Protein 4XEA (pdb70)

Solvent-accessible surface area: 18816 Å² total

Radius of gyration: 22.61 Å; Cα contacts (8 Å, |Δi|>4): 723; chains: 1; bounding box: 52×47×60 Å

InterPro domains:
  IPR007863 Peptidase M16, C-terminal [PF05193] (182-361)
  IPR011249 Metalloenzyme, LuxS/M16 peptidase-like [SSF63411] (14-220)
  IPR011249 Metalloenzyme, LuxS/M16 peptidase-like [SSF63411] (238-426)
  IPR011765 Peptidase M16, N-terminal [PF00675] (56-175)
  IPR050361 Mitochondrial Processing Peptidase/Ubiquinol-cytochrome c Reductase Complex [PTHR11851] (13-423)

Foldseek 3Di:
DQDDDPDDWDWDAAPQQAIEIEADAVFQKKKKDKFQAAQQLQWKDWPHDTDGFGAQRVLQQVQCDDPVNLQVQQVVFFKGKHWDGDNGMTDIMMMGGDPVLSNLLSRCVSLVDGDDDQVVLVVVLVVLQVVQCCCQPVVSVQCVFLCLFDFRSVSADRRGHNVRSVVDGPVNSVVCSLQISRSSRYMYMYYNDDPVSNVVSVNVSVVPDDHDDHIDIGRDTDQTAQFGNHAEEEEHADPFKKKKHKFWANWADFALRNLLLQLLLLLQCLQANPPHPLVVVCVVVVQADPVWGWHKDGAHGIIMIMTITTGNPQVVVVVSSVVSLVCCLVPPRDVVSSVVSLVVVVVLVCVPDRVSVGVVVVVSCSRHNVVDDVSSNVVSSVDDSVVNRVSSNNIVDSRGHMYMYGYD

Secondary structure (DSSP, 8-state):
-----SS---EEE-TTS-EEE---TT-S-EE--EES--TT--EEEETTEEE--TTHHHHHHH-------HHHHHHTTTEEEEEEE-SS-EEEEEEESS-HHHHHHHHHHHHS-----HHHHHHHHHHHHHHH---S-HHHHH--TTT---S-GGGS-TT--HHHHHH--HHHHHHHHHHH-STT--EE-EESS-HHHHHHHHHHHHHTS--PPPPP-EEE-----SS-S-SEE--BS-SS-EEEEEEE-SS---HHHHHHHHH--HHHHHHH-TTSHHHHHHHHTTS--TT-EEEEEE-SS-EEEEEEEE-SSHHHHHHHHHHHHHHHHHH---HHHHHHHHHH------TT-HHHHHHHHHHHHHTT-TT--HHHHHHHHH--HHHHHHHHHHHS-S---EEEE-B-

Sequence (408 aa):
VSLELPFETRTWRLQNGLVVTLPRPALHQTYAFATRYGSVDRAFRTDGQVHEPDGIAHFLEHKFEDPEDVFARFAAHGASVDAYTTFDHTAYYFSGTGEIAKHVGTLLDFVQSIHLTDENVEKEKGIIAQEIHVNDHPDRRAYELLRAYHEHPVRIDIAGTVESVRAITKEQLLLCYDTFYHPSNVLVIAGGFDADEIAHVIEENQAKKSFKEPPAIERLYPEEPPTPARSRHWHFPVQQPRLLVGWKEANGAFGSNLIEQDTATILLDALFGPTSAFYQSLLDEGLVDKGFSANYQQLSNTFGYTLVGGNAPHPDVLAERIQSHLARVRERGIDEEAFERARKKIGRRVLSLDQNAFLVRRNWVTYFLRGAEAFAFADVIAVLQTTLERANARFQEHLREDNVVSAVLPS

Structure (mmCIF, N/CA/C/O backbone):
data_4XEA
#
_entry.id   4XEA
#
_cell.length_a   127.201
_cell.length_b   127.201
_cell.length_c   65.991
_cell.angle_alpha   90.000
_cell.angle_beta   90.000
_cell.angle_gamma   90.000
#
_symmetry.space_group_name_H-M   'P 43 21 2'
#
loop_
_entity.id
_entity.type
_entity.pdbx_description
1 polymer 'Peptidase M16 domain protein'
2 non-polymer 'SODIUM ION'
3 non-polymer 'NICKEL (II) ION'
4 non-polymer 'ACETATE ION'
5 non-polymer GLYCEROL
6 water water
#
loop_
_atom_site.group_PDB
_atom_site.id
_atom_site.type_symbol
_atom_site.label_atom_id
_atom_site.label_alt_id
_atom_site.label_comp_id
_atom_site.label_asym_id
_atom_site.label_entity_id
_atom_site.label_seq_id
_atom_site.pdbx_PDB_ins_code
_atom_site.Cartn_x
_atom_site.Cartn_y
_atom_site.Cartn_z
_atom_site.occupancy
_atom_site.B_iso_or_equiv
_atom_site.auth_seq_id
_atom_site.auth_comp_id
_atom_site.auth_asym_id
_atom_site.auth_atom_id
_atom_site.pdbx_PDB_model_num
ATOM 1 N N . VAL A 1 1 ? 22.245 -2.559 46.148 1.00 99.56 7 VAL A N 1
ATOM 2 C CA . VAL A 1 1 ? 21.645 -3.129 44.908 1.00 97.88 7 VAL A CA 1
ATOM 3 C C . VAL A 1 1 ? 22.344 -2.573 43.661 1.00 93.53 7 VAL A C 1
ATOM 4 O O . VAL A 1 1 ? 22.732 -1.393 43.625 1.00 91.40 7 VAL A O 1
ATOM 8 N N . SER A 1 2 ? 22.512 -3.421 42.642 1.00 91.80 8 SER A N 1
ATOM 9 C CA . SER A 1 2 ? 23.036 -2.979 41.332 1.00 87.61 8 SER A CA 1
ATOM 10 C C . SER A 1 2 ? 22.122 -1.898 40.727 1.00 85.18 8 SER A C 1
ATOM 11 O O . SER A 1 2 ? 20.913 -1.942 40.919 1.00 86.91 8 SER A O 1
ATOM 14 N N . LEU A 1 3 ? 22.690 -0.931 40.005 1.00 80.96 9 LEU A N 1
ATOM 15 C CA . LEU A 1 3 ? 21.891 0.187 39.482 1.00 79.04 9 LEU A CA 1
ATOM 16 C C . LEU A 1 3 ? 20.887 -0.277 38.441 1.00 78.61 9 LEU A C 1
ATOM 17 O O . LEU A 1 3 ? 21.265 -0.884 37.443 1.00 76.88 9 LEU A O 1
ATOM 22 N N . GLU A 1 4 ? 19.622 0.063 38.661 1.00 80.10 10 GLU A N 1
ATOM 23 C CA . GLU A 1 4 ? 18.573 -0.150 37.668 1.00 80.52 10 GLU A CA 1
ATOM 24 C C . GLU A 1 4 ? 18.103 1.196 37.151 1.00 78.03 10 GLU A C 1
ATOM 25 O O . GLU A 1 4 ? 17.491 1.967 37.883 1.00 78.99 10 GLU A O 1
ATOM 31 N N . LEU A 1 5 ? 18.393 1.483 35.891 1.00 74.55 11 LEU A N 1
ATOM 32 C CA . LEU A 1 5 ? 17.894 2.711 35.293 1.00 72.78 11 LEU A CA 1
ATOM 33 C C . LEU A 1 5 ? 16.414 2.573 34.945 1.00 74.37 11 LEU A C 1
ATOM 34 O O . LEU A 1 5 ? 15.966 1.477 34.608 1.00 74.70 11 LEU A O 1
ATOM 39 N N . PRO A 1 6 ? 15.646 3.682 35.027 1.00 74.18 12 PRO A N 1
ATOM 40 C CA . PRO A 1 6 ? 14.207 3.627 34.734 1.00 75.85 12 PRO A CA 1
ATOM 41 C C . PRO A 1 6 ? 13.844 3.405 33.262 1.00 74.46 12 PRO A C 1
ATOM 42 O O . PRO A 1 6 ? 12.695 3.091 32.959 1.00 77.80 12 PRO A O 1
ATOM 46 N N . PHE A 1 7 ? 14.814 3.541 32.367 1.00 70.35 13 PHE A N 1
ATOM 47 C CA . PHE A 1 7 ? 14.597 3.446 30.926 1.00 68.08 13 PHE A CA 1
ATOM 48 C C . PHE A 1 7 ? 15.400 2.296 30.333 1.00 66.97 13 PHE A C 1
ATOM 49 O O . PHE A 1 7 ? 16.306 1.780 30.974 1.00 63.58 13 PHE A O 1
ATOM 57 N N . GLU A 1 8 ? 15.067 1.928 29.096 1.00 67.08 14 GLU A N 1
ATOM 58 C CA . GLU A 1 8 ? 15.791 0.904 28.357 1.00 66.77 14 GLU A CA 1
ATOM 59 C C . GLU A 1 8 ? 17.122 1.471 27.907 1.00 63.22 14 GLU A C 1
ATOM 60 O O . GLU A 1 8 ? 17.205 2.657 27.561 1.00 61.67 14 GLU A O 1
ATOM 66 N N . THR A 1 9 ? 18.149 0.628 27.920 1.00 61.83 15 THR A N 1
ATOM 67 C CA . THR A 1 9 ? 19.383 0.893 27.187 1.00 59.97 15 THR A CA 1
ATOM 68 C C . THR A 1 9 ? 19.594 -0.206 26.140 1.00 60.74 15 THR A C 1
ATOM 69 O O . THR A 1 9 ? 19.823 -1.371 26.492 1.00 62.36 15 THR A O 1
ATOM 73 N N . ARG A 1 10 ? 19.560 0.197 24.866 1.00 59.90 16 ARG A N 1
ATOM 74 C CA . ARG A 1 10 ? 19.678 -0.701 23.723 1.00 60.26 16 ARG A CA 1
ATOM 75 C C . ARG A 1 10 ? 21.000 -0.409 23.002 1.00 57.01 16 ARG A C 1
ATOM 76 O O . ARG A 1 10 ? 21.152 0.625 22.346 1.00 54.76 16 ARG A O 1
ATOM 84 N N . THR A 1 11 ? 21.932 -1.350 23.138 1.00 55.65 17 THR A N 1
ATOM 85 C CA . THR A 1 11 ? 23.280 -1.257 22.610 1.00 53.62 17 THR A CA 1
ATOM 86 C C . THR A 1 11 ? 23.553 -2.430 21.630 1.00 55.31 17 THR A C 1
ATOM 87 O O . THR A 1 11 ? 23.426 -3.590 22.006 1.00 56.85 17 THR A O 1
ATOM 91 N N . TRP A 1 12 ? 23.919 -2.106 20.388 1.00 54.42 18 TRP A N 1
ATOM 92 C CA . TRP A 1 12 ? 24.286 -3.096 19.403 1.00 55.40 18 TRP A CA 1
ATOM 93 C C . TRP A 1 12 ? 25.340 -2.525 18.452 1.00 54.13 18 TRP A C 1
ATOM 94 O O . TRP A 1 12 ? 25.747 -1.353 18.590 1.00 51.78 18 TRP A O 1
ATOM 105 N N . ARG A 1 13 ? 25.857 -3.377 17.575 1.00 54.42 19 ARG A N 1
ATOM 106 C CA . ARG A 1 13 ? 26.924 -3.011 16.639 1.00 54.60 19 ARG A CA 1
ATOM 107 C C . ARG A 1 13 ? 26.482 -3.311 15.204 1.00 57.60 19 ARG A C 1
ATOM 108 O O . ARG A 1 13 ? 26.037 -4.420 14.922 1.00 58.29 19 ARG A O 1
ATOM 116 N N . LEU A 1 14 ? 26.605 -2.324 14.313 1.00 57.76 20 LEU A N 1
ATOM 117 C CA . LEU A 1 14 ? 26.155 -2.495 12.925 1.00 60.85 20 LEU A CA 1
ATOM 118 C C . LEU A 1 14 ? 27.151 -3.305 12.116 1.00 61.44 20 LEU A C 1
ATOM 119 O O . LEU A 1 14 ? 28.289 -3.516 12.535 1.00 58.49 20 LEU A O 1
ATOM 124 N N . GLN A 1 15 ? 26.725 -3.696 10.924 1.00 64.31 21 GLN A N 1
ATOM 125 C CA . GLN A 1 15 ? 27.566 -4.454 10.018 1.00 66.47 21 GLN A CA 1
ATOM 126 C C . GLN A 1 15 ? 28.877 -3.700 9.772 1.00 63.92 21 GLN A C 1
ATOM 127 O O . GLN A 1 15 ? 29.918 -4.325 9.685 1.00 62.39 21 GLN A O 1
ATOM 133 N N . ASN A 1 16 ? 28.847 -2.360 9.727 1.00 61.70 22 ASN A N 1
ATOM 134 C CA . ASN A 1 16 ? 30.059 -1.584 9.384 1.00 59.84 22 ASN A CA 1
ATOM 135 C C . ASN A 1 16 ? 30.967 -1.303 10.589 1.00 56.44 22 ASN A C 1
ATOM 136 O O . ASN A 1 16 ? 31.968 -0.598 10.488 1.00 54.99 22 ASN A O 1
ATOM 141 N N . GLY A 1 17 ? 30.598 -1.841 11.743 1.00 55.36 23 GLY A N 1
ATOM 142 C CA . GLY A 1 17 ? 31.424 -1.724 12.951 1.00 52.17 23 GLY A CA 1
ATOM 143 C C . GLY A 1 17 ? 30.985 -0.633 13.915 1.00 49.45 23 GLY A C 1
ATOM 144 O O . GLY A 1 17 ? 31.524 -0.537 15.001 1.00 48.11 23 GLY A O 1
ATOM 145 N N . LEU A 1 18 ? 30.023 0.211 13.531 1.00 50.63 24 LEU A N 1
ATOM 146 C CA . LEU A 1 18 ? 29.562 1.272 14.419 1.00 48.40 24 LEU A CA 1
ATOM 147 C C . LEU A 1 18 ? 28.778 0.722 15.609 1.00 48.52 24 LEU A C 1
ATOM 148 O O . LEU A 1 18 ? 27.808 -0.016 15.441 1.00 50.70 24 LEU A O 1
ATOM 153 N N . VAL A 1 19 ? 29.148 1.159 16.806 1.00 46.04 25 VAL A N 1
ATOM 154 C CA . VAL A 1 19 ? 28.390 0.815 18.017 1.00 45.95 25 VAL A CA 1
ATOM 155 C C . VAL A 1 19 ? 27.351 1.911 18.244 1.00 45.93 25 VAL A C 1
ATOM 156 O O . VAL A 1 19 ? 27.667 3.086 18.175 1.00 44.28 25 VAL A O 1
ATOM 160 N N . VAL A 1 20 ? 26.109 1.498 18.516 1.00 47.83 26 VAL A N 1
ATOM 161 C CA . VAL A 1 20 ? 25.010 2.386 18.755 1.00 48.43 26 VAL A CA 1
ATOM 162 C C . VAL A 1 20 ? 24.429 2.060 20.118 1.00 49.50 26 VAL A C 1
ATOM 163 O O . VAL A 1 20 ? 24.242 0.886 20.451 1.00 51.29 26 VAL A O 1
ATOM 167 N N . THR A 1 21 ? 24.129 3.105 20.897 1.00 48.57 27 THR A N 1
ATOM 168 C CA . THR A 1 21 ? 23.417 2.953 22.171 1.00 48.80 27 THR A CA 1
ATOM 169 C C . THR A 1 21 ? 22.265 3.937 22.206 1.00 50.07 27 THR A C 1
ATOM 170 O O . THR A 1 21 ? 22.495 5.140 22.098 1.00 49.06 27 THR A O 1
ATOM 174 N N . LEU A 1 22 ? 21.038 3.425 22.338 1.00 51.34 28 LEU A N 1
ATOM 175 C CA . LEU A 1 22 ? 19.847 4.250 22.421 1.00 52.96 28 LEU A CA 1
ATOM 176 C C . LEU A 1 22 ? 19.259 4.131 23.827 1.00 53.50 28 LEU A C 1
ATOM 177 O O . LEU A 1 22 ? 19.172 3.037 24.388 1.00 54.11 28 LEU A O 1
ATOM 190 N N . PRO A 1 24 ? 15.860 5.456 25.146 1.00 58.09 30 PRO A N 1
ATOM 191 C CA . PRO A 1 24 ? 14.582 6.153 25.034 1.00 59.44 30 PRO A CA 1
ATOM 192 C C . PRO A 1 24 ? 13.970 6.498 26.402 1.00 60.81 30 PRO A C 1
ATOM 193 O O . PRO A 1 24 ? 13.961 5.669 27.295 1.00 61.25 30 PRO A O 1
ATOM 197 N N . ARG A 1 25 ? 13.501 7.739 26.564 1.00 61.41 31 ARG A N 1
ATOM 198 C CA . ARG A 1 25 ? 12.896 8.231 27.813 1.00 62.88 31 ARG A CA 1
ATOM 199 C C . ARG A 1 25 ? 11.662 8.993 27.368 1.00 64.96 31 ARG A C 1
ATOM 200 O O . ARG A 1 25 ? 11.745 10.179 27.071 1.00 64.53 31 ARG A O 1
ATOM 208 N N . PRO A 1 26 ? 10.509 8.299 27.292 1.00 68.00 32 PRO A N 1
ATOM 209 C CA . PRO A 1 26 ? 9.326 8.828 26.586 1.00 70.29 32 PRO A CA 1
ATOM 210 C C . PRO A 1 26 ? 8.686 10.056 27.218 1.00 72.04 32 PRO A C 1
ATOM 211 O O . PRO A 1 26 ? 7.971 10.798 26.532 1.00 73.57 32 PRO A O 1
ATOM 215 N N . ALA A 1 27 ? 8.948 10.272 28.506 1.00 71.96 33 ALA A N 1
ATOM 216 C CA . ALA A 1 27 ? 8.378 11.407 29.226 1.00 73.73 33 ALA A CA 1
ATOM 217 C C . ALA A 1 27 ? 9.047 12.755 28.877 1.00 71.40 33 ALA A C 1
ATOM 218 O O . ALA A 1 27 ? 8.546 13.808 29.270 1.00 73.44 33 ALA A O 1
ATOM 220 N N . LEU A 1 28 ? 10.146 12.723 28.132 1.00 68.36 34 LEU A N 1
ATOM 221 C CA . LEU A 1 28 ? 10.933 13.927 27.845 1.00 65.84 34 LEU A CA 1
ATOM 222 C C . LEU A 1 28 ? 10.684 14.503 26.454 1.00 65.72 34 LEU A C 1
ATOM 223 O O . LEU A 1 28 ? 10.450 13.758 25.518 1.00 66.32 34 LEU A O 1
ATOM 228 N N . HIS A 1 29 ? 10.760 15.835 26.346 1.00 65.42 35 HIS A N 1
ATOM 229 C CA . HIS A 1 29 ? 10.610 16.552 25.081 1.00 65.91 35 HIS A CA 1
ATOM 230 C C . HIS A 1 29 ? 11.897 16.538 24.278 1.00 64.44 35 HIS A C 1
ATOM 231 O O . HIS A 1 29 ? 11.864 16.488 23.050 1.00 64.86 35 HIS A O 1
ATOM 238 N N . GLN A 1 30 ? 13.047 16.569 24.969 1.00 62.38 36 GLN A N 1
ATOM 239 C CA . GLN A 1 30 ? 14.341 16.649 24.308 1.00 60.01 36 GLN A CA 1
ATOM 240 C C . GLN A 1 30 ? 14.906 15.288 23.955 1.00 58.43 36 GLN A C 1
ATOM 241 O O . GLN A 1 30 ? 14.817 14.348 24.746 1.00 58.18 36 GLN A O 1
ATOM 247 N N . THR A 1 31 ? 15.480 15.192 22.759 1.00 57.63 37 THR A N 1
ATOM 248 C CA . THR A 1 31 ? 16.385 14.092 22.378 1.00 55.79 37 THR A CA 1
ATOM 249 C C . THR A 1 31 ? 17.769 14.723 22.201 1.00 54.12 37 THR A C 1
ATOM 250 O O . THR A 1 31 ? 17.880 15.825 21.654 1.00 53.98 37 THR A O 1
ATOM 254 N N . TYR A 1 32 ? 18.804 14.056 22.731 1.00 52.02 38 TYR A N 1
ATOM 255 C CA . TYR A 1 32 ? 20.171 14.531 22.649 1.00 49.78 38 TYR A CA 1
ATOM 256 C C . TYR A 1 32 ? 20.957 13.379 22.032 1.00 48.54 38 TYR A C 1
ATOM 257 O O . TYR A 1 32 ? 20.842 12.213 22.460 1.00 48.87 38 TYR A O 1
ATOM 266 N N . ALA A 1 33 ? 21.698 13.686 20.976 1.00 47.94 39 ALA A N 1
ATOM 267 C CA . ALA A 1 33 ? 22.366 12.657 20.179 1.00 47.64 39 ALA A CA 1
ATOM 268 C C . ALA A 1 33 ? 23.832 13.062 19.969 1.00 46.87 39 ALA A C 1
ATOM 269 O O . ALA A 1 33 ? 24.109 14.225 19.670 1.00 46.95 39 ALA A O 1
ATOM 279 N N . PHE A 1 35 ? 27.528 11.704 17.948 1.00 41.87 41 PHE A N 1
ATOM 280 C CA . PHE A 1 35 ? 28.296 10.832 17.069 1.00 43.19 41 PHE A CA 1
ATOM 281 C C . PHE A 1 35 ? 29.777 11.236 17.247 1.00 41.82 41 PHE A C 1
ATOM 282 O O . PHE A 1 35 ? 30.136 12.368 16.934 1.00 43.57 41 PHE A O 1
ATOM 290 N N . ALA A 1 36 ? 30.608 10.351 17.798 1.00 41.50 42 ALA A N 1
ATOM 291 C CA . ALA A 1 36 ? 31.996 10.694 18.137 1.00 38.88 42 ALA A CA 1
ATOM 292 C C . ALA A 1 36 ? 32.982 9.727 17.602 1.00 38.72 42 ALA A C 1
ATOM 293 O O . ALA A 1 36 ? 32.654 8.539 17.418 1.00 39.99 42 ALA A O 1
ATOM 295 N N . THR A 1 37 ? 34.205 10.229 17.393 1.00 38.42 43 THR A N 1
ATOM 296 C CA . THR A 1 37 ? 35.309 9.404 16.883 1.00 39.13 43 THR A CA 1
ATOM 297 C C . THR A 1 37 ? 36.433 9.321 17.904 1.00 37.10 43 THR A C 1
ATOM 298 O O . THR A 1 37 ? 36.736 10.301 18.586 1.00 37.71 43 THR A O 1
ATOM 302 N N . ARG A 1 38 ? 37.021 8.124 18.015 1.00 36.42 44 ARG A N 1
ATOM 303 C CA . ARG A 1 38 ? 38.238 7.894 18.816 1.00 36.44 44 ARG A CA 1
ATOM 304 C C . ARG A 1 38 ? 39.485 8.461 18.094 1.00 35.65 44 ARG A C 1
ATOM 305 O O . ARG A 1 38 ? 40.372 7.713 17.619 1.00 36.83 44 ARG A O 1
ATOM 313 N N . TYR A 1 39 ? 39.539 9.777 18.076 1.00 35.01 45 TYR A N 1
ATOM 314 C CA . TYR A 1 39 ? 40.574 10.564 17.417 1.00 35.37 45 TYR A CA 1
ATOM 315 C C . TYR A 1 39 ? 40.519 11.961 18.007 1.00 35.62 45 TYR A C 1
ATOM 316 O O . TYR A 1 39 ? 39.459 12.618 17.997 1.00 37.47 45 TYR A O 1
ATOM 325 N N . GLY A 1 40 ? 41.633 12.449 18.539 1.00 36.00 46 GLY A N 1
ATOM 326 C CA . GLY A 1 40 ? 41.662 13.820 19.049 1.00 36.66 46 GLY A CA 1
ATOM 327 C C . GLY A 1 40 ? 42.993 14.475 18.852 1.00 36.47 46 GLY A C 1
ATOM 328 O O . GLY A 1 40 ? 43.812 13.980 18.082 1.00 36.68 46 GLY A O 1
ATOM 329 N N . SER A 1 41 ? 43.226 15.555 19.602 1.00 37.62 47 SER A N 1
ATOM 330 C CA . SER A 1 41 ? 44.411 16.397 19.405 1.00 37.96 47 SER A CA 1
ATOM 331 C C . SER A 1 41 ? 45.716 15.668 19.662 1.00 38.60 47 SER A C 1
ATOM 332 O O . SER A 1 41 ? 46.747 16.041 19.063 1.00 39.92 47 SER A O 1
ATOM 335 N N . VAL A 1 42 ? 45.699 14.650 20.526 1.00 36.14 48 VAL A N 1
ATOM 336 C CA . VAL A 1 42 ? 46.941 13.993 20.890 1.00 36.52 48 VAL A CA 1
ATOM 337 C C . VAL A 1 42 ? 47.373 12.877 19.942 1.00 37.19 48 VAL A C 1
ATOM 338 O O . VAL A 1 42 ? 48.472 12.368 20.081 1.00 37.51 48 VAL A O 1
ATOM 342 N 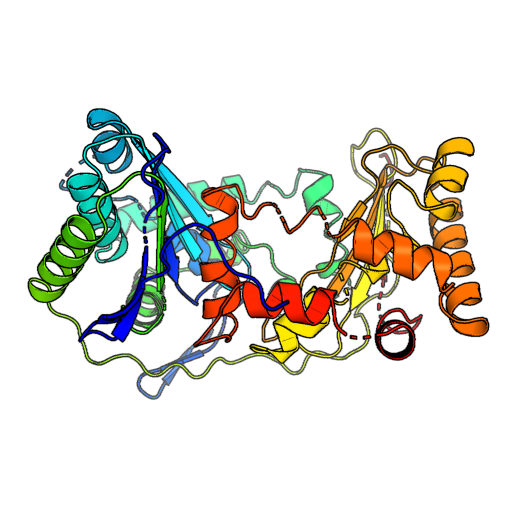N . ASP A 1 43 ? 46.523 12.539 18.968 1.00 36.64 49 ASP A N 1
ATOM 343 C CA . ASP A 1 43 ? 46.834 11.486 17.996 1.00 37.60 49 ASP A CA 1
ATOM 344 C C . ASP A 1 43 ? 47.703 12.054 16.879 1.00 39.19 49 ASP A C 1
ATOM 345 O O . ASP A 1 43 ? 47.308 12.104 15.715 1.00 40.26 49 ASP A O 1
ATOM 350 N N . ARG A 1 44 ? 48.895 12.521 17.261 1.00 39.68 50 ARG A N 1
ATOM 351 C CA . ARG A 1 44 ? 49.838 13.119 16.327 1.00 39.90 50 ARG A CA 1
ATOM 352 C C . ARG A 1 44 ? 50.460 12.068 15.390 1.00 40.60 50 ARG A C 1
ATOM 353 O O . ARG A 1 44 ? 50.717 12.347 14.229 1.00 41.66 50 ARG A O 1
ATOM 361 N N . ALA A 1 45 ? 50.761 10.889 15.917 1.00 39.77 51 ALA A N 1
ATOM 362 C CA . ALA A 1 45 ? 51.442 9.873 15.125 1.00 41.49 51 ALA A CA 1
ATOM 363 C C . ALA A 1 45 ? 50.695 8.550 15.209 1.00 40.94 51 ALA A C 1
ATOM 364 O O . ALA A 1 45 ? 50.074 8.210 16.245 1.00 39.76 51 ALA A O 1
ATOM 366 N N . PHE A 1 46 ? 50.788 7.793 14.128 1.00 41.09 52 PHE A N 1
ATOM 367 C CA . PHE A 1 46 ? 50.051 6.559 14.012 1.00 40.21 52 PHE A CA 1
ATOM 368 C C . PHE A 1 46 ? 50.568 5.785 12.802 1.00 42.30 52 PHE A C 1
ATOM 369 O O . PHE A 1 46 ? 51.222 6.339 11.916 1.00 43.41 52 PHE A O 1
ATOM 377 N N . ARG A 1 47 ? 50.268 4.494 12.804 1.00 42.55 53 ARG A N 1
ATOM 378 C CA . ARG A 1 47 ? 50.546 3.616 11.682 1.00 44.50 53 ARG A CA 1
ATOM 379 C C . ARG A 1 47 ? 49.228 3.079 11.178 1.00 45.32 53 ARG A C 1
ATOM 380 O O . ARG A 1 47 ? 48.352 2.686 11.976 1.00 43.22 53 ARG A O 1
ATOM 388 N N . THR A 1 48 ? 49.063 3.076 9.857 1.00 46.68 54 THR A N 1
ATOM 389 C CA . THR A 1 48 ? 47.862 2.542 9.233 1.00 47.60 54 THR A CA 1
ATOM 390 C C . THR A 1 48 ? 48.234 2.143 7.803 1.00 50.66 54 THR A C 1
ATOM 391 O O . THR A 1 48 ? 49.164 2.701 7.217 1.00 49.00 54 THR A O 1
ATOM 395 N N . ASP A 1 49 ? 47.578 1.085 7.324 1.00 53.32 55 ASP A N 1
ATOM 396 C CA . ASP A 1 49 ? 47.826 0.526 5.996 1.00 57.38 55 ASP A CA 1
ATOM 397 C C . ASP A 1 49 ? 49.314 0.404 5.749 1.00 58.24 55 ASP A C 1
ATOM 398 O O . ASP A 1 49 ? 49.805 0.686 4.670 1.00 60.10 55 ASP A O 1
ATOM 403 N N . GLY A 1 50 ? 50.038 -0.014 6.778 1.00 56.95 56 GLY A N 1
ATOM 404 C CA . GLY A 1 50 ? 51.426 -0.383 6.624 1.00 58.12 56 GLY A CA 1
ATOM 405 C C . GLY A 1 50 ? 52.424 0.753 6.613 1.00 57.81 56 GLY A C 1
ATOM 406 O O . GLY A 1 50 ? 53.579 0.533 6.249 1.00 59.54 56 GLY A O 1
ATOM 407 N N . GLN A 1 51 ? 52.011 1.951 7.024 1.00 55.73 57 GLN A N 1
ATOM 408 C CA . GLN A 1 51 ? 52.900 3.113 6.991 1.00 56.38 57 GLN A CA 1
ATOM 409 C C . GLN A 1 51 ? 52.818 3.932 8.251 1.00 53.09 57 GLN A C 1
ATOM 410 O O . GLN A 1 51 ? 51.730 4.125 8.779 1.00 51.91 57 GLN A O 1
ATOM 416 N N . VAL A 1 52 ? 53.957 4.448 8.691 1.00 52.64 58 VAL A N 1
ATOM 417 C CA . VAL A 1 52 ? 54.055 5.327 9.860 1.00 51.82 58 VAL A CA 1
ATOM 418 C C . VAL A 1 52 ? 53.840 6.788 9.438 1.00 52.00 58 VAL A C 1
ATOM 419 O O . VAL A 1 52 ? 54.453 7.260 8.482 1.00 53.15 58 VAL A O 1
ATOM 423 N N . HIS A 1 53 ? 52.956 7.485 10.142 1.00 49.65 59 HIS A N 1
ATOM 424 C CA . HIS A 1 53 ? 52.726 8.898 9.882 1.00 50.42 59 HIS A CA 1
ATOM 425 C C . HIS A 1 53 ? 52.947 9.743 11.138 1.00 50.22 59 HIS A C 1
ATOM 426 O O . HIS A 1 53 ? 52.622 9.335 12.265 1.00 48.71 59 HIS A O 1
ATOM 433 N N . GLU A 1 54 ? 53.536 10.910 10.925 1.00 51.52 60 GLU A N 1
ATOM 434 C CA . GLU A 1 54 ? 53.650 11.927 11.937 1.00 51.45 60 GLU A CA 1
ATOM 435 C C . GLU A 1 54 ? 53.087 13.241 11.384 1.00 51.52 60 GLU A C 1
ATOM 436 O O . GLU A 1 54 ? 53.596 13.794 10.416 1.00 51.85 60 GLU A O 1
ATOM 450 N N . PRO A 1 56 ? 51.387 17.229 11.516 1.00 51.54 62 PRO A N 1
ATOM 451 C CA . PRO A 1 56 ? 51.409 18.482 12.237 1.00 50.88 62 PRO A CA 1
ATOM 452 C C . PRO A 1 56 ? 50.286 18.513 13.234 1.00 48.54 62 PRO A C 1
ATOM 453 O O . PRO A 1 56 ? 49.217 17.931 12.987 1.00 47.67 62 PRO A O 1
ATOM 457 N N . ASP A 1 57 ? 50.507 19.192 14.356 1.00 47.65 63 ASP A N 1
ATOM 458 C CA . ASP A 1 57 ? 49.465 19.341 15.339 1.00 46.57 63 ASP A CA 1
ATOM 459 C C . ASP A 1 57 ? 48.298 20.149 14.792 1.00 47.35 63 ASP A C 1
ATOM 460 O O . ASP A 1 57 ? 48.488 21.074 14.002 1.00 48.60 63 ASP A O 1
ATOM 465 N N . GLY A 1 58 ? 47.082 19.782 15.199 1.00 45.87 64 GLY A N 1
ATOM 466 C CA . GLY A 1 58 ? 45.912 20.569 14.841 1.00 46.94 64 GLY A CA 1
ATOM 467 C C . GLY A 1 58 ? 44.893 19.858 13.990 1.00 47.28 64 GLY A C 1
ATOM 468 O O . GLY A 1 58 ? 43.853 20.432 13.713 1.00 49.17 64 GLY A O 1
ATOM 469 N N . ILE A 1 59 ? 45.141 18.609 13.583 1.00 46.15 65 ILE A N 1
ATOM 470 C CA . ILE A 1 59 ? 44.313 18.016 12.540 1.00 45.97 65 ILE A CA 1
ATOM 471 C C . ILE A 1 59 ? 42.941 17.622 13.000 1.00 44.48 65 ILE A C 1
ATOM 472 O O . ILE A 1 59 ? 41.988 17.923 12.278 1.00 46.18 65 ILE A O 1
ATOM 477 N N . ALA A 1 60 ? 42.820 16.982 14.167 1.00 42.27 66 ALA A N 1
ATOM 478 C CA . ALA A 1 60 ? 41.506 16.634 14.711 1.00 41.63 66 ALA A CA 1
ATOM 479 C C . ALA A 1 60 ? 40.570 17.856 14.687 1.00 42.68 66 ALA A C 1
ATOM 480 O O . ALA A 1 60 ? 39.417 17.782 14.238 1.00 42.27 66 ALA A O 1
ATOM 482 N N . HIS A 1 61 ? 41.108 18.986 15.124 1.00 43.97 67 HIS A N 1
ATOM 483 C CA . HIS A 1 61 ? 40.323 20.224 15.283 1.00 44.59 67 HIS A CA 1
ATOM 484 C C . HIS A 1 61 ? 40.040 20.916 13.942 1.00 46.25 67 HIS A C 1
ATOM 485 O O . HIS A 1 61 ? 38.969 21.498 13.743 1.00 46.76 67 HIS A O 1
ATOM 492 N N . PHE A 1 62 ? 41.000 20.848 13.025 1.00 46.57 68 PHE A N 1
ATOM 493 C CA . PHE A 1 62 ? 40.794 21.316 11.635 1.00 49.24 68 PHE A CA 1
ATOM 494 C C . PHE A 1 62 ? 39.621 20.546 10.977 1.00 49.37 68 PHE A C 1
ATOM 495 O O . PHE A 1 62 ? 38.705 21.141 10.376 1.00 50.91 68 PHE A O 1
ATOM 503 N N . LEU A 1 63 ? 39.630 19.226 11.107 1.00 48.62 69 LEU A N 1
ATOM 504 C CA . LEU A 1 63 ? 38.536 18.396 10.570 1.00 48.91 69 LEU A CA 1
ATOM 505 C C . LEU A 1 63 ? 37.191 18.781 11.217 1.00 49.43 69 LEU A C 1
ATOM 506 O O . LEU A 1 63 ? 36.170 18.866 10.530 1.00 49.81 69 LEU A O 1
ATOM 511 N N . GLU A 1 64 ? 37.215 19.084 12.518 1.00 48.30 70 GLU A N 1
ATOM 512 C CA . GLU A 1 64 ? 35.993 19.512 13.204 1.00 48.96 70 GLU A CA 1
ATOM 513 C C . GLU A 1 64 ? 35.426 20.741 12.562 1.00 51.27 70 GLU A C 1
ATOM 514 O O . GLU A 1 64 ? 34.214 20.825 12.345 1.00 52.97 70 GLU A O 1
ATOM 520 N N . HIS A 1 65 ? 36.282 21.715 12.267 1.00 52.17 71 HIS A N 1
ATOM 521 C CA . HIS A 1 65 ? 35.823 22.926 11.657 1.00 55.50 71 HIS A CA 1
ATOM 522 C C . HIS A 1 65 ? 35.222 22.651 10.270 1.00 56.95 71 HIS A C 1
ATOM 523 O O . HIS A 1 65 ? 34.227 23.260 9.888 1.00 58.30 71 HIS A O 1
ATOM 530 N N . LYS A 1 66 ? 35.861 21.759 9.523 1.00 55.82 72 LYS A N 1
ATOM 531 C CA . LYS A 1 66 ? 35.524 21.551 8.119 1.00 58.36 72 LYS A CA 1
ATOM 532 C C . LYS A 1 66 ? 34.423 20.517 7.924 1.00 57.96 72 LYS A C 1
ATOM 533 O O . LYS A 1 66 ? 33.875 20.380 6.825 1.00 59.58 72 LYS A O 1
ATOM 547 N N . PHE A 1 68 ? 31.435 20.627 8.865 1.00 57.93 74 PHE A N 1
ATOM 548 C CA . PHE A 1 68 ? 30.149 21.233 8.608 1.00 60.61 74 PHE A CA 1
ATOM 549 C C . PHE A 1 68 ? 29.986 21.722 7.163 1.00 64.11 74 PHE A C 1
ATOM 550 O O . PHE A 1 68 ? 28.876 21.995 6.746 1.00 66.16 74 PHE A O 1
ATOM 558 N N . GLU A 1 69 ? 31.083 21.803 6.403 1.00 73.17 75 GLU A N 1
ATOM 559 C CA . GLU A 1 69 ? 31.017 22.191 4.976 1.00 71.22 75 GLU A CA 1
ATOM 560 C C . GLU A 1 69 ? 30.195 21.176 4.170 1.00 65.46 75 GLU A C 1
ATOM 561 O O . GLU A 1 69 ? 30.445 19.965 4.277 1.00 65.18 75 GLU A O 1
ATOM 567 N N . ASP A 1 70 ? 29.228 21.660 3.370 1.00 65.21 76 ASP A N 1
ATOM 568 C CA . ASP A 1 70 ? 28.473 20.774 2.462 1.00 65.07 76 ASP A CA 1
ATOM 569 C C . ASP A 1 70 ? 27.929 21.568 1.286 1.00 69.33 76 ASP A C 1
ATOM 570 O O . ASP A 1 70 ? 27.296 22.597 1.487 1.00 71.05 76 ASP A O 1
ATOM 575 N N . PRO A 1 71 ? 28.174 21.101 0.050 1.00 74.41 77 PRO A N 1
ATOM 576 C CA . PRO A 1 71 ? 27.602 21.830 -1.096 1.00 83.54 77 PRO A CA 1
ATOM 577 C C . PRO A 1 71 ? 26.079 21.672 -1.213 1.00 87.28 77 PRO A C 1
ATOM 578 O O . PRO A 1 71 ? 25.426 22.469 -1.919 1.00 97.00 77 PRO A O 1
ATOM 582 N N . GLU A 1 72 ? 25.519 20.646 -0.560 1.00 84.08 78 GLU A N 1
ATOM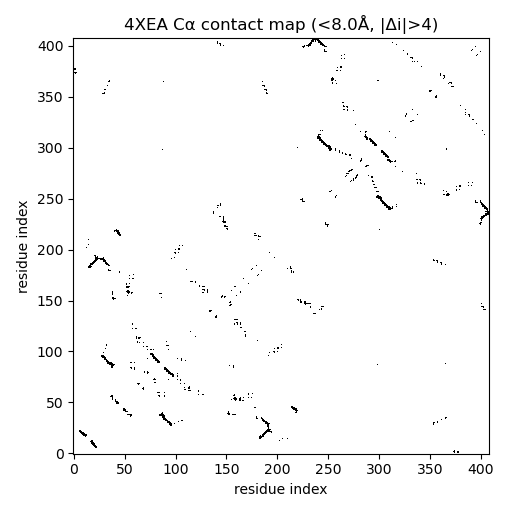 583 C CA . GLU A 1 72 ? 24.083 20.352 -0.655 1.00 91.24 78 GLU A CA 1
ATOM 584 C C . GLU A 1 72 ? 23.312 20.573 0.662 1.00 86.99 78 GLU A C 1
ATOM 585 O O . GLU A 1 72 ? 22.226 20.013 0.832 1.00 93.80 78 GLU A O 1
ATOM 599 N N . ASP A 1 74 ? 23.114 23.757 4.145 1.00 76.78 80 ASP A N 1
ATOM 600 C CA . ASP A 1 74 ? 23.512 24.529 5.356 1.00 75.32 80 ASP A CA 1
ATOM 601 C C . ASP A 1 74 ? 23.195 23.565 6.489 1.00 72.37 80 ASP A C 1
ATOM 602 O O . ASP A 1 74 ? 22.017 23.360 6.839 1.00 72.18 80 ASP A O 1
ATOM 607 N N . VAL A 1 75 ? 24.240 22.968 7.061 1.00 70.30 81 VAL A N 1
ATOM 608 C CA . VAL A 1 75 ? 24.042 21.890 8.004 1.00 68.32 81 VAL A CA 1
ATOM 609 C C . VAL A 1 75 ? 23.311 22.369 9.243 1.00 67.94 81 VAL A C 1
ATOM 610 O O . VAL A 1 75 ? 22.429 21.673 9.741 1.00 67.31 81 VAL A O 1
ATOM 614 N N . PHE A 1 76 ? 23.644 23.571 9.708 1.00 69.01 82 PHE A N 1
ATOM 615 C CA . PHE A 1 76 ? 23.039 24.122 10.930 1.00 68.72 82 PHE A CA 1
ATOM 616 C C . PHE A 1 76 ? 21.557 24.404 10.733 1.00 71.09 82 PHE A C 1
ATOM 617 O O . PHE A 1 76 ? 20.751 24.171 11.647 1.00 70.72 82 PHE A O 1
ATOM 625 N N . ALA A 1 77 ? 21.201 24.904 9.549 1.00 73.00 83 ALA A N 1
ATOM 626 C CA . ALA A 1 77 ? 19.812 25.204 9.231 1.00 75.10 83 ALA A CA 1
ATOM 627 C C . ALA A 1 77 ? 18.983 23.938 9.023 1.00 74.60 83 ALA A C 1
ATOM 628 O O . ALA A 1 77 ? 17.807 23.918 9.348 1.00 75.68 83 ALA A O 1
ATOM 630 N N . ARG A 1 78 ? 19.600 22.882 8.504 1.00 72.80 84 ARG A N 1
ATOM 631 C CA . ARG A 1 78 ? 18.909 21.600 8.331 1.00 72.91 84 ARG A CA 1
ATOM 632 C C . ARG A 1 78 ? 18.378 21.075 9.670 1.00 70.18 84 ARG A C 1
ATOM 633 O O . ARG A 1 78 ? 17.230 20.647 9.753 1.00 72.10 84 ARG A O 1
ATOM 641 N N . PHE A 1 79 ? 19.194 21.142 10.722 1.00 66.01 85 PHE A N 1
ATOM 642 C CA . PHE A 1 79 ? 18.725 20.845 12.080 1.00 64.25 85 PHE A CA 1
ATOM 643 C C . PHE A 1 79 ? 17.713 21.859 12.591 1.00 65.86 85 PHE A C 1
ATOM 644 O O . PHE A 1 79 ? 16.708 21.475 13.189 1.00 66.18 85 PHE A O 1
ATOM 652 N N . ALA A 1 80 ? 18.002 23.146 12.387 1.00 67.18 86 ALA A N 1
ATOM 653 C CA . ALA A 1 80 ? 17.200 24.239 12.963 1.00 69.05 86 ALA A CA 1
ATOM 654 C C . ALA A 1 80 ? 15.790 24.354 12.357 1.00 73.30 86 ALA A C 1
ATOM 655 O O . ALA A 1 80 ? 14.808 24.568 13.088 1.00 74.23 86 ALA A O 1
ATOM 657 N N . ALA A 1 81 ? 15.699 24.222 11.032 1.00 75.64 87 ALA A N 1
ATOM 658 C CA . ALA A 1 81 ? 14.411 24.252 10.341 1.00 80.23 87 ALA A CA 1
ATOM 659 C C . ALA A 1 81 ? 13.458 23.146 10.826 1.00 80.73 87 ALA A C 1
ATOM 660 O O . ALA A 1 81 ? 12.251 23.261 10.640 1.00 82.32 87 ALA A O 1
ATOM 662 N N . HIS A 1 82 ? 13.993 22.094 11.458 1.00 78.37 88 HIS A N 1
ATOM 663 C CA . HIS A 1 82 ? 13.160 21.003 11.995 1.00 79.38 88 HIS A CA 1
ATOM 664 C C . HIS A 1 82 ? 13.264 20.785 13.523 1.00 77.40 88 HIS A C 1
ATOM 665 O O . HIS A 1 82 ? 12.966 19.702 14.021 1.00 77.28 88 HIS A O 1
ATOM 672 N N . GLY A 1 83 ? 13.659 21.824 14.260 1.00 77.18 89 GLY A N 1
ATOM 673 C CA . GLY A 1 83 ? 13.533 21.840 15.725 1.00 76.19 89 GLY A CA 1
ATOM 674 C C . GLY A 1 83 ? 14.663 21.134 16.477 1.00 73.20 89 GLY A C 1
ATOM 675 O O . GLY A 1 83 ? 14.421 20.372 17.421 1.00 73.36 89 GLY A O 1
ATOM 676 N N . ALA A 1 84 ? 15.895 21.375 16.041 1.00 70.86 90 ALA A N 1
ATOM 677 C CA . ALA A 1 84 ? 17.089 20.888 16.739 1.00 67.45 90 ALA A CA 1
ATOM 678 C C . ALA A 1 84 ? 18.210 21.848 16.447 1.00 65.78 90 ALA A C 1
ATOM 679 O O . ALA A 1 84 ? 18.096 22.674 15.539 1.00 66.76 90 ALA A O 1
ATOM 681 N N . SER A 1 85 ? 19.287 21.735 17.211 1.00 63.07 91 SER A N 1
ATOM 682 C CA . SER A 1 85 ? 20.518 22.462 16.903 1.00 61.89 91 SER A CA 1
ATOM 683 C C . SER A 1 85 ? 21.741 21.591 17.164 1.00 58.98 91 SER A C 1
ATOM 684 O O . SER A 1 85 ? 21.722 20.723 18.038 1.00 56.98 91 SER A O 1
ATOM 687 N N . VAL A 1 86 ? 22.805 21.866 16.409 1.00 57.34 92 VAL A N 1
ATOM 688 C CA . VAL A 1 86 ? 23.961 20.981 16.295 1.00 54.40 92 VAL A CA 1
ATOM 689 C C . VAL A 1 86 ? 25.210 21.767 16.692 1.00 53.63 92 VAL A C 1
ATOM 690 O O . VAL A 1 86 ? 25.275 22.983 16.509 1.00 52.88 92 VAL A O 1
ATOM 694 N N . ASP A 1 87 ? 26.188 21.071 17.283 1.00 51.93 93 ASP A N 1
ATOM 695 C CA . ASP A 1 87 ? 27.462 21.696 17.611 1.00 50.79 93 ASP A CA 1
ATOM 696 C C . ASP A 1 87 ? 28.509 20.587 17.609 1.00 48.60 93 ASP A C 1
ATOM 697 O O . ASP A 1 87 ? 28.196 19.428 17.281 1.00 46.53 93 ASP A O 1
ATOM 702 N N . ALA A 1 88 ? 29.755 20.940 17.888 1.00 47.21 94 ALA A N 1
ATOM 703 C CA . ALA A 1 88 ? 30.814 19.940 17.957 1.00 45.75 94 ALA A CA 1
ATOM 704 C C . ALA A 1 88 ? 31.917 20.448 18.891 1.00 44.46 94 ALA A C 1
ATOM 705 O O . ALA A 1 88 ? 31.943 21.611 19.218 1.00 44.88 94 ALA A O 1
ATOM 707 N N . TYR A 1 89 ? 32.806 19.555 19.300 1.00 42.90 95 TYR A N 1
ATOM 708 C CA . TYR A 1 89 ? 34.042 19.920 19.950 1.00 43.33 95 TYR A CA 1
ATOM 709 C C . TYR A 1 89 ? 35.126 18.877 19.633 1.00 41.32 95 TYR A C 1
ATOM 710 O O . TYR A 1 89 ? 34.835 17.745 19.241 1.00 39.70 95 TYR A O 1
ATOM 719 N N . THR A 1 90 ? 36.377 19.302 19.789 1.00 41.50 96 THR A N 1
ATOM 720 C CA . THR A 1 90 ? 37.538 18.413 19.772 1.00 41.03 96 THR A CA 1
ATOM 721 C C . THR A 1 90 ? 38.189 18.469 21.137 1.00 40.49 96 THR A C 1
ATOM 722 O O . THR A 1 90 ? 38.335 19.570 21.735 1.00 40.71 96 THR A O 1
ATOM 726 N N . THR A 1 91 ? 38.536 17.301 21.661 1.00 40.32 97 THR A N 1
ATOM 727 C CA . THR A 1 91 ? 39.312 17.230 22.907 1.00 40.07 97 THR A CA 1
ATOM 728 C C . THR A 1 91 ? 40.566 16.376 22.676 1.00 38.69 97 THR A C 1
ATOM 729 O O . THR A 1 91 ? 40.957 16.118 21.524 1.00 37.31 97 THR A O 1
ATOM 733 N N . PHE A 1 92 ? 41.236 15.989 23.757 1.00 38.69 98 PHE A N 1
ATOM 734 C CA . PHE A 1 92 ? 42.540 15.339 23.630 1.00 38.60 98 PHE A CA 1
ATOM 735 C C . PHE A 1 92 ? 42.468 14.065 22.832 1.00 36.57 98 PHE A C 1
ATOM 736 O O . PHE A 1 92 ? 43.382 13.756 22.044 1.00 36.34 98 PHE A O 1
ATOM 744 N N . ASP A 1 93 ? 41.429 13.276 23.083 1.00 36.82 99 ASP A N 1
ATOM 745 C CA . ASP A 1 93 ? 41.364 11.919 22.573 1.00 36.88 99 ASP A CA 1
ATOM 746 C C . ASP A 1 93 ? 40.068 11.548 21.855 1.00 37.09 99 ASP A C 1
ATOM 747 O O . ASP A 1 93 ? 39.857 10.363 21.498 1.00 36.84 99 ASP A O 1
ATOM 752 N N . HIS A 1 94 ? 39.187 12.524 21.659 1.00 38.44 100 HIS A N 1
ATOM 753 C CA . HIS A 1 94 ? 38.032 12.298 20.787 1.00 37.73 100 HIS A CA 1
ATOM 754 C C . HIS A 1 94 ? 37.535 13.619 20.210 1.00 38.49 100 HIS A C 1
ATOM 755 O O . HIS A 1 94 ? 37.891 14.721 20.689 1.00 38.19 100 HIS A O 1
ATOM 762 N N . THR A 1 95 ? 36.780 13.490 19.114 1.00 38.73 101 THR A N 1
ATOM 763 C CA . THR A 1 95 ? 36.042 14.576 18.495 1.00 39.96 101 THR A CA 1
ATOM 764 C C . THR A 1 95 ? 34.576 14.155 18.462 1.00 40.07 101 THR A C 1
ATOM 765 O O . THR A 1 95 ? 34.248 13.000 18.104 1.00 40.04 101 THR A O 1
ATOM 769 N N . ALA A 1 96 ? 33.706 15.083 18.864 1.00 39.89 102 ALA A N 1
ATOM 770 C CA . ALA A 1 96 ? 32.273 14.823 19.019 1.00 40.47 102 ALA A CA 1
ATOM 771 C C . ALA A 1 96 ? 31.405 15.823 18.246 1.00 41.42 102 ALA A C 1
ATOM 772 O O . ALA A 1 96 ? 31.692 17.035 18.238 1.00 40.84 102 ALA A O 1
ATOM 774 N N . TYR A 1 97 ? 30.345 15.270 17.628 1.00 42.93 103 TYR A N 1
ATOM 775 C CA . TYR A 1 97 ? 29.290 15.986 16.909 1.00 43.09 103 TYR A CA 1
ATOM 776 C C . TYR A 1 97 ? 27.941 15.648 17.551 1.00 44.47 103 TYR A C 1
ATOM 777 O O . TYR A 1 97 ? 27.620 14.468 17.784 1.00 43.00 103 TYR A O 1
ATOM 786 N N . TYR A 1 98 ? 27.136 16.673 17.878 1.00 44.83 104 TYR A N 1
ATOM 787 C CA . TYR A 1 98 ? 25.934 16.396 18.661 1.00 46.17 104 TYR A CA 1
ATOM 788 C C . TYR A 1 98 ? 24.824 17.383 18.381 1.00 48.25 104 TYR A C 1
ATOM 789 O O . TYR A 1 98 ? 25.103 18.513 17.983 1.00 48.98 104 TYR A O 1
ATOM 798 N N . PHE A 1 99 ? 23.572 16.928 18.530 1.00 49.68 105 PHE A N 1
ATOM 799 C CA . PHE A 1 99 ? 22.440 17.801 18.444 1.00 50.78 105 PHE A CA 1
ATOM 800 C C . PHE A 1 99 ? 21.538 17.578 19.631 1.00 51.99 105 PHE A C 1
ATOM 801 O O . PHE A 1 99 ? 21.591 16.553 20.312 1.00 52.46 105 PHE A O 1
ATOM 809 N N . SER A 1 100 ? 20.694 18.556 19.879 1.00 53.92 106 SER A N 1
ATOM 810 C CA . SER A 1 100 ? 19.531 18.347 20.706 1.00 54.96 106 SER A CA 1
ATOM 811 C C . SER A 1 100 ? 18.299 18.968 20.027 1.00 56.58 106 SER A C 1
ATOM 812 O O . SER A 1 100 ? 18.399 19.973 19.329 1.00 55.34 106 SER A O 1
ATOM 815 N N . GLY A 1 101 ? 17.151 18.326 20.208 1.00 58.65 107 GLY A N 1
ATOM 816 C CA . GLY A 1 101 ? 15.906 18.778 19.582 1.00 60.94 107 GLY A CA 1
ATOM 817 C C . GLY A 1 101 ? 14.667 18.132 20.159 1.00 63.04 107 GLY A C 1
ATOM 818 O O . GLY A 1 101 ? 14.748 17.347 21.103 1.00 61.71 107 GLY A O 1
ATOM 819 N N . THR A 1 102 ? 13.516 18.456 19.569 1.00 65.77 108 THR A N 1
ATOM 820 C CA . THR A 1 102 ? 12.223 18.112 20.152 1.00 68.79 108 THR A CA 1
ATOM 821 C C . THR A 1 102 ? 11.251 17.347 19.223 1.00 71.10 108 THR A C 1
ATOM 822 O O . THR A 1 102 ? 10.108 17.066 19.605 1.00 74.06 108 THR A O 1
ATOM 826 N N . GLY A 1 103 ? 11.684 17.040 18.014 1.00 70.28 109 GLY A N 1
ATOM 827 C CA . GLY A 1 103 ? 10.797 16.431 17.020 1.00 72.74 109 GLY A CA 1
ATOM 828 C C . GLY A 1 103 ? 11.588 16.150 15.762 1.00 71.80 109 GLY A C 1
ATOM 829 O O . GLY A 1 103 ? 12.725 16.628 15.626 1.00 69.50 109 GLY A O 1
ATOM 830 N N . GLU A 1 104 ? 11.015 15.349 14.865 1.00 73.49 110 GLU A N 1
ATOM 831 C CA . GLU A 1 104 ? 11.650 15.019 13.593 1.00 73.16 110 GLU A CA 1
ATOM 832 C C . GLU A 1 104 ? 13.040 14.435 13.847 1.00 70.01 110 GLU A C 1
ATOM 833 O O . GLU A 1 104 ? 14.013 14.729 13.142 1.00 68.61 110 GLU A O 1
ATOM 839 N N . ILE A 1 105 ? 13.104 13.598 14.875 1.00 68.88 111 ILE A N 1
ATOM 840 C CA . ILE A 1 105 ? 14.338 12.985 15.315 1.00 66.35 111 ILE A CA 1
ATOM 841 C C . ILE A 1 105 ? 14.900 12.107 14.198 1.00 66.42 111 ILE A C 1
ATOM 842 O O . ILE A 1 105 ? 16.105 12.117 13.978 1.00 65.11 111 ILE A O 1
ATOM 847 N N . ALA A 1 106 ? 14.035 11.405 13.450 1.00 68.81 112 ALA A N 1
ATOM 848 C CA . ALA A 1 106 ? 14.474 10.598 12.288 1.00 69.69 112 ALA A CA 1
ATOM 849 C C . ALA A 1 106 ? 15.313 11.431 11.327 1.00 69.31 112 ALA A C 1
ATOM 850 O O . ALA A 1 106 ? 16.402 11.010 10.914 1.00 66.84 112 ALA A O 1
ATOM 852 N N . LYS A 1 107 ? 14.834 12.631 11.016 1.00 70.60 113 LYS A N 1
ATOM 853 C CA . LYS A 1 107 ? 15.545 13.531 10.104 1.00 71.59 113 LYS A CA 1
ATOM 854 C C . LYS A 1 107 ? 16.893 13.961 10.669 1.00 68.21 113 LYS A C 1
ATOM 855 O O . LYS A 1 107 ? 17.893 13.958 9.944 1.00 68.66 113 LYS A O 1
ATOM 861 N N . HIS A 1 108 ? 16.929 14.291 11.960 1.00 64.93 114 HIS A N 1
ATOM 862 C CA . HIS A 1 108 ? 18.119 14.836 12.568 1.00 62.34 114 HIS A CA 1
ATOM 863 C C . HIS A 1 108 ? 19.216 13.765 12.667 1.00 59.78 114 HIS A C 1
ATOM 864 O O . HIS A 1 108 ? 20.374 14.036 12.383 1.00 57.89 114 HIS A O 1
ATOM 871 N N . VAL A 1 109 ? 18.844 12.558 13.071 1.00 60.05 115 VAL A N 1
ATOM 872 C CA . VAL A 1 109 ? 19.810 11.467 13.109 1.00 58.67 115 VAL A CA 1
ATOM 873 C C . VAL A 1 109 ? 20.427 11.198 11.739 1.00 59.23 115 VAL A C 1
ATOM 874 O O . VAL A 1 109 ? 21.630 10.958 11.631 1.00 57.12 115 VAL A O 1
ATOM 878 N N . GLY A 1 110 ? 19.583 11.211 10.713 1.00 62.47 116 GLY A N 1
ATOM 879 C CA . GLY A 1 110 ? 20.009 11.101 9.309 1.00 63.90 116 GLY A CA 1
ATOM 880 C C . GLY A 1 110 ? 20.984 12.210 8.912 1.00 62.93 116 GLY A C 1
ATOM 881 O O . GLY A 1 110 ? 22.016 11.948 8.299 1.00 63.43 116 GLY A O 1
ATOM 882 N N . THR A 1 111 ? 20.679 13.445 9.283 1.00 62.15 117 THR A N 1
ATOM 883 C CA . THR A 1 111 ? 21.554 14.572 8.982 1.00 61.08 117 THR A CA 1
ATOM 884 C C . THR A 1 111 ? 22.896 14.441 9.731 1.00 58.85 117 THR A C 1
ATOM 885 O O . THR A 1 111 ? 23.970 14.743 9.186 1.00 58.13 117 THR A O 1
ATOM 889 N N . LEU A 1 112 ? 22.824 13.970 10.976 1.00 57.30 118 LEU A N 1
ATOM 890 C CA . LEU A 1 112 ? 24.028 13.798 11.809 1.00 54.80 118 LEU A CA 1
ATOM 891 C C . LEU A 1 112 ? 24.950 12.755 11.164 1.00 54.15 118 LEU A C 1
ATOM 892 O O . LEU A 1 112 ? 26.140 12.990 10.976 1.00 53.43 118 LEU A O 1
ATOM 897 N N . LEU A 1 113 ? 24.395 11.603 10.817 1.00 55.55 119 LEU A N 1
ATOM 898 C CA . LEU A 1 113 ? 25.212 10.564 10.174 1.00 54.86 119 LEU A CA 1
ATOM 899 C C . LEU A 1 113 ? 25.781 11.109 8.873 1.00 55.63 119 LEU A C 1
ATOM 900 O O . LEU A 1 113 ? 26.978 11.007 8.630 1.00 55.43 119 LEU A O 1
ATOM 905 N N . ASP A 1 114 ? 24.916 11.683 8.040 1.00 58.40 120 ASP A N 1
ATOM 906 C CA . ASP A 1 114 ? 25.307 12.168 6.702 1.00 59.61 120 ASP A CA 1
ATOM 907 C C . ASP A 1 114 ? 26.442 13.198 6.722 1.00 58.69 120 ASP A C 1
ATOM 908 O O . ASP A 1 114 ? 27.413 13.067 5.973 1.00 59.25 120 ASP A O 1
ATOM 913 N N . PHE A 1 115 ? 26.365 14.210 7.585 1.00 56.75 121 PHE A N 1
ATOM 914 C CA . PHE A 1 115 ? 27.383 15.280 7.516 1.00 55.69 121 PHE A CA 1
ATOM 915 C C . PHE A 1 115 ? 28.738 14.882 8.142 1.00 52.62 121 PHE A C 1
ATOM 916 O O . PHE A 1 115 ? 29.776 15.458 7.819 1.00 50.51 121 PHE A O 1
ATOM 924 N N . VAL A 1 116 ? 28.734 13.889 9.014 1.00 50.69 122 VAL A N 1
ATOM 925 C CA . VAL A 1 116 ? 29.975 13.399 9.603 1.00 48.19 122 VAL A CA 1
ATOM 926 C C . VAL A 1 116 ? 30.634 12.337 8.694 1.00 49.90 122 VAL A C 1
ATOM 927 O O . VAL A 1 116 ? 31.862 12.188 8.724 1.00 48.26 122 VAL A O 1
ATOM 931 N N . GLN A 1 117 ? 29.831 11.633 7.880 1.00 51.99 123 GLN A N 1
ATOM 932 C CA . GLN A 1 117 ? 30.338 10.548 7.008 1.00 53.66 123 GLN A CA 1
ATOM 933 C C . GLN A 1 117 ? 30.741 10.986 5.599 1.00 56.70 123 GLN A C 1
ATOM 934 O O . GLN A 1 117 ? 31.103 10.146 4.771 1.00 57.58 123 GLN A O 1
ATOM 940 N N . SER A 1 118 ? 30.673 12.288 5.309 1.00 58.14 124 SER A N 1
ATOM 941 C CA . SER A 1 118 ? 31.298 12.840 4.093 1.00 59.67 124 SER A CA 1
ATOM 942 C C . SER A 1 118 ? 32.064 14.082 4.452 1.00 58.38 124 SER A C 1
ATOM 943 O O . SER A 1 118 ? 31.658 14.832 5.338 1.00 56.53 124 SER A O 1
ATOM 946 N N . ILE A 1 119 ? 33.166 14.333 3.762 1.00 59.02 125 ILE A N 1
ATOM 947 C CA . ILE A 1 119 ? 33.909 15.575 4.010 1.00 58.70 125 ILE A CA 1
ATOM 948 C C . ILE A 1 119 ? 34.093 16.252 2.690 1.00 61.91 125 ILE A C 1
ATOM 949 O O . ILE A 1 119 ? 34.238 15.572 1.674 1.00 63.01 125 ILE A O 1
ATOM 954 N N . HIS A 1 120 ? 34.085 17.584 2.699 1.00 62.97 126 HIS A N 1
ATOM 955 C CA . HIS A 1 120 ? 34.167 18.356 1.467 1.00 66.45 126 HIS A CA 1
ATOM 956 C C . HIS A 1 120 ? 35.295 19.381 1.570 1.00 65.99 126 HIS A C 1
ATOM 957 O O . HIS A 1 120 ? 35.090 20.527 1.953 1.00 67.04 126 HIS A O 1
ATOM 964 N N . LEU A 1 121 ? 36.490 18.941 1.215 1.00 64.73 127 LEU A N 1
ATOM 965 C CA . LEU A 1 121 ? 37.678 19.773 1.263 1.00 64.41 127 LEU A CA 1
ATOM 966 C C . LEU A 1 121 ? 38.139 20.164 -0.122 1.00 67.68 127 LEU A C 1
ATOM 967 O O . LEU A 1 121 ? 38.123 19.352 -1.039 1.00 69.34 127 LEU A O 1
ATOM 972 N N . THR A 1 122 ? 38.579 21.412 -0.258 1.00 69.33 128 THR A N 1
ATOM 973 C CA . THR A 1 122 ? 39.173 21.919 -1.496 1.00 72.16 128 THR A CA 1
ATOM 974 C C . THR A 1 122 ? 40.446 22.650 -1.100 1.00 70.83 128 THR A C 1
ATOM 975 O O . THR A 1 122 ? 40.584 23.070 0.070 1.00 68.33 128 THR A O 1
ATOM 979 N N . ASP A 1 123 ? 41.377 22.805 -2.035 1.00 92.73 129 ASP A N 1
ATOM 980 C CA . ASP A 1 123 ? 42.606 23.523 -1.722 1.00 91.89 129 ASP A CA 1
ATOM 981 C C . ASP A 1 123 ? 42.252 24.912 -1.224 1.00 92.94 129 ASP A C 1
ATOM 982 O O . ASP A 1 123 ? 42.815 25.372 -0.228 1.00 90.39 129 ASP A O 1
ATOM 987 N N . GLU A 1 124 ? 41.281 25.543 -1.882 1.00 97.72 130 GLU A N 1
ATOM 988 C CA . GLU A 1 124 ? 40.801 26.865 -1.506 1.00 102.02 130 GLU A CA 1
ATOM 989 C C . GLU A 1 124 ? 40.330 26.900 -0.049 1.00 96.36 130 GLU A C 1
ATOM 990 O O . GLU A 1 124 ? 40.877 27.659 0.746 1.00 95.46 130 GLU A O 1
ATOM 996 N N . ASN A 1 125 ? 39.360 26.056 0.312 1.00 92.90 131 ASN A N 1
ATOM 997 C CA . ASN A 1 125 ? 38.728 26.142 1.635 1.00 89.69 131 ASN A CA 1
ATOM 998 C C . ASN A 1 125 ? 39.597 25.630 2.770 1.00 82.59 131 ASN A C 1
ATOM 999 O O . ASN A 1 125 ? 39.350 25.945 3.938 1.00 81.44 131 ASN A O 1
ATOM 1004 N N . VAL A 1 126 ? 40.601 24.825 2.425 1.00 79.42 132 VAL A N 1
ATOM 1005 C CA . VAL A 1 126 ? 41.663 24.478 3.357 1.00 74.45 132 VAL A CA 1
ATOM 1006 C C . VAL A 1 126 ? 42.512 25.717 3.622 1.00 76.35 132 VAL A C 1
ATOM 1007 O O . VAL A 1 126 ? 42.874 25.997 4.760 1.00 73.90 132 VAL A O 1
ATOM 1011 N N . GLU A 1 127 ? 42.822 26.474 2.581 1.00 82.08 133 GLU A N 1
ATOM 1012 C CA . GLU A 1 127 ? 43.536 27.737 2.794 1.00 87.24 133 GLU A CA 1
ATOM 1013 C C . GLU A 1 127 ? 42.733 28.729 3.666 1.00 88.86 133 GLU A C 1
ATOM 1014 O O . GLU A 1 127 ? 43.243 29.222 4.685 1.00 88.56 133 GLU A O 1
ATOM 1020 N N . LYS A 1 128 ? 41.469 28.954 3.321 1.00 91.91 134 LYS A N 1
ATOM 1021 C CA . LYS A 1 128 ? 40.617 29.874 4.087 1.00 95.77 134 LYS A CA 1
ATOM 1022 C C . LYS A 1 128 ? 40.588 29.522 5.571 1.00 89.05 134 LYS A C 1
ATOM 1023 O O . LYS A 1 128 ? 40.732 30.398 6.434 1.00 90.24 134 LYS A O 1
ATOM 1029 N N . GLU A 1 129 ? 40.429 28.231 5.869 1.00 82.01 135 GLU A N 1
ATOM 1030 C CA . GLU A 1 129 ? 40.200 27.821 7.226 1.00 78.00 135 GLU A CA 1
ATOM 1031 C C . GLU A 1 129 ? 41.497 27.923 8.040 1.00 75.06 135 GLU A C 1
ATOM 1032 O O . GLU A 1 129 ? 41.434 28.007 9.256 1.00 73.67 135 GLU A O 1
ATOM 1038 N N . LYS A 1 130 ? 42.661 27.918 7.383 1.00 75.68 136 LYS A N 1
ATOM 1039 C CA . LYS A 1 130 ? 43.951 28.053 8.101 1.00 74.57 136 LYS A CA 1
ATOM 1040 C C . LYS A 1 130 ? 44.061 29.434 8.762 1.00 79.39 136 LYS A C 1
ATOM 1041 O O . LYS A 1 130 ? 44.527 29.553 9.899 1.00 78.24 136 LYS A O 1
ATOM 1047 N N . GLY A 1 131 ? 43.650 30.460 8.026 1.00 86.56 137 GLY A N 1
ATOM 1048 C CA . GLY A 1 131 ? 43.628 31.834 8.537 1.00 93.61 137 GLY A CA 1
ATOM 1049 C C . GLY A 1 131 ? 42.695 32.001 9.733 1.00 92.61 137 GLY A C 1
ATOM 1050 O O . GLY A 1 131 ? 43.027 32.705 10.712 1.00 95.37 137 GLY A O 1
ATOM 1051 N N . ILE A 1 132 ? 41.525 31.345 9.644 1.00 90.34 138 ILE A N 1
ATOM 1052 C CA . ILE A 1 132 ? 40.499 31.407 10.687 1.00 90.10 138 ILE A CA 1
ATOM 1053 C C . ILE A 1 132 ? 40.998 30.729 11.956 1.00 82.75 138 ILE A C 1
ATOM 1054 O O . ILE A 1 132 ? 40.765 31.221 13.053 1.00 84.18 138 ILE A O 1
ATOM 1059 N N . ILE A 1 133 ? 41.709 29.613 11.808 1.00 75.95 139 ILE A N 1
ATOM 1060 C CA . ILE A 1 133 ? 42.219 28.887 12.961 1.00 71.21 139 ILE A CA 1
ATOM 1061 C C . ILE A 1 133 ? 43.432 29.599 13.567 1.00 71.09 139 ILE A C 1
ATOM 1062 O O . ILE A 1 133 ? 43.535 29.676 14.786 1.00 70.42 139 ILE A O 1
ATOM 1067 N N . ALA A 1 134 ? 44.305 30.174 12.733 1.00 73.07 140 ALA A N 1
ATOM 1068 C CA . ALA A 1 134 ? 45.459 30.919 13.253 1.00 75.31 140 ALA A CA 1
ATOM 1069 C C . ALA A 1 134 ? 45.002 32.051 14.161 1.00 79.96 140 ALA A C 1
ATOM 1070 O O . ALA A 1 134 ? 45.594 32.296 15.207 1.00 80.29 140 ALA A O 1
ATOM 1072 N N . GLN A 1 135 ? 43.935 32.725 13.758 1.00 84.92 141 GLN A N 1
ATOM 1073 C CA . GLN A 1 135 ? 43.381 33.841 14.521 1.00 92.24 141 GLN A CA 1
ATOM 1074 C C . GLN A 1 135 ? 42.828 33.389 15.862 1.00 89.14 141 GLN A C 1
ATOM 1075 O O . GLN A 1 135 ? 43.087 34.012 16.890 1.00 91.77 141 GLN A O 1
ATOM 1081 N N . GLU A 1 136 ? 42.037 32.321 15.821 1.00 85.13 142 GLU A N 1
ATOM 1082 C CA . GLU A 1 136 ? 41.506 31.670 17.019 1.00 83.91 142 GLU A CA 1
ATOM 1083 C C . GLU A 1 136 ? 42.637 31.290 17.992 1.00 79.99 142 GLU A C 1
ATOM 1084 O O . GLU A 1 136 ? 42.506 31.488 19.203 1.00 82.53 142 GLU A O 1
ATOM 1090 N N . ILE A 1 137 ? 43.741 30.762 17.460 1.00 75.81 143 ILE A N 1
ATOM 1091 C CA . ILE A 1 137 ? 44.928 30.437 18.262 1.00 73.67 143 ILE A CA 1
ATOM 1092 C C . ILE A 1 137 ? 45.530 31.686 18.931 1.00 78.62 143 ILE A C 1
ATOM 1093 O O . ILE A 1 137 ? 45.858 31.638 20.104 1.00 78.63 143 ILE A O 1
ATOM 1098 N N . HIS A 1 138 ? 45.674 32.787 18.197 1.00 83.98 144 HIS A N 1
ATOM 1099 C CA . HIS A 1 138 ? 46.188 34.057 18.781 1.00 91.76 144 HIS A CA 1
ATOM 1100 C C . HIS A 1 138 ? 45.328 34.584 19.927 1.00 95.90 144 HIS A C 1
ATOM 1101 O O . HIS A 1 138 ? 45.847 34.991 20.964 1.00 98.00 144 HIS A O 1
ATOM 1116 N N . VAL A 1 140 ? 43.165 32.890 21.831 1.00 81.91 146 VAL A N 1
ATOM 1117 C CA . VAL A 1 140 ? 43.239 31.963 22.958 1.00 79.31 146 VAL A CA 1
ATOM 1118 C C . VAL A 1 140 ? 44.585 32.024 23.714 1.00 78.37 146 VAL A C 1
ATOM 1119 O O . VAL A 1 140 ? 44.658 31.601 24.869 1.00 77.09 146 VAL A O 1
ATOM 1123 N N . ASN A 1 141 ? 45.648 32.536 23.084 1.00 80.68 147 ASN A N 1
ATOM 1124 C CA . ASN A 1 141 ? 46.939 32.722 23.788 1.00 80.01 147 ASN A CA 1
ATOM 1125 C C . ASN A 1 141 ? 46.893 33.973 24.672 1.00 82.90 147 ASN A C 1
ATOM 1126 O O . ASN A 1 141 ? 47.755 34.151 25.534 1.00 82.76 147 ASN A O 1
ATOM 1131 N N . ASP A 1 142 ? 45.913 34.843 24.426 1.00 85.97 148 ASP A N 1
ATOM 1132 C CA . ASP A 1 142 ? 45.679 36.026 25.254 1.00 88.82 148 ASP A CA 1
ATOM 1133 C C . ASP A 1 142 ? 44.645 35.821 26.364 1.00 87.80 148 ASP A C 1
ATOM 1134 O O . ASP A 1 142 ? 44.426 36.731 27.164 1.00 89.89 148 ASP A O 1
ATOM 1139 N N . HIS A 1 143 ? 43.999 34.657 26.408 1.00 84.36 149 HIS A N 1
ATOM 1140 C CA . HIS A 1 143 ? 43.040 34.360 27.468 1.00 83.97 149 HIS A CA 1
ATOM 1141 C C . HIS A 1 143 ? 43.790 33.873 28.705 1.00 80.05 149 HIS A C 1
ATOM 1142 O O . HIS A 1 143 ? 44.428 32.830 28.666 1.00 75.66 149 HIS A O 1
ATOM 1149 N N . PRO A 1 144 ? 43.702 34.609 29.816 1.00 81.47 150 PRO A N 1
ATOM 1150 C CA . PRO A 1 144 ? 44.506 34.240 31.002 1.00 78.75 150 PRO A CA 1
ATOM 1151 C C . PRO A 1 144 ? 44.289 32.825 31.553 1.00 74.68 150 PRO A C 1
ATOM 1152 O O . PRO A 1 144 ? 45.252 32.152 31.949 1.00 71.77 150 PRO A O 1
ATOM 1156 N N . ASP A 1 145 ? 43.038 32.373 31.596 1.00 75.21 151 ASP A N 1
ATOM 1157 C CA . ASP A 1 145 ? 42.752 31.040 32.133 1.00 71.67 151 ASP A CA 1
ATOM 1158 C C . ASP A 1 145 ? 43.422 29.983 31.281 1.00 67.77 151 ASP A C 1
ATOM 1159 O O . ASP A 1 145 ? 44.088 29.082 31.806 1.00 63.89 151 ASP A O 1
ATOM 1164 N N . ARG A 1 146 ? 43.253 30.107 29.968 1.00 67.78 152 ARG A N 1
ATOM 1165 C CA . ARG A 1 146 ? 43.812 29.137 29.042 1.00 64.77 152 ARG A CA 1
ATOM 1166 C C . ARG A 1 146 ? 45.347 29.182 29.103 1.00 61.12 152 ARG A C 1
ATOM 1167 O O . ARG A 1 146 ? 46.010 28.145 29.083 1.00 56.36 152 ARG A O 1
ATOM 1175 N N . ARG A 1 147 ? 45.889 30.382 29.230 1.00 62.19 153 ARG A N 1
ATOM 1176 C CA . ARG A 1 147 ? 47.344 30.576 29.340 1.00 60.77 153 ARG A CA 1
ATOM 1177 C C . ARG A 1 147 ? 47.973 29.885 30.581 1.00 55.95 153 ARG A C 1
ATOM 1178 O O . ARG A 1 147 ? 48.941 29.172 30.437 1.00 53.67 153 ARG A O 1
ATOM 1186 N N . ALA A 1 148 ? 47.398 30.069 31.768 1.00 55.31 154 ALA A N 1
ATOM 1187 C CA . ALA A 1 148 ? 47.896 29.438 32.999 1.00 52.43 154 ALA A CA 1
ATOM 1188 C C . ALA A 1 148 ? 47.878 27.915 32.890 1.00 49.20 154 ALA A C 1
ATOM 1189 O O . ALA A 1 148 ? 48.825 27.242 33.280 1.00 45.44 154 ALA A O 1
ATOM 1191 N N . TYR A 1 149 ? 46.769 27.406 32.364 1.00 48.62 155 TYR A N 1
ATOM 1192 C CA . TYR A 1 149 ? 46.596 25.980 32.079 1.00 47.21 155 TYR A CA 1
ATOM 1193 C C . TYR A 1 149 ? 47.677 25.481 31.128 1.00 45.00 155 TYR A C 1
ATOM 1194 O O . TYR A 1 149 ? 48.351 24.482 31.410 1.00 41.42 155 TYR A O 1
ATOM 1211 N N . GLU A 1 151 ? 50.570 26.788 30.460 1.00 47.48 157 GLU A N 1
ATOM 1212 C CA . GLU A 1 151 ? 51.908 26.902 31.103 1.00 48.28 157 GLU A CA 1
ATOM 1213 C C . GLU A 1 151 ? 52.174 25.671 32.008 1.00 45.06 157 GLU A C 1
ATOM 1214 O O . GLU A 1 151 ? 53.234 25.090 31.964 1.00 43.55 157 GLU A O 1
ATOM 1220 N N . LEU A 1 152 ? 51.160 25.257 32.752 1.00 44.80 158 LEU A N 1
ATOM 1221 C CA . LEU A 1 152 ? 51.241 24.045 33.589 1.00 43.23 158 LEU A CA 1
ATOM 1222 C C . LEU A 1 152 ? 51.570 22.809 32.739 1.00 41.29 158 LEU A C 1
ATOM 1223 O O . LEU A 1 152 ? 52.570 22.090 33.000 1.00 39.53 158 LEU A O 1
ATOM 1228 N N . LEU A 1 153 ? 50.806 22.596 31.667 1.00 40.23 159 LEU A N 1
ATOM 1229 C CA . LEU A 1 153 ? 51.061 21.465 30.776 1.00 39.34 159 LEU A CA 1
ATOM 1230 C C . LEU A 1 153 ? 52.436 21.479 30.145 1.00 39.45 159 LEU A C 1
ATOM 1231 O O . LEU A 1 153 ? 53.104 20.388 30.031 1.00 39.20 159 LEU A O 1
ATOM 1236 N N . ARG A 1 154 ? 52.853 22.667 29.712 1.00 40.59 160 ARG A N 1
ATOM 1237 C CA . ARG A 1 154 ? 54.144 22.853 29.095 1.00 42.15 160 ARG A CA 1
ATOM 1238 C C . ARG A 1 154 ? 55.282 22.565 30.115 1.00 41.96 160 ARG A C 1
ATOM 1239 O O . ARG A 1 154 ? 56.306 22.006 29.748 1.00 40.47 160 ARG A O 1
ATOM 1247 N N . ALA A 1 155 ? 55.040 22.907 31.369 1.00 41.45 161 ALA A N 1
ATOM 1248 C CA . ALA A 1 155 ? 55.994 22.610 32.442 1.00 42.78 161 ALA A CA 1
ATOM 1249 C C . ALA A 1 155 ? 55.987 21.092 32.777 1.00 41.83 161 ALA A C 1
ATOM 1250 O O . ALA A 1 155 ? 57.046 20.459 32.968 1.00 42.98 161 ALA A O 1
ATOM 1260 N N . TYR A 1 157 ? 54.929 18.330 30.934 1.00 38.32 163 TYR A N 1
ATOM 1261 C CA . TYR A 1 157 ? 55.146 17.335 29.899 1.00 37.44 163 TYR A CA 1
ATOM 1262 C C . TYR A 1 157 ? 56.388 17.677 29.079 1.00 38.76 163 TYR A C 1
ATOM 1263 O O . TYR A 1 157 ? 56.565 18.799 28.619 1.00 39.10 163 TYR A O 1
ATOM 1272 N N . HIS A 1 158 ? 57.270 16.689 28.902 1.00 38.09 164 HIS A N 1
ATOM 1273 C CA . HIS A 1 158 ? 58.450 16.854 28.089 1.00 39.28 164 HIS A CA 1
ATOM 1274 C C . HIS A 1 158 ? 58.164 16.778 26.585 1.00 39.96 164 HIS A C 1
ATOM 1275 O O . HIS A 1 158 ? 58.733 17.553 25.822 1.00 39.57 164 HIS A O 1
ATOM 1282 N N . GLU A 1 159 ? 57.401 15.770 26.180 1.00 39.72 165 GLU A N 1
ATOM 1283 C CA . GLU A 1 159 ? 57.262 15.396 24.754 1.00 42.14 165 GLU A CA 1
ATOM 1284 C C . GLU A 1 159 ? 55.824 15.039 24.350 1.00 39.65 165 GLU A C 1
ATOM 1285 O O . GLU A 1 159 ? 55.500 15.122 23.181 1.00 39.55 165 GLU A O 1
ATOM 1291 N N . HIS A 1 160 ? 55.004 14.555 25.286 1.00 37.80 166 HIS A N 1
ATOM 1292 C CA . HIS A 1 160 ? 53.645 14.136 24.991 1.00 37.12 166 HIS A CA 1
ATOM 1293 C C . HIS A 1 160 ? 52.861 15.272 24.266 1.00 37.26 166 HIS A C 1
ATOM 1294 O O . HIS A 1 160 ? 52.974 16.434 24.662 1.00 36.99 166 HIS A O 1
ATOM 1301 N N . PRO A 1 161 ? 52.104 14.947 23.191 1.00 37.30 167 PRO A N 1
ATOM 1302 C CA . PRO A 1 161 ? 51.346 15.976 22.480 1.00 38.90 167 PRO A CA 1
ATOM 1303 C C . PRO A 1 161 ? 50.351 16.801 23.289 1.00 38.37 167 PRO A C 1
ATOM 1304 O O . PRO A 1 161 ? 49.991 17.905 22.839 1.00 39.17 167 PRO A O 1
ATOM 1308 N N . VAL A 1 162 ? 49.931 16.305 24.454 1.00 37.58 168 VAL A N 1
ATOM 1309 C CA . VAL A 1 162 ? 49.008 17.022 25.323 1.00 37.96 168 VAL A CA 1
ATOM 1310 C C . VAL A 1 162 ? 49.577 18.416 25.695 1.00 39.20 168 VAL A C 1
ATOM 1311 O O . VAL A 1 162 ? 48.851 19.307 26.130 1.00 40.51 168 VAL A O 1
ATOM 1315 N N . ARG A 1 163 ? 50.867 18.606 25.506 1.00 38.11 169 ARG A N 1
ATOM 1316 C CA . ARG A 1 163 ? 51.495 19.884 25.826 1.00 40.92 169 ARG A CA 1
ATOM 1317 C C . ARG A 1 163 ? 51.239 20.987 24.806 1.00 42.46 169 ARG A C 1
ATOM 1318 O O . ARG A 1 163 ? 51.553 22.149 25.067 1.00 43.82 169 ARG A O 1
ATOM 1326 N N . ILE A 1 164 ? 50.698 20.606 23.647 1.00 42.51 170 ILE A N 1
ATOM 1327 C CA . ILE A 1 164 ? 50.247 21.527 22.611 1.00 44.31 170 ILE A CA 1
ATOM 1328 C C . ILE A 1 164 ? 48.737 21.700 22.702 1.00 44.66 170 ILE A C 1
ATOM 1329 O O . ILE A 1 164 ? 47.995 20.727 22.867 1.00 43.17 170 ILE A O 1
ATOM 1334 N N . ASP A 1 165 ? 48.262 22.932 22.562 1.00 46.53 171 ASP A N 1
ATOM 1335 C CA . ASP A 1 165 ? 46.829 23.172 22.681 1.00 47.77 171 ASP A CA 1
ATOM 1336 C C . ASP A 1 165 ? 46.055 22.490 21.527 1.00 46.81 171 ASP A C 1
ATOM 1337 O O . ASP A 1 165 ? 46.597 22.190 20.478 1.00 46.74 171 ASP A O 1
ATOM 1342 N N . ILE A 1 166 ? 44.785 22.260 21.764 1.00 47.72 172 ILE A N 1
ATOM 1343 C CA . ILE A 1 166 ? 43.929 21.481 20.880 1.00 48.24 172 ILE A CA 1
ATOM 1344 C C . ILE A 1 166 ? 43.934 21.926 19.421 1.00 51.44 172 ILE A C 1
ATOM 1345 O O . ILE A 1 166 ? 43.948 21.073 18.527 1.00 51.24 172 ILE A O 1
ATOM 1350 N N . ALA A 1 167 ? 43.974 23.246 19.182 1.00 52.49 173 ALA A N 1
ATOM 1351 C CA . ALA A 1 167 ? 44.014 23.809 17.835 1.00 55.15 173 ALA A CA 1
ATOM 1352 C C . ALA A 1 167 ? 45.385 23.726 17.135 1.00 54.30 173 ALA A C 1
ATOM 1353 O O . ALA A 1 167 ? 45.492 23.983 15.941 1.00 57.02 173 ALA A O 1
ATOM 1355 N N . GLY A 1 168 ? 46.419 23.348 17.863 1.00 52.34 174 GLY A N 1
ATOM 1356 C CA . GLY A 1 168 ? 47.781 23.305 17.332 1.00 52.79 174 GLY A CA 1
ATOM 1357 C C . GLY A 1 168 ? 48.460 24.638 17.522 1.00 55.88 174 GLY A C 1
ATOM 1358 O O . GLY A 1 168 ? 48.046 25.422 18.376 1.00 56.89 174 GLY A O 1
ATOM 1359 N N . THR A 1 169 ? 49.490 24.911 16.719 1.00 58.17 175 THR A N 1
ATOM 1360 C CA . THR A 1 169 ? 50.119 26.251 16.667 1.00 61.14 175 THR A CA 1
ATOM 1361 C C . THR A 1 169 ? 49.843 26.919 15.315 1.00 65.24 175 THR A C 1
ATOM 1362 O O . THR A 1 169 ? 49.316 26.295 14.395 1.00 64.87 175 THR A O 1
ATOM 1366 N N . VAL A 1 170 ? 50.198 28.195 15.194 1.00 68.15 176 VAL A N 1
ATOM 1367 C CA . VAL A 1 170 ? 50.162 28.871 13.910 1.00 72.87 176 VAL A CA 1
ATOM 1368 C C . VAL A 1 170 ? 51.024 28.119 12.874 1.00 73.36 176 VAL A C 1
ATOM 1369 O O . VAL A 1 170 ? 50.559 27.809 11.779 1.00 74.57 176 VAL A O 1
ATOM 1373 N N . GLU A 1 171 ? 52.257 27.796 13.251 1.00 72.76 177 GLU A N 1
ATOM 1374 C CA . GLU A 1 171 ? 53.212 27.082 12.383 1.00 74.45 177 GLU A CA 1
ATOM 1375 C C . GLU A 1 171 ? 52.693 25.702 11.919 1.00 71.58 177 GLU A C 1
ATOM 1376 O O . GLU A 1 171 ? 52.744 25.347 10.736 1.00 73.56 177 GLU A O 1
ATOM 1382 N N . SER A 1 172 ? 52.184 24.921 12.855 1.00 67.72 178 SER A N 1
ATOM 1383 C CA . SER A 1 172 ? 51.758 23.574 12.518 1.00 65.22 178 SER A CA 1
ATOM 1384 C C . SER A 1 172 ? 50.496 23.628 11.668 1.00 66.47 178 SER A C 1
ATOM 1385 O O . SER A 1 172 ? 50.367 22.907 10.690 1.00 65.68 178 SER A O 1
ATOM 1388 N N . VAL A 1 173 ? 49.569 24.507 12.028 1.00 59.78 179 VAL A N 1
ATOM 1389 C CA . VAL A 1 173 ? 48.326 24.637 11.273 1.00 61.08 179 VAL A CA 1
ATOM 1390 C C . VAL A 1 173 ? 48.655 25.047 9.824 1.00 64.31 179 VAL A C 1
ATOM 1391 O O . VAL A 1 173 ? 48.106 24.502 8.863 1.00 63.74 179 VAL A O 1
ATOM 1395 N N . ARG A 1 174 ? 49.609 25.955 9.687 1.00 66.91 180 ARG A N 1
ATOM 1396 C CA . ARG A 1 174 ? 50.066 26.396 8.378 1.00 70.77 180 ARG A CA 1
ATOM 1397 C C . ARG A 1 174 ? 50.691 25.273 7.538 1.00 69.57 180 ARG A C 1
ATOM 1398 O O . ARG A 1 174 ? 50.599 25.312 6.306 1.00 71.42 180 ARG A O 1
ATOM 1406 N N . ALA A 1 175 ? 51.308 24.272 8.170 1.00 66.97 181 ALA A N 1
ATOM 1407 C CA . ALA A 1 175 ? 51.920 23.183 7.395 1.00 65.69 181 ALA A CA 1
ATOM 1408 C C . ALA A 1 175 ? 50.912 22.088 7.013 1.00 63.56 181 ALA A C 1
ATOM 1409 O O . ALA A 1 175 ? 51.219 21.234 6.184 1.00 63.41 181 ALA A O 1
ATOM 1411 N N . ILE A 1 176 ? 49.723 22.091 7.618 1.00 61.29 182 ILE A N 1
ATOM 1412 C CA . ILE A 1 176 ? 48.711 21.063 7.313 1.00 59.10 182 ILE A CA 1
ATOM 1413 C C . ILE A 1 176 ? 48.361 21.112 5.814 1.00 61.00 182 ILE A C 1
ATOM 1414 O O . ILE A 1 176 ? 48.206 22.191 5.256 1.00 61.89 182 ILE A O 1
ATOM 1419 N N . THR A 1 177 ? 48.282 19.951 5.163 1.00 59.71 183 THR A N 1
ATOM 1420 C CA . THR A 1 177 ? 47.917 19.871 3.749 1.00 61.95 183 THR A CA 1
ATOM 1421 C C . THR A 1 177 ? 46.589 19.132 3.595 1.00 60.76 183 THR A C 1
ATOM 1422 O O . THR A 1 177 ? 46.204 18.320 4.442 1.00 58.34 183 THR A O 1
ATOM 1426 N N . LYS A 1 178 ? 45.902 19.380 2.493 1.00 62.62 184 LYS A N 1
ATOM 1427 C CA . LYS A 1 178 ? 44.642 18.703 2.194 1.00 62.73 184 LYS A CA 1
ATOM 1428 C C . LYS A 1 178 ? 44.818 17.177 2.232 1.00 61.51 184 LYS A C 1
ATOM 1429 O O . LYS A 1 178 ? 43.944 16.458 2.705 1.00 61.01 184 LYS A O 1
ATOM 1435 N N . GLU A 1 179 ? 45.959 16.711 1.748 1.00 62.56 185 GLU A N 1
ATOM 1436 C CA . GLU A 1 179 ? 46.302 15.286 1.689 1.00 62.42 185 GLU A CA 1
ATOM 1437 C C . GLU A 1 179 ? 46.329 14.658 3.083 1.00 59.23 185 GLU A C 1
ATOM 1438 O O . GLU A 1 179 ? 45.771 13.577 3.341 1.00 59.57 185 GLU A O 1
ATOM 1444 N N . GLN A 1 180 ? 46.989 15.346 3.996 1.00 57.03 186 GLN A N 1
ATOM 1445 C CA . GLN A 1 180 ? 47.015 14.933 5.399 1.00 53.30 186 GLN A CA 1
ATOM 1446 C C . GLN A 1 180 ? 45.642 14.917 6.035 1.00 51.28 186 GLN A C 1
ATOM 1447 O O . GLN A 1 180 ? 45.289 13.977 6.738 1.00 49.09 186 GLN A O 1
ATOM 1453 N N . LEU A 1 181 ? 44.863 15.964 5.795 1.00 51.34 187 LEU A N 1
ATOM 1454 C CA . LEU A 1 181 ? 43.529 16.031 6.364 1.00 50.35 187 LEU A CA 1
ATOM 1455 C C . LEU A 1 181 ? 42.713 14.841 5.880 1.00 49.95 187 LEU A C 1
ATOM 1456 O O . LEU A 1 181 ? 41.979 14.225 6.653 1.00 47.66 187 LEU A O 1
ATOM 1461 N N . LEU A 1 182 ? 42.837 14.539 4.589 1.00 52.07 188 LEU A N 1
ATOM 1462 C CA . LEU A 1 182 ? 42.074 13.464 3.976 1.00 53.73 188 LEU A CA 1
ATOM 1463 C C . LEU A 1 182 ? 42.532 12.102 4.514 1.00 51.70 188 LEU A C 1
ATOM 1464 O O . LEU A 1 182 ? 41.704 11.216 4.767 1.00 51.41 188 LEU A O 1
ATOM 1469 N N . LEU A 1 183 ? 43.830 11.956 4.726 1.00 51.42 189 LEU A N 1
ATOM 1470 C CA . LEU A 1 183 ? 44.369 10.718 5.296 1.00 50.37 189 LEU A CA 1
ATOM 1471 C C . LEU A 1 183 ? 43.787 10.507 6.692 1.00 48.27 189 LEU A C 1
ATOM 1472 O O . LEU A 1 183 ? 43.265 9.437 7.001 1.00 47.09 189 LEU A O 1
ATOM 1477 N N . CYS A 1 184 ? 43.856 11.542 7.533 1.00 47.68 190 CYS A N 1
ATOM 1478 C CA . CYS A 1 184 ? 43.351 11.421 8.891 1.00 45.90 190 CYS A CA 1
ATOM 1479 C C . CYS A 1 184 ? 41.867 11.186 8.900 1.00 45.43 190 CYS A C 1
ATOM 1480 O O . CYS A 1 184 ? 41.404 10.377 9.682 1.00 43.83 190 CYS A O 1
ATOM 1483 N N . TYR A 1 185 ? 41.122 11.832 8.005 1.00 47.32 191 TYR A N 1
ATOM 1484 C CA . TYR A 1 185 ? 39.683 11.622 7.952 1.00 48.32 191 TYR A CA 1
ATOM 1485 C C . TYR A 1 185 ? 39.377 10.175 7.526 1.00 49.79 191 TYR A C 1
ATOM 1486 O O . TYR A 1 185 ? 38.529 9.522 8.130 1.00 48.46 191 TYR A O 1
ATOM 1495 N N . ASP A 1 186 ? 40.063 9.687 6.495 1.00 51.56 192 ASP A N 1
ATOM 1496 C CA . ASP A 1 186 ? 39.815 8.328 6.021 1.00 53.73 192 ASP A CA 1
ATOM 1497 C C . ASP A 1 186 ? 40.209 7.312 7.097 1.00 50.99 192 ASP A C 1
ATOM 1498 O O . ASP A 1 186 ? 39.525 6.312 7.270 1.00 51.58 192 ASP A O 1
ATOM 1503 N N . THR A 1 187 ? 41.263 7.591 7.858 1.00 49.47 193 THR A N 1
ATOM 1504 C CA . THR A 1 187 ? 41.752 6.651 8.857 1.00 47.14 193 THR A CA 1
ATOM 1505 C C . THR A 1 187 ? 40.847 6.599 10.091 1.00 46.84 193 THR A C 1
ATOM 1506 O O . THR A 1 187 ? 40.569 5.508 10.601 1.00 47.87 193 THR A O 1
ATOM 1510 N N . PHE A 1 188 ? 40.408 7.764 10.571 1.00 44.55 194 PHE A N 1
ATOM 1511 C CA . PHE A 1 188 ? 39.791 7.865 11.892 1.00 42.72 194 PHE A CA 1
ATOM 1512 C C . PHE A 1 188 ? 38.300 8.019 11.884 1.00 42.64 194 PHE A C 1
ATOM 1513 O O . PHE A 1 188 ? 37.673 7.814 12.903 1.00 42.86 194 PHE A O 1
ATOM 1521 N N . TYR A 1 189 ? 37.720 8.367 10.740 1.00 44.69 195 TYR A N 1
ATOM 1522 C CA . TYR A 1 189 ? 36.280 8.576 10.664 1.00 45.15 195 TYR A CA 1
ATOM 1523 C C . TYR A 1 189 ? 35.548 7.386 10.084 1.00 47.81 195 TYR A C 1
ATOM 1524 O O . TYR A 1 189 ? 34.395 7.494 9.722 1.00 48.75 195 TYR A O 1
ATOM 1533 N N . HIS A 1 190 ? 36.218 6.238 10.022 1.00 47.22 196 HIS A N 1
ATOM 1534 C CA . HIS A 1 190 ? 35.561 5.019 9.660 1.00 48.80 196 HIS A CA 1
ATOM 1535 C C . HIS A 1 190 ? 34.588 4.618 10.769 1.00 47.77 196 HIS A C 1
ATOM 1536 O O . HIS A 1 190 ? 34.884 4.811 11.936 1.00 47.41 196 HIS A O 1
ATOM 1543 N N . PRO A 1 191 ? 33.443 4.033 10.413 1.00 48.36 197 PRO A N 1
ATOM 1544 C CA . PRO A 1 191 ? 32.463 3.744 11.466 1.00 47.76 197 PRO A CA 1
ATOM 1545 C C . PRO A 1 191 ? 32.937 2.801 12.581 1.00 45.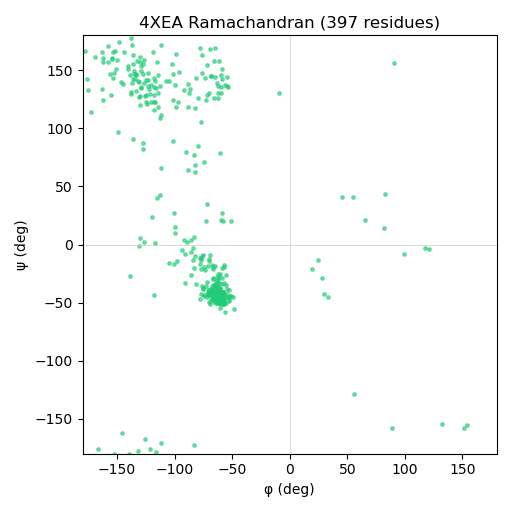69 197 PRO A C 1
ATOM 1546 O O . PRO A 1 191 ? 32.421 2.885 13.711 1.00 44.15 197 PRO A O 1
ATOM 1550 N N . SER A 1 192 ? 33.905 1.945 12.272 1.00 45.46 198 SER A N 1
ATOM 1551 C CA . SER A 1 192 ? 34.500 1.022 13.216 1.00 44.99 198 SER A CA 1
ATOM 1552 C C . SER A 1 192 ? 35.294 1.770 14.287 1.00 43.43 198 SER A C 1
ATOM 1553 O O . SER A 1 192 ? 35.590 1.189 15.338 1.00 42.30 198 SER A O 1
ATOM 1556 N N . ASN A 1 193 ? 35.630 3.042 14.027 1.00 41.50 199 ASN A N 1
ATOM 1557 C CA . ASN A 1 193 ? 36.362 3.849 15.009 1.00 40.44 199 ASN A CA 1
ATOM 1558 C C . ASN A 1 193 ? 35.459 4.811 15.786 1.00 39.39 199 ASN A C 1
ATOM 1559 O O . ASN A 1 193 ? 35.958 5.706 16.496 1.00 38.20 199 ASN A O 1
ATOM 1572 N N . VAL A 1 195 ? 31.219 5.925 17.544 1.00 40.45 201 VAL A N 1
ATOM 1573 C CA . VAL A 1 195 ? 30.136 5.541 18.423 1.00 41.46 201 VAL A CA 1
ATOM 1574 C C . VAL A 1 195 ? 29.018 6.573 18.270 1.00 42.58 201 VAL A C 1
ATOM 1575 O O . VAL A 1 195 ? 29.295 7.758 18.053 1.00 42.15 201 VAL A O 1
ATOM 1579 N N . LEU A 1 196 ? 27.773 6.082 18.309 1.00 43.73 202 LEU A N 1
ATOM 1580 C CA . LEU A 1 196 ? 26.559 6.897 18.228 1.00 44.27 202 LEU A CA 1
ATOM 1581 C C . LEU A 1 196 ? 25.697 6.596 19.449 1.00 44.83 202 LEU A C 1
ATOM 1582 O O . LEU A 1 196 ? 25.321 5.435 19.681 1.00 45.49 202 LEU A O 1
ATOM 1587 N N . VAL A 1 197 ? 25.381 7.644 20.222 1.00 45.09 203 VAL A N 1
ATOM 1588 C CA . VAL A 1 197 ? 24.647 7.494 21.492 1.00 45.00 203 VAL A CA 1
ATOM 1589 C C . VAL A 1 197 ? 23.539 8.547 21.515 1.00 45.84 203 VAL A C 1
ATOM 1590 O O . VAL A 1 197 ? 23.773 9.700 21.183 1.00 44.41 203 VAL A O 1
ATOM 1594 N N . ILE A 1 198 ? 22.330 8.110 21.859 1.00 47.63 204 ILE A N 1
ATOM 1595 C CA . ILE A 1 198 ? 21.139 8.973 21.806 1.00 48.97 204 ILE A CA 1
ATOM 1596 C C . ILE A 1 198 ? 20.310 8.724 23.048 1.00 50.02 204 ILE A C 1
ATOM 1597 O O . ILE A 1 198 ? 20.036 7.569 23.387 1.00 50.91 204 ILE A O 1
ATOM 1602 N N . ALA A 1 199 ? 19.909 9.800 23.723 1.00 50.89 205 ALA A N 1
ATOM 1603 C CA . ALA A 1 199 ? 19.014 9.706 24.879 1.00 51.06 205 ALA A CA 1
ATOM 1604 C C . ALA A 1 199 ? 17.905 10.751 24.793 1.00 52.38 205 ALA A C 1
ATOM 1605 O O . ALA A 1 199 ? 18.109 11.881 24.322 1.00 51.10 205 ALA A O 1
ATOM 1607 N N . GLY A 1 200 ? 16.716 10.336 25.220 1.00 53.05 206 GLY A N 1
ATOM 1608 C CA . GLY A 1 200 ? 15.598 11.260 25.356 1.00 54.98 206 GLY A CA 1
ATOM 1609 C C . GLY A 1 200 ? 14.295 10.769 24.756 1.00 57.23 206 GLY A C 1
ATOM 1610 O O . GLY A 1 200 ? 14.060 9.549 24.638 1.00 57.43 206 GLY A O 1
ATOM 1611 N N . GLY A 1 201 ? 13.446 11.727 24.381 1.00 58.96 207 GLY A N 1
ATOM 1612 C CA . GLY A 1 201 ? 12.060 11.448 23.937 1.00 61.72 207 GLY A CA 1
ATOM 1613 C C . GLY A 1 201 ? 11.914 11.025 22.486 1.00 63.25 207 GLY A C 1
ATOM 1614 O O . GLY A 1 201 ? 11.374 11.755 21.686 1.00 65.64 207 GLY A O 1
ATOM 1615 N N . PHE A 1 202 ? 12.398 9.840 22.146 1.00 63.48 208 PHE A N 1
ATOM 1616 C CA . PHE A 1 202 ? 12.292 9.311 20.770 1.00 65.16 208 PHE A CA 1
ATOM 1617 C C . PHE A 1 202 ? 11.870 7.851 20.798 1.00 66.51 208 PHE A C 1
ATOM 1618 O O . PHE A 1 202 ? 12.013 7.182 21.821 1.00 66.61 208 PHE A O 1
ATOM 1626 N N . ASP A 1 203 ? 11.395 7.349 19.660 1.00 68.64 209 ASP A N 1
ATOM 1627 C CA . ASP A 1 203 ? 10.969 5.950 19.561 1.00 69.70 209 ASP A CA 1
ATOM 1628 C C . ASP A 1 203 ? 12.168 5.149 19.175 1.00 67.40 209 ASP A C 1
ATOM 1629 O O . ASP A 1 203 ? 12.738 5.377 18.118 1.00 66.47 209 ASP A O 1
ATOM 1634 N N . ALA A 1 204 ? 12.566 4.221 20.032 1.00 66.47 210 ALA A N 1
ATOM 1635 C CA . ALA A 1 204 ? 13.807 3.477 19.807 1.00 65.61 210 ALA A CA 1
ATOM 1636 C C . ALA A 1 204 ? 13.740 2.537 18.587 1.00 67.45 210 ALA A C 1
ATOM 1637 O O . ALA A 1 204 ? 14.724 2.368 17.862 1.00 66.37 210 ALA A O 1
ATOM 1639 N N . ASP A 1 205 ? 12.577 1.946 18.342 1.00 70.98 211 ASP A N 1
ATOM 1640 C CA . ASP A 1 205 ? 12.424 1.041 17.191 1.00 72.97 211 ASP A CA 1
ATOM 1641 C C . ASP A 1 205 ? 12.529 1.858 15.901 1.00 73.43 211 ASP A C 1
ATOM 1642 O O . ASP A 1 205 ? 13.155 1.435 14.937 1.00 72.34 211 ASP A O 1
ATOM 1647 N N . GLU A 1 206 ? 11.893 3.033 15.894 1.00 74.10 212 GLU A N 1
ATOM 1648 C CA . GLU A 1 206 ? 11.905 3.923 14.728 1.00 74.89 212 GLU A CA 1
ATOM 1649 C C . GLU A 1 206 ? 13.323 4.369 14.395 1.00 71.86 212 GLU A C 1
ATOM 1650 O O . GLU A 1 206 ? 13.758 4.275 13.241 1.00 72.79 212 GLU A O 1
ATOM 1656 N N . ILE A 1 207 ? 14.053 4.838 15.405 1.00 68.08 213 ILE A N 1
ATOM 1657 C CA . ILE A 1 207 ? 15.366 5.400 15.170 1.00 65.09 213 ILE A CA 1
ATOM 1658 C C . ILE A 1 207 ? 16.399 4.305 14.828 1.00 63.97 213 ILE A C 1
ATOM 1659 O O . ILE A 1 207 ? 17.283 4.523 13.988 1.00 62.27 213 ILE A O 1
ATOM 1664 N N . ALA A 1 208 ? 16.272 3.127 15.451 1.00 64.17 214 ALA A N 1
ATOM 1665 C CA . ALA A 1 208 ? 17.176 1.994 15.153 1.00 63.59 214 ALA A CA 1
ATOM 1666 C C . ALA A 1 208 ? 17.084 1.566 13.702 1.00 65.77 214 ALA A C 1
ATOM 1667 O O . ALA A 1 208 ? 18.085 1.225 13.093 1.00 65.97 214 ALA A O 1
ATOM 1669 N N . HIS A 1 209 ? 15.881 1.605 13.144 1.00 68.78 215 HIS A N 1
ATOM 1670 C CA . HIS A 1 209 ? 15.646 1.283 11.744 1.00 71.68 215 HIS A CA 1
ATOM 1671 C C . HIS A 1 209 ? 16.204 2.380 10.813 1.00 70.71 215 HIS A C 1
ATOM 1672 O O . HIS A 1 209 ? 16.811 2.088 9.796 1.00 70.65 215 HIS A O 1
ATOM 1679 N N . VAL A 1 210 ? 16.010 3.640 11.166 1.00 69.65 216 VAL A N 1
ATOM 1680 C CA . VAL A 1 210 ? 16.585 4.752 10.385 1.00 69.80 216 VAL A CA 1
ATOM 1681 C C . VAL A 1 210 ? 18.134 4.667 10.303 1.00 67.55 216 VAL A C 1
ATOM 1682 O O . VAL A 1 210 ? 18.747 4.918 9.242 1.00 67.32 216 VAL A O 1
ATOM 1686 N N . ILE A 1 211 ? 18.764 4.303 11.417 1.00 65.22 217 ILE A N 1
ATOM 1687 C CA . ILE A 1 211 ? 20.222 4.261 11.461 1.00 63.53 217 ILE A CA 1
ATOM 1688 C C . ILE A 1 211 ? 20.685 3.114 10.545 1.00 64.59 217 ILE A C 1
ATOM 1689 O O . ILE A 1 211 ? 21.547 3.330 9.698 1.00 63.68 217 ILE A O 1
ATOM 1694 N N . GLU A 1 212 ? 20.070 1.931 10.686 1.00 66.31 218 GLU A N 1
ATOM 1695 C CA . GLU A 1 212 ? 20.446 0.740 9.886 1.00 68.31 218 GLU A CA 1
ATOM 1696 C C . GLU A 1 212 ? 20.262 1.028 8.403 1.00 70.28 218 GLU A C 1
ATOM 1697 O O . GLU A 1 212 ? 21.116 0.711 7.593 1.00 69.60 218 GLU A O 1
ATOM 1703 N N . GLU A 1 213 ? 19.148 1.663 8.060 1.00 72.47 219 GLU A N 1
ATOM 1704 C CA . GLU A 1 213 ? 18.860 1.988 6.659 1.00 75.78 219 GLU A CA 1
ATOM 1705 C C . GLU A 1 213 ? 19.837 3.009 6.096 1.00 74.39 219 GLU A C 1
ATOM 1706 O O . GLU A 1 213 ? 20.311 2.863 4.978 1.00 75.23 219 GLU A O 1
ATOM 1712 N N . ASN A 1 214 ? 20.162 4.025 6.884 1.00 71.40 220 ASN A N 1
ATOM 1713 C CA . ASN A 1 214 ? 21.117 5.038 6.463 1.00 70.58 220 ASN A CA 1
ATOM 1714 C C . ASN A 1 214 ? 22.495 4.438 6.189 1.00 68.93 220 ASN A C 1
ATOM 1715 O O . ASN A 1 214 ? 23.120 4.756 5.177 1.00 70.67 220 ASN A O 1
ATOM 1720 N N . GLN A 1 215 ? 22.977 3.600 7.114 1.00 66.75 221 GLN A N 1
ATOM 1721 C CA . GLN A 1 215 ? 24.275 2.930 6.988 1.00 64.80 221 GLN A CA 1
ATOM 1722 C C . GLN A 1 215 ? 24.312 1.857 5.899 1.00 67.96 221 GLN A C 1
ATOM 1723 O O . GLN A 1 215 ? 25.313 1.742 5.187 1.00 67.57 221 GLN A O 1
ATOM 1729 N N . ALA A 1 216 ? 23.221 1.095 5.766 1.00 70.76 222 ALA A N 1
ATOM 1730 C CA . ALA A 1 216 ? 23.114 0.054 4.727 1.00 74.17 222 ALA A CA 1
ATOM 1731 C C . ALA A 1 216 ? 23.189 0.627 3.301 1.00 77.58 222 ALA A C 1
ATOM 1732 O O . ALA A 1 216 ? 23.702 -0.027 2.392 1.00 79.22 222 ALA A O 1
ATOM 1734 N N . LYS A 1 217 ? 22.692 1.850 3.120 1.00 78.46 223 LYS A N 1
ATOM 1735 C CA . LYS A 1 217 ? 22.716 2.538 1.822 1.00 81.27 223 LYS A CA 1
ATOM 1736 C C . LYS A 1 217 ? 24.067 3.133 1.436 1.00 79.83 223 LYS A C 1
ATOM 1737 O O . LYS A 1 217 ? 24.277 3.503 0.295 1.00 81.17 223 LYS A O 1
ATOM 1743 N N . LYS A 1 218 ? 24.988 3.223 2.386 1.00 77.09 224 LYS A N 1
ATOM 1744 C CA . LYS A 1 218 ? 26.321 3.740 2.109 1.00 76.44 224 LYS A CA 1
ATOM 1745 C C . LYS A 1 218 ? 27.327 2.608 1.905 1.00 76.57 224 LYS A C 1
ATOM 1746 O O . LYS A 1 218 ? 27.082 1.464 2.282 1.00 76.44 224 LYS A O 1
ATOM 1752 N N . SER A 1 219 ? 28.468 2.944 1.325 1.00 76.90 225 SER A N 1
ATOM 1753 C CA . SER A 1 219 ? 29.523 1.963 1.108 1.00 77.54 225 SER A CA 1
ATOM 1754 C C . SER A 1 219 ? 30.772 2.331 1.873 1.00 74.33 225 SER A C 1
ATOM 1755 O O . SER A 1 219 ? 31.345 3.408 1.701 1.00 74.28 225 SER A O 1
ATOM 1758 N N . PHE A 1 220 ? 31.211 1.420 2.715 1.00 72.67 226 PHE A N 1
ATOM 1759 C CA . PHE A 1 220 ? 32.383 1.674 3.496 1.00 69.80 226 PHE A CA 1
ATOM 1760 C C . PHE A 1 220 ? 33.491 0.737 3.091 1.00 70.62 226 PHE A C 1
ATOM 1761 O O . PHE A 1 220 ? 33.245 -0.403 2.743 1.00 70.79 226 PHE A O 1
ATOM 1769 N N . LYS A 1 221 ? 34.713 1.261 3.168 1.00 70.47 227 LYS A N 1
ATOM 1770 C CA . LYS A 1 221 ? 35.923 0.474 3.051 1.00 71.32 227 LYS A CA 1
ATOM 1771 C C . LYS A 1 221 ? 36.068 -0.507 4.207 1.00 68.79 227 LYS A C 1
ATOM 1772 O O . LYS A 1 221 ? 35.322 -0.456 5.202 1.00 66.88 227 LYS A O 1
ATOM 1778 N N . GLU A 1 222 ? 37.029 -1.412 4.039 1.00 68.20 228 GLU A N 1
ATOM 1779 C CA . GLU A 1 222 ? 37.485 -2.255 5.127 1.00 66.10 228 GLU A CA 1
ATOM 1780 C C . GLU A 1 222 ? 37.979 -1.358 6.223 1.00 61.61 228 GLU A C 1
ATOM 1781 O O . GLU A 1 222 ? 38.555 -0.299 5.949 1.00 59.61 228 GLU A O 1
ATOM 1787 N N . PRO A 1 223 ? 37.723 -1.759 7.467 1.00 59.11 229 PRO A N 1
ATOM 1788 C CA . PRO A 1 223 ? 38.140 -0.882 8.552 1.00 56.48 229 PRO A CA 1
ATOM 1789 C C . PRO A 1 223 ? 39.666 -0.705 8.554 1.00 55.27 229 PRO A C 1
ATOM 1790 O O . PRO A 1 223 ? 40.390 -1.675 8.526 1.00 54.46 229 PRO A O 1
ATOM 1794 N N . PRO A 1 224 ? 40.152 0.532 8.526 1.00 54.48 230 PRO A N 1
ATOM 1795 C CA . PRO A 1 224 ? 41.573 0.753 8.823 1.00 53.27 230 PRO A CA 1
ATOM 1796 C C . PRO A 1 224 ? 42.012 0.205 10.203 1.00 50.24 230 PRO A C 1
ATOM 1797 O O . PRO A 1 224 ? 41.283 0.304 11.193 1.00 49.90 230 PRO A O 1
ATOM 1801 N N . ALA A 1 225 ? 43.185 -0.427 10.214 1.00 48.76 231 ALA A N 1
ATOM 1802 C CA . ALA A 1 225 ? 43.900 -0.812 11.426 1.00 46.10 231 ALA A CA 1
ATOM 1803 C C . ALA A 1 225 ? 44.739 0.411 11.832 1.00 44.18 231 ALA A C 1
ATOM 1804 O O . ALA A 1 225 ? 45.418 0.996 11.007 1.00 44.72 231 ALA A O 1
ATOM 1806 N N . ILE A 1 226 ? 44.721 0.771 13.112 1.00 41.39 232 ILE A N 1
ATOM 1807 C CA . ILE A 1 226 ? 45.438 1.928 13.598 1.00 40.26 232 ILE A CA 1
ATOM 1808 C C . ILE A 1 226 ? 46.377 1.488 14.721 1.00 39.06 232 ILE A C 1
ATOM 1809 O O . ILE A 1 226 ? 45.907 0.900 15.678 1.00 39.18 232 ILE A O 1
ATOM 1814 N N . GLU A 1 227 ? 47.675 1.702 14.579 1.00 38.79 233 GLU A N 1
ATOM 1815 C CA . GLU A 1 227 ? 48.604 1.533 15.729 1.00 39.49 233 GLU A CA 1
ATOM 1816 C C . GLU A 1 227 ? 48.842 2.980 16.269 1.00 39.18 233 GLU A C 1
ATOM 1817 O O . GLU A 1 227 ? 49.400 3.811 15.563 1.00 39.91 233 GLU A O 1
ATOM 1823 N N . ARG A 1 228 ? 48.466 3.236 17.508 1.00 38.13 234 ARG A N 1
ATOM 1824 C CA . ARG A 1 228 ? 48.620 4.579 18.101 1.00 39.18 234 ARG A CA 1
ATOM 1825 C C . ARG A 1 228 ? 50.078 4.730 18.538 1.00 38.74 234 ARG A C 1
ATOM 1826 O O . ARG A 1 228 ? 50.600 3.864 19.243 1.00 38.17 234 ARG A O 1
ATOM 1834 N N . LEU A 1 229 ? 50.757 5.787 18.085 1.00 38.30 235 LEU A N 1
ATOM 1835 C CA . LEU A 1 229 ? 52.170 5.975 18.400 1.00 38.60 235 LEU A CA 1
ATOM 1836 C C . LEU A 1 229 ? 52.400 7.219 19.286 1.00 39.98 235 LEU A C 1
ATOM 1837 O O . LEU A 1 229 ? 52.084 8.352 18.869 1.00 38.56 235 LEU A O 1
ATOM 1842 N N . TYR A 1 230 ? 52.938 6.976 20.483 1.00 45.09 236 TYR A N 1
ATOM 1843 C CA . TYR A 1 230 ? 53.083 7.965 21.567 1.00 44.68 236 TYR A CA 1
ATOM 1844 C C . TYR A 1 230 ? 54.491 7.815 22.154 1.00 46.08 236 TYR A C 1
ATOM 1845 O O . TYR A 1 230 ? 55.043 6.707 22.135 1.00 45.26 236 TYR A O 1
ATOM 1854 N N . PRO A 1 231 ? 55.099 8.937 22.611 1.00 46.35 237 PRO A N 1
ATOM 1855 C CA . PRO A 1 231 ? 56.471 8.903 23.150 1.00 46.48 237 PRO A CA 1
ATOM 1856 C C . PRO A 1 231 ? 56.560 8.326 24.562 1.00 44.88 237 PRO A C 1
ATOM 1857 O O . PRO A 1 231 ? 55.575 8.243 25.289 1.00 41.47 237 PRO A O 1
ATOM 1861 N N . GLU A 1 232 ? 57.771 7.949 24.959 1.00 45.15 238 GLU A N 1
ATOM 1862 C CA . GLU A 1 232 ? 58.039 7.558 26.350 1.00 45.61 238 GLU A CA 1
ATOM 1863 C C . GLU A 1 232 ? 58.206 8.762 27.287 1.00 43.38 238 GLU A C 1
ATOM 1864 O O . GLU A 1 232 ? 59.297 9.168 27.633 1.00 46.85 238 GLU A O 1
ATOM 1870 N N . GLU A 1 233 ? 57.122 9.269 27.774 1.00 41.27 239 GLU A N 1
ATOM 1871 C CA . GLU A 1 233 ? 57.141 10.454 28.571 1.00 38.94 239 GLU A CA 1
ATOM 1872 C C . GLU A 1 233 ? 57.748 10.145 29.980 1.00 39.39 239 GLU A C 1
ATOM 1873 O O . GLU A 1 233 ? 57.287 9.226 30.647 1.00 37.18 239 GLU A O 1
ATOM 1879 N N . PRO A 1 234 ? 58.743 10.933 30.422 1.00 38.16 240 PRO A N 1
ATOM 1880 C CA . PRO A 1 234 ? 59.220 10.781 31.806 1.00 38.44 240 PRO A CA 1
ATOM 1881 C C . PRO A 1 234 ? 58.161 10.997 32.862 1.00 36.71 240 PRO A C 1
ATOM 1882 O O . PRO A 1 234 ? 57.193 11.776 32.655 1.00 35.36 240 PRO A O 1
ATOM 1886 N N . PRO A 1 235 ? 58.314 10.318 34.025 1.00 37.86 241 PRO A N 1
ATOM 1887 C CA . PRO A 1 235 ? 57.303 10.483 35.058 1.00 37.29 241 PRO A CA 1
ATOM 1888 C C . PRO A 1 235 ? 57.431 11.794 35.858 1.00 37.72 241 PRO A C 1
ATOM 1889 O O . PRO A 1 235 ? 56.536 12.128 36.613 1.00 38.02 241 PRO A O 1
ATOM 1893 N N . THR A 1 236 ? 58.543 12.500 35.696 1.00 38.82 242 THR A N 1
ATOM 1894 C CA . THR A 1 236 ? 58.792 13.741 36.390 1.00 38.48 242 THR A CA 1
ATOM 1895 C C . THR A 1 236 ? 58.541 14.929 35.441 1.00 38.32 242 THR A C 1
ATOM 1896 O O . THR A 1 236 ? 58.693 14.821 34.232 1.00 38.50 242 THR A O 1
ATOM 1900 N N . PRO A 1 237 ? 58.222 16.098 35.998 1.00 39.26 243 PRO A N 1
ATOM 1901 C CA . PRO A 1 237 ? 57.932 17.247 35.148 1.00 39.17 243 PRO A CA 1
ATOM 1902 C C . PRO A 1 237 ? 59.188 17.783 34.490 1.00 39.65 243 PRO A C 1
ATOM 1903 O O . PRO A 1 237 ? 60.278 17.606 35.011 1.00 38.09 243 PRO A O 1
ATOM 1907 N N . ALA A 1 238 ? 59.015 18.438 33.354 1.00 39.51 244 ALA A N 1
ATOM 1908 C CA . ALA A 1 238 ? 60.120 19.113 32.677 1.00 40.67 244 ALA A CA 1
ATOM 1909 C C . ALA A 1 238 ? 60.601 20.304 33.522 1.00 41.48 244 ALA A C 1
ATOM 1910 O O . ALA A 1 238 ? 61.782 20.519 33.668 1.00 41.63 244 ALA A O 1
ATOM 1912 N N . ARG A 1 239 ? 59.675 21.046 34.096 1.00 41.03 245 ARG A N 1
ATOM 1913 C CA . ARG A 1 239 ? 59.985 22.124 35.045 1.00 41.78 245 ARG A CA 1
ATOM 1914 C C . ARG A 1 239 ? 58.953 21.996 36.177 1.00 40.16 245 ARG A C 1
ATOM 1915 O O . ARG A 1 239 ? 57.768 21.947 35.931 1.00 39.80 245 ARG A O 1
ATOM 1923 N N . SER A 1 240 ? 59.394 21.972 37.421 1.00 40.27 246 SER A N 1
ATOM 1924 C CA . SER A 1 240 ? 58.462 21.738 38.522 1.00 39.47 246 SER A CA 1
ATOM 1925 C C . SER A 1 240 ? 57.869 23.031 39.105 1.00 39.71 246 SER A C 1
ATOM 1926 O O . SER A 1 240 ? 56.958 22.962 39.924 1.00 38.26 246 SER A O 1
ATOM 1929 N N . ARG A 1 241 ? 58.382 24.190 38.674 1.00 41.22 247 ARG A N 1
ATOM 1930 C CA . ARG A 1 241 ? 57.922 25.482 39.178 1.00 42.02 247 ARG A CA 1
ATOM 1931 C C . ARG A 1 241 ? 57.959 26.509 38.059 1.00 42.71 247 ARG A C 1
ATOM 1932 O O . ARG A 1 241 ? 58.926 26.577 37.311 1.00 41.51 247 ARG A O 1
ATOM 1940 N N . HIS A 1 242 ? 56.919 27.351 37.980 1.00 41.83 248 HIS A N 1
ATOM 1941 C CA . HIS A 1 242 ? 56.872 28.386 36.972 1.00 43.15 248 HIS A CA 1
ATOM 1942 C C . HIS A 1 242 ? 56.004 29.548 37.476 1.00 43.80 248 HIS A C 1
ATOM 1943 O O . HIS A 1 242 ? 55.034 29.352 38.243 1.00 43.42 248 HIS A O 1
ATOM 1950 N N . TRP A 1 243 ? 56.415 30.755 37.136 1.00 45.02 249 TRP A N 1
ATOM 1951 C CA . TRP A 1 243 ? 55.539 31.921 37.276 1.00 45.40 249 TRP A CA 1
ATOM 1952 C C . TRP A 1 2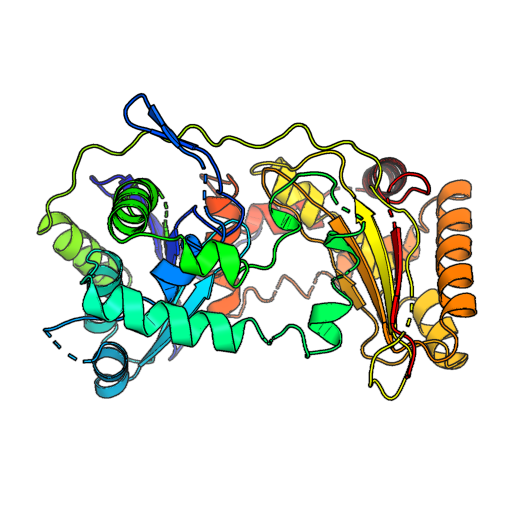43 ? 55.731 32.803 36.067 1.00 48.69 249 TRP A C 1
ATOM 1953 O O . TRP A 1 243 ? 56.760 32.740 35.367 1.00 47.01 249 TRP A O 1
ATOM 1972 N N . HIS A 1 245 ? 54.075 36.867 34.418 1.00 58.33 251 HIS A N 1
ATOM 1973 C CA . HIS A 1 245 ? 53.221 38.030 34.555 1.00 62.59 251 HIS A CA 1
ATOM 1974 C C . HIS A 1 245 ? 52.309 38.143 33.329 1.00 64.28 251 HIS A C 1
ATOM 1975 O O . HIS A 1 245 ? 52.722 37.869 32.197 1.00 62.88 251 HIS A O 1
ATOM 1982 N N . PHE A 1 246 ? 51.071 38.548 33.589 1.00 67.69 252 PHE A N 1
ATOM 1983 C CA . PHE A 1 246 ? 50.035 38.654 32.553 1.00 70.41 252 PHE A CA 1
ATOM 1984 C C . PHE A 1 246 ? 49.043 39.734 32.994 1.00 73.69 252 PHE A C 1
ATOM 1985 O O . PHE A 1 246 ? 48.856 39.928 34.202 1.00 72.90 252 PHE A O 1
ATOM 1993 N N . PRO A 1 247 ? 48.440 40.472 32.028 1.00 77.74 253 PRO A N 1
ATOM 1994 C CA . PRO A 1 247 ? 47.335 41.411 32.328 1.00 81.00 253 PRO A CA 1
ATOM 1995 C C . PRO A 1 247 ? 46.104 40.721 32.940 1.00 80.45 253 PRO A C 1
ATOM 1996 O O . PRO A 1 247 ? 45.134 40.424 32.238 1.00 81.49 253 PRO A O 1
ATOM 2000 N N . VAL A 1 248 ? 46.192 40.423 34.236 1.00 79.71 254 VAL A N 1
ATOM 2001 C CA . VAL A 1 248 ? 45.134 39.751 35.017 1.00 78.18 254 VAL A CA 1
ATOM 2002 C C . VAL A 1 248 ? 44.995 40.698 36.172 1.00 80.23 254 VAL A C 1
ATOM 2003 O O . VAL A 1 248 ? 45.932 41.425 36.476 1.00 81.59 254 VAL A O 1
ATOM 2007 N N . GLN A 1 249 ? 43.839 40.715 36.810 1.00 80.92 255 GLN A N 1
ATOM 2008 C CA . GLN A 1 249 ? 43.620 41.656 37.889 1.00 82.71 255 GLN A CA 1
ATOM 2009 C C . GLN A 1 249 ? 43.844 41.031 39.262 1.00 80.47 255 GLN A C 1
ATOM 2010 O O . GLN A 1 249 ? 44.017 41.743 40.247 1.00 82.13 255 GLN A O 1
ATOM 2016 N N . GLN A 1 250 ? 43.904 39.705 39.326 1.00 76.39 256 GLN A N 1
ATOM 2017 C CA . GLN A 1 250 ? 44.372 39.049 40.544 1.00 74.02 256 GLN A CA 1
ATOM 2018 C C . GLN A 1 250 ? 45.255 37.845 40.184 1.00 68.89 256 GLN A C 1
ATOM 2019 O O . GLN A 1 250 ? 45.122 37.274 39.093 1.00 65.82 256 GLN A O 1
ATOM 2025 N N . PRO A 1 251 ? 46.178 37.477 41.087 1.00 66.39 257 PRO A N 1
ATOM 2026 C CA . PRO A 1 251 ? 47.003 36.309 40.776 1.00 63.13 257 PRO A CA 1
ATOM 2027 C C . PRO A 1 251 ? 46.158 35.034 40.628 1.00 60.37 257 PRO A C 1
ATOM 2028 O O . PRO A 1 251 ? 45.025 34.985 41.136 1.00 60.63 257 PRO A O 1
ATOM 2032 N N . ARG A 1 252 ? 46.694 34.036 39.915 1.00 57.69 258 ARG A N 1
ATOM 2033 C CA . ARG A 1 252 ? 46.072 32.706 39.800 1.00 55.94 258 ARG A CA 1
ATOM 2034 C C . ARG A 1 252 ? 47.131 31.657 40.062 1.00 52.53 258 ARG A C 1
ATOM 2035 O O . ARG A 1 252 ? 48.270 31.823 39.628 1.00 52.77 258 ARG A O 1
ATOM 2043 N N . LEU A 1 253 ? 46.752 30.597 40.767 1.00 49.66 259 LEU A N 1
ATOM 2044 C CA . LEU A 1 253 ? 47.667 29.501 41.098 1.00 46.66 259 LEU A CA 1
ATOM 2045 C C . LEU A 1 253 ? 47.087 28.232 40.517 1.00 45.05 259 LEU A C 1
ATOM 2046 O O . LEU A 1 253 ? 45.890 28.018 40.665 1.00 41.91 259 LEU A O 1
ATOM 2051 N N . LEU A 1 254 ? 47.934 27.390 39.912 1.00 43.62 260 LEU A N 1
ATOM 2052 C CA . LEU A 1 254 ? 47.565 26.048 39.513 1.00 44.04 260 LEU A CA 1
ATOM 2053 C C . LEU A 1 254 ? 48.652 25.130 40.031 1.00 42.09 260 LEU A C 1
ATOM 2054 O O . LEU A 1 254 ? 49.835 25.392 39.799 1.00 42.65 260 LEU A O 1
ATOM 2059 N N . VAL A 1 255 ? 48.248 24.090 40.765 1.00 40.74 261 VAL A N 1
ATOM 2060 C CA . VAL A 1 255 ? 49.121 23.031 41.165 1.00 39.17 261 VAL A CA 1
ATOM 2061 C C . VAL A 1 255 ? 48.632 21.754 40.473 1.00 38.87 261 VAL A C 1
ATOM 2062 O O . VAL A 1 255 ? 47.407 21.449 40.482 1.00 39.39 261 VAL A O 1
ATOM 2066 N N . GLY A 1 256 ? 49.561 21.041 39.841 1.00 36.49 262 GLY A N 1
ATOM 2067 C CA . GLY A 1 256 ? 49.245 19.820 39.171 1.00 36.06 262 GLY A CA 1
ATOM 2068 C C . GLY A 1 256 ? 50.130 18.648 39.520 1.00 35.57 262 GLY A C 1
ATOM 2069 O O . GLY A 1 256 ? 51.247 18.815 39.984 1.00 35.77 262 GLY A O 1
ATOM 2070 N N . TRP A 1 257 ? 49.594 17.445 39.304 1.00 35.52 263 TRP A N 1
ATOM 2071 C CA . TRP A 1 257 ? 50.330 16.193 39.492 1.00 34.29 263 TRP A CA 1
ATOM 2072 C C . TRP A 1 257 ? 50.181 15.344 38.251 1.00 33.88 263 TRP A C 1
ATOM 2073 O O . TRP A 1 257 ? 49.099 15.194 37.710 1.00 33.07 263 TRP A O 1
ATOM 2084 N N . LYS A 1 258 ? 51.303 14.786 37.822 1.00 33.96 264 LYS A N 1
ATOM 2085 C CA . LYS A 1 258 ? 51.423 14.064 36.573 1.00 34.58 264 LYS A CA 1
ATOM 2086 C C . LYS A 1 258 ? 51.294 12.548 36.843 1.00 33.42 264 LYS A C 1
ATOM 2087 O O . LYS A 1 258 ? 52.123 11.995 37.573 1.00 34.71 264 LYS A O 1
ATOM 2093 N N . GLU A 1 259 ? 50.337 11.871 36.206 1.00 34.32 265 GLU A N 1
ATOM 2094 C CA . GLU A 1 259 ? 50.338 10.408 36.195 1.00 34.55 265 GLU A CA 1
ATOM 2095 C C . GLU A 1 259 ? 51.518 9.883 35.364 1.00 35.05 265 GLU A C 1
ATOM 2096 O O . GLU A 1 259 ? 51.857 10.465 34.314 1.00 34.50 265 GLU A O 1
ATOM 2102 N N . ALA A 1 260 ? 52.098 8.762 35.789 1.00 35.54 266 ALA A N 1
ATOM 2103 C CA . ALA A 1 260 ? 53.203 8.147 35.045 1.00 36.50 266 ALA A CA 1
ATOM 2104 C C . ALA A 1 260 ? 52.736 7.619 33.677 1.00 37.29 266 ALA A C 1
ATOM 2105 O O . ALA A 1 260 ? 53.536 7.505 32.745 1.00 36.75 266 ALA A O 1
ATOM 2107 N N . ASN A 1 261 ? 51.469 7.221 33.599 1.00 37.88 267 ASN A N 1
ATOM 2108 C CA . ASN A 1 261 ? 50.893 6.716 32.352 1.00 39.09 267 ASN A CA 1
ATOM 2109 C C . ASN A 1 261 ? 49.383 6.851 32.360 1.00 37.01 267 ASN A C 1
ATOM 2110 O O . ASN A 1 261 ? 48.797 7.164 33.399 1.00 36.31 267 ASN A O 1
ATOM 2115 N N . GLY A 1 262 ? 48.758 6.599 31.201 1.00 35.32 268 GLY A N 1
ATOM 2116 C CA . GLY A 1 262 ? 47.311 6.640 31.104 1.00 35.68 268 GLY A CA 1
ATOM 2117 C C . GLY A 1 262 ? 46.703 5.307 31.571 1.00 35.81 268 GLY A C 1
ATOM 2118 O O . GLY A 1 262 ? 47.403 4.460 32.109 1.00 35.23 268 GLY A O 1
ATOM 2119 N N . ALA A 1 263 ? 45.394 5.148 31.383 1.00 34.90 269 ALA A N 1
ATOM 2120 C CA . ALA A 1 263 ? 44.681 3.935 31.764 1.00 35.34 269 ALA A CA 1
ATOM 2121 C C . ALA A 1 263 ? 43.596 3.658 30.721 1.00 36.28 269 ALA A C 1
ATOM 2122 O O . ALA A 1 263 ? 43.252 4.552 29.902 1.00 35.47 269 ALA A O 1
ATOM 2124 N N . PHE A 1 264 ? 43.062 2.439 30.757 1.00 36.74 270 PHE A N 1
ATOM 2125 C CA . PHE A 1 264 ? 42.145 1.896 29.757 1.00 38.48 270 PHE A CA 1
ATOM 2126 C C . PHE A 1 264 ? 40.925 1.278 30.405 1.00 39.15 270 PHE A C 1
ATOM 2127 O O . PHE A 1 264 ? 41.017 0.597 31.419 1.00 38.49 270 PHE A O 1
ATOM 2135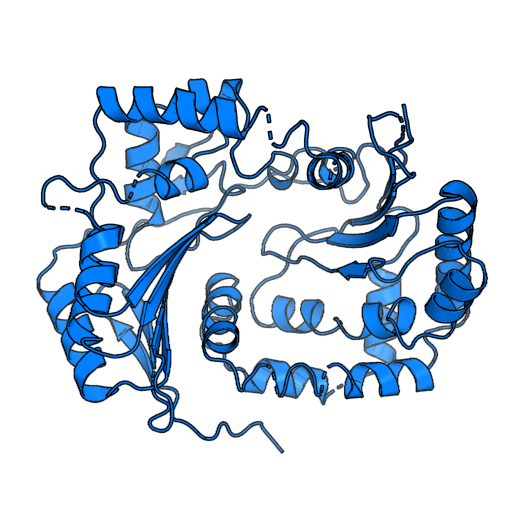 N N . GLY A 1 265 ? 39.759 1.499 29.810 1.00 39.58 271 GLY A N 1
ATOM 2136 C CA . GLY A 1 265 ? 38.570 0.741 30.152 1.00 41.07 271 GLY A CA 1
ATOM 2137 C C . GLY A 1 265 ? 38.152 0.759 31.621 1.00 40.63 271 GLY A C 1
ATOM 2138 O O . GLY A 1 265 ? 38.013 1.827 32.220 1.00 38.21 271 GLY A O 1
ATOM 2139 N N . SER A 1 266 ? 37.934 -0.426 32.178 1.00 41.61 272 SER A N 1
ATOM 2140 C CA . SER A 1 266 ? 37.456 -0.547 33.543 1.00 44.07 272 SER A CA 1
ATOM 2141 C C . SER A 1 266 ? 38.507 0.019 34.534 1.00 43.31 272 SER A C 1
ATOM 2142 O O . SER A 1 266 ? 38.142 0.574 35.590 1.00 43.14 272 SER A O 1
ATOM 2145 N N . ASN A 1 267 ? 39.797 -0.074 34.211 1.00 42.36 273 ASN A N 1
ATOM 2146 C CA . ASN A 1 267 ? 40.824 0.519 35.071 1.00 41.56 273 ASN A CA 1
ATOM 2147 C C . ASN A 1 267 ? 40.726 2.073 35.105 1.00 39.68 273 ASN A C 1
ATOM 2148 O O . ASN A 1 267 ? 40.965 2.728 36.135 1.00 38.95 273 ASN A O 1
ATOM 2153 N N . LEU A 1 268 ? 40.414 2.650 33.958 1.00 38.56 274 LEU A N 1
ATOM 2154 C CA . LEU A 1 268 ? 40.282 4.078 33.821 1.00 37.52 274 LEU A CA 1
ATOM 2155 C C . LEU A 1 268 ? 39.056 4.563 34.578 1.00 38.24 274 LEU A C 1
ATOM 2156 O O . LEU A 1 268 ? 39.120 5.566 35.296 1.00 39.46 274 LEU A O 1
ATOM 2161 N N . ILE A 1 269 ? 37.953 3.836 34.440 1.00 39.71 275 ILE A N 1
ATOM 2162 C CA . ILE A 1 269 ? 36.702 4.152 35.149 1.00 40.59 275 ILE A CA 1
ATOM 2163 C C . ILE A 1 269 ? 36.958 4.155 36.651 1.00 41.49 275 ILE A C 1
ATOM 2164 O O . ILE A 1 269 ? 36.486 5.048 37.394 1.00 41.00 275 ILE A O 1
ATOM 2169 N N . GLU A 1 270 ? 37.664 3.138 37.131 1.00 42.32 276 GLU A N 1
ATOM 2170 C CA . GLU A 1 270 ? 37.897 3.027 38.570 1.00 43.93 276 GLU A CA 1
ATOM 2171 C C . GLU A 1 270 ? 38.784 4.175 39.074 1.00 42.04 276 GLU A C 1
ATOM 2172 O O . GLU A 1 270 ? 38.545 4.760 40.131 1.00 42.11 276 GLU A O 1
ATOM 2178 N N . GLN A 1 271 ? 39.845 4.453 38.350 1.00 40.78 277 GLN A N 1
ATOM 2179 C CA . GLN A 1 271 ? 40.825 5.464 38.798 1.00 40.55 277 GLN A CA 1
ATOM 2180 C C . GLN A 1 271 ? 40.224 6.888 38.732 1.00 39.56 277 GLN A C 1
ATOM 2181 O O . GLN A 1 271 ? 40.440 7.701 39.623 1.00 39.30 277 GLN A O 1
ATOM 2187 N N . ASP A 1 272 ? 39.474 7.164 37.671 1.00 40.21 278 ASP A N 1
ATOM 2188 C CA . ASP A 1 272 ? 38.755 8.450 37.515 1.00 41.38 278 ASP A CA 1
ATOM 2189 C C . ASP A 1 272 ? 37.700 8.665 38.642 1.00 42.84 278 ASP A C 1
ATOM 2190 O O . ASP A 1 272 ? 37.602 9.752 39.253 1.00 42.10 278 ASP A O 1
ATOM 2195 N N . THR A 1 273 ? 36.943 7.615 38.942 1.00 41.99 279 THR A N 1
ATOM 2196 C CA . THR A 1 273 ? 35.929 7.694 39.977 1.00 43.79 279 THR A CA 1
ATOM 2197 C C . THR A 1 273 ? 36.568 7.885 41.346 1.00 43.66 279 THR A C 1
ATOM 2198 O O . THR A 1 273 ? 36.151 8.742 42.116 1.00 43.13 279 THR A O 1
ATOM 2202 N N . ALA A 1 274 ? 37.615 7.119 41.603 1.00 42.73 280 ALA A N 1
ATOM 2203 C CA . ALA A 1 274 ? 38.349 7.231 42.834 1.00 44.04 280 ALA A CA 1
ATOM 2204 C C . ALA A 1 274 ? 38.930 8.654 43.039 1.00 43.36 280 ALA A C 1
ATOM 2205 O O . ALA A 1 274 ? 38.893 9.179 44.142 1.00 44.51 280 ALA A O 1
ATOM 2215 N N . THR A 1 276 ? 37.660 11.421 41.806 1.00 40.97 282 THR A N 1
ATOM 2216 C CA . THR A 1 276 ? 36.567 12.383 41.979 1.00 42.46 282 THR A CA 1
ATOM 2217 C C . THR A 1 276 ? 36.269 12.449 43.487 1.00 44.59 282 THR A C 1
ATOM 2218 O O . THR A 1 276 ? 36.146 13.555 44.050 1.00 44.43 282 THR A O 1
ATOM 2222 N N . ILE A 1 277 ? 36.201 11.274 44.133 1.00 44.03 283 ILE A N 1
ATOM 2223 C CA . ILE A 1 277 ? 35.908 11.205 45.563 1.00 46.28 283 ILE A CA 1
ATOM 2224 C C . ILE A 1 277 ? 37.030 11.833 46.367 1.00 46.29 283 ILE A C 1
ATOM 2225 O O . ILE A 1 277 ? 36.773 12.674 47.226 1.00 45.99 283 ILE A O 1
ATOM 2230 N N . LEU A 1 278 ? 38.269 11.449 46.047 1.00 45.01 284 LEU A N 1
ATOM 2231 C CA . LEU A 1 278 ? 39.445 11.938 46.780 1.00 45.61 284 LEU A CA 1
ATOM 2232 C C . LEU A 1 278 ? 39.639 13.449 46.724 1.00 45.01 284 LEU A C 1
ATOM 2233 O O . LEU A 1 278 ? 39.898 14.081 47.745 1.00 45.26 284 LEU A O 1
ATOM 2238 N N . LEU A 1 279 ? 39.520 14.013 45.533 1.00 43.26 285 LEU A N 1
ATOM 2239 C CA . LEU A 1 279 ? 39.660 15.463 45.341 1.00 43.51 285 LEU A CA 1
ATOM 2240 C C . LEU A 1 279 ? 38.559 16.255 46.049 1.00 44.98 285 LEU A C 1
ATOM 2241 O O . LEU A 1 279 ? 38.816 17.336 46.578 1.00 45.63 285 LEU A O 1
ATOM 2246 N N . ASP A 1 280 ? 37.348 15.709 46.091 1.00 44.97 286 ASP A N 1
ATOM 2247 C CA . ASP A 1 280 ? 36.278 16.342 46.851 1.00 47.31 286 ASP A CA 1
ATOM 2248 C C . ASP A 1 280 ? 36.596 16.338 48.347 1.00 48.81 286 ASP A C 1
ATOM 2249 O O . ASP A 1 280 ? 36.393 17.366 49.024 1.00 47.91 286 ASP A O 1
ATOM 2254 N N . ALA A 1 281 ? 37.115 15.202 48.841 1.00 47.99 287 ALA A N 1
ATOM 2255 C CA . ALA A 1 281 ? 37.466 15.060 50.263 1.00 50.22 287 ALA A CA 1
ATOM 2256 C C . ALA A 1 281 ? 38.618 15.988 50.637 1.00 49.81 287 ALA A C 1
ATOM 2257 O O . ALA A 1 281 ? 38.630 16.548 51.726 1.00 51.67 287 ALA A O 1
ATOM 2259 N N . LEU A 1 282 ? 39.598 16.118 49.749 1.00 47.94 288 LEU A N 1
ATOM 2260 C CA . LEU A 1 282 ? 40.781 16.940 50.016 1.00 47.85 288 LEU A CA 1
ATOM 2261 C C . LEU A 1 282 ? 40.498 18.434 49.854 1.00 48.89 288 LEU A C 1
ATOM 2262 O O . LEU A 1 282 ? 40.975 19.248 50.641 1.00 48.08 288 LEU A O 1
ATOM 2267 N N . PHE A 1 283 ? 39.756 18.787 48.798 1.00 47.71 289 PHE A N 1
ATOM 2268 C CA . PHE A 1 283 ? 39.712 20.163 48.327 1.00 48.14 289 PHE A CA 1
ATOM 2269 C C . PHE A 1 283 ? 38.284 20.714 48.086 1.00 50.20 289 PHE A C 1
ATOM 2270 O O . PHE A 1 283 ? 38.128 21.881 47.727 1.00 51.55 289 PHE A O 1
ATOM 2278 N N . GLY A 1 284 ? 37.253 19.901 48.305 1.00 51.41 290 GLY A N 1
ATOM 2279 C CA . GLY A 1 284 ? 35.894 20.227 47.872 1.00 52.78 290 GLY A CA 1
ATOM 2280 C C . GLY A 1 284 ? 35.279 21.361 48.644 1.00 55.02 290 GLY A C 1
ATOM 2281 O O . GLY A 1 284 ? 35.798 21.756 49.712 1.00 56.68 290 GLY A O 1
ATOM 2282 N N . PRO A 1 285 ? 34.134 21.878 48.150 1.00 56.65 291 PRO A N 1
ATOM 2283 C CA . PRO A 1 285 ? 33.565 23.068 48.778 1.00 59.12 291 PRO A CA 1
ATOM 2284 C C . PRO A 1 285 ? 33.058 22.846 50.191 1.00 61.47 291 PRO A C 1
ATOM 2285 O O . PRO A 1 285 ? 32.899 23.811 50.931 1.00 63.56 291 PRO A O 1
ATOM 2289 N N . THR A 1 286 ? 32.808 21.595 50.570 1.00 61.00 292 THR A N 1
ATOM 2290 C CA . THR A 1 286 ? 32.417 21.296 51.944 1.00 63.48 292 THR A CA 1
ATOM 2291 C C . THR A 1 286 ? 33.559 20.769 52.832 1.00 63.02 292 THR A C 1
ATOM 2292 O O . THR A 1 286 ? 33.302 20.357 53.963 1.00 65.39 292 THR A O 1
ATOM 2296 N N . SER A 1 287 ? 34.807 20.818 52.360 1.00 60.08 293 SER A N 1
ATOM 2297 C CA . SER A 1 287 ? 35.947 20.380 53.172 1.00 59.61 293 SER A CA 1
ATOM 2298 C C . SER A 1 287 ? 36.341 21.493 54.127 1.00 62.09 293 SER A C 1
ATOM 2299 O O . SER A 1 287 ? 36.266 22.679 53.766 1.00 61.91 293 SER A O 1
ATOM 2302 N N . ALA A 1 288 ? 36.752 21.121 55.345 1.00 63.80 294 ALA A N 1
ATOM 2303 C CA . ALA A 1 288 ? 37.273 22.093 56.302 1.00 66.47 294 ALA A CA 1
ATOM 2304 C C . ALA A 1 288 ? 38.504 22.826 55.743 1.00 64.78 294 ALA A C 1
ATOM 2305 O O . ALA A 1 288 ? 38.696 24.011 56.019 1.00 66.20 294 ALA A O 1
ATOM 2307 N N . PHE A 1 289 ? 39.319 22.141 54.944 1.00 62.99 295 PHE A N 1
ATOM 2308 C CA . PHE A 1 289 ? 40.482 22.792 54.320 1.00 61.50 295 PHE A CA 1
ATOM 2309 C C . PHE A 1 289 ? 40.012 23.942 53.438 1.00 61.28 295 PHE A C 1
ATOM 2310 O O . PHE A 1 289 ? 40.448 25.078 53.620 1.00 61.80 295 PHE A O 1
ATOM 2318 N N . TYR A 1 290 ? 39.110 23.658 52.498 1.00 60.66 296 TYR A N 1
ATOM 2319 C CA . TYR A 1 290 ? 38.569 24.720 51.635 1.00 61.41 296 TYR A CA 1
ATOM 2320 C C . TYR A 1 290 ? 37.903 25.871 52.450 1.00 64.57 296 TYR A C 1
ATOM 2321 O O . TYR A 1 290 ? 38.083 27.049 52.143 1.00 64.37 296 TYR A O 1
ATOM 2330 N N . GLN A 1 291 ? 37.133 25.524 53.477 1.00 67.56 297 GLN A N 1
ATOM 2331 C CA . GLN A 1 291 ? 36.439 26.535 54.282 1.00 71.74 297 GLN A CA 1
ATOM 2332 C C . GLN A 1 291 ? 37.452 27.414 55.025 1.00 73.42 297 GLN A C 1
ATOM 2333 O O . GLN A 1 291 ? 37.253 28.627 55.176 1.00 74.98 297 GLN A O 1
ATOM 2339 N N . SER A 1 292 ? 38.542 26.799 55.474 1.00 72.82 298 SER A N 1
ATOM 2340 C CA . SER A 1 292 ? 39.607 27.539 56.149 1.00 74.61 298 SER A CA 1
ATOM 2341 C C . SER A 1 292 ? 40.321 28.490 55.166 1.00 72.75 298 SER A C 1
ATOM 2342 O O . SER A 1 292 ? 40.630 29.633 55.516 1.00 74.27 298 SER A O 1
ATOM 2345 N N . LEU A 1 293 ? 40.562 28.030 53.941 1.00 69.02 299 LEU A N 1
ATOM 2346 C CA . LEU A 1 293 ? 41.184 28.877 52.924 1.00 67.78 299 LEU A CA 1
ATOM 2347 C C . LEU A 1 293 ? 40.282 30.037 52.548 1.00 70.13 299 LEU A C 1
ATOM 2348 O O . LEU A 1 293 ? 40.755 31.145 52.340 1.00 70.63 299 LEU A O 1
ATOM 2353 N N . LEU A 1 294 ? 38.983 29.772 52.438 1.00 71.71 300 LEU A N 1
ATOM 2354 C CA . LEU A 1 294 ? 38.011 30.804 52.076 1.00 74.79 300 LEU A CA 1
ATOM 2355 C C . LEU A 1 294 ? 37.897 31.857 53.198 1.00 79.44 300 LEU A C 1
ATOM 2356 O O . LEU A 1 294 ? 37.938 33.072 52.945 1.00 81.20 300 LEU A O 1
ATOM 2361 N N . ASP A 1 295 ? 37.769 31.372 54.435 1.00 81.98 301 ASP A N 1
ATOM 2362 C CA . ASP A 1 295 ? 37.678 32.231 55.625 1.00 86.39 301 ASP A CA 1
ATOM 2363 C C . ASP A 1 295 ? 38.885 33.152 55.741 1.00 87.26 301 ASP A C 1
ATOM 2364 O O . ASP A 1 295 ? 38.782 34.277 56.214 1.00 90.70 301 ASP A O 1
ATOM 2369 N N . GLU A 1 296 ? 40.028 32.661 55.291 1.00 85.28 302 GLU A N 1
ATOM 2370 C CA . GLU A 1 296 ? 41.279 33.405 55.317 1.00 85.94 302 GLU A CA 1
ATOM 2371 C C . GLU A 1 296 ? 41.498 34.249 54.044 1.00 84.20 302 GLU A C 1
ATOM 2372 O O . GLU A 1 296 ? 42.534 34.897 53.906 1.00 84.75 302 GLU A O 1
ATOM 2378 N N . GLY A 1 297 ? 40.538 34.239 53.117 1.00 82.42 303 GLY A N 1
ATOM 2379 C CA . GLY A 1 297 ? 40.648 35.008 51.874 1.00 80.77 303 GLY A CA 1
ATOM 2380 C C . GLY A 1 297 ? 41.753 34.564 50.924 1.00 76.60 303 GLY A C 1
ATOM 2381 O O . GLY A 1 297 ? 42.164 35.329 50.057 1.00 76.17 303 GLY A O 1
ATOM 2382 N N . LEU A 1 298 ? 42.221 33.319 51.062 1.00 73.55 304 LEU A N 1
ATOM 2383 C CA . LEU A 1 298 ? 43.275 32.772 50.197 1.00 69.28 304 LEU A CA 1
ATOM 2384 C C . LEU A 1 298 ? 42.742 32.229 48.856 1.00 65.90 304 LEU A C 1
ATOM 2385 O O . LEU A 1 298 ? 43.517 32.084 47.910 1.00 63.18 304 LEU A O 1
ATOM 2390 N N . VAL A 1 299 ? 41.436 31.924 48.799 1.00 65.27 305 VAL A N 1
ATOM 2391 C CA . VAL A 1 299 ? 40.733 31.504 47.586 1.00 62.35 305 VAL A CA 1
ATOM 2392 C C . VAL A 1 299 ? 39.363 32.194 47.468 1.00 65.13 305 VAL A C 1
ATOM 2393 O O . VAL A 1 299 ? 38.918 32.860 48.399 1.00 67.37 305 VAL A O 1
ATOM 2397 N N . ASP A 1 300 ? 38.696 32.026 46.323 1.00 64.24 306 ASP A N 1
ATOM 2398 C CA . ASP A 1 300 ? 37.274 32.381 46.189 1.00 66.13 306 ASP A CA 1
ATOM 2399 C C . ASP A 1 300 ? 36.486 31.130 45.783 1.00 64.54 306 ASP A C 1
ATOM 2400 O O . ASP A 1 300 ? 37.055 30.042 45.721 1.00 61.94 306 ASP A O 1
ATOM 2405 N N . LYS A 1 301 ? 35.186 31.271 45.524 1.00 66.16 307 LYS A N 1
ATOM 2406 C CA . LYS A 1 301 ? 34.334 30.110 45.176 1.00 65.62 307 LYS A CA 1
ATOM 2407 C C . LYS A 1 301 ? 34.591 29.452 43.825 1.00 61.98 307 LYS A C 1
ATOM 2408 O O . LYS A 1 301 ? 34.014 28.396 43.543 1.00 62.22 307 LYS A O 1
ATOM 2414 N N . GLY A 1 302 ? 35.426 30.065 42.990 1.00 60.85 308 GLY A N 1
ATOM 2415 C CA . GLY A 1 302 ? 35.877 29.448 41.729 1.00 58.63 308 GLY A CA 1
ATOM 2416 C C . GLY A 1 302 ? 37.068 28.495 41.891 1.00 55.56 308 GLY A C 1
ATOM 2417 O O . GLY A 1 302 ? 37.511 27.872 40.938 1.00 54.00 308 GLY A O 1
ATOM 2418 N N . PHE A 1 303 ? 37.587 28.383 43.106 1.00 55.92 309 PHE A N 1
ATOM 2419 C CA . PHE A 1 303 ? 38.602 27.384 43.429 1.00 53.67 309 PHE A CA 1
ATOM 2420 C C . PHE A 1 303 ? 38.077 26.007 43.049 1.00 52.45 309 PHE A C 1
ATOM 2421 O O . PHE A 1 303 ? 36.945 25.698 43.344 1.00 51.91 309 PHE A O 1
ATOM 2429 N N . SER A 1 304 ? 38.897 25.172 42.421 1.00 50.64 310 SER A N 1
ATOM 2430 C CA . SER A 1 304 ? 38.427 23.838 42.024 1.00 49.72 310 SER A CA 1
ATOM 2431 C C . SER A 1 304 ? 39.567 22.834 41.911 1.00 46.55 310 SER A C 1
ATOM 2432 O O . SER A 1 304 ? 40.721 23.220 41.782 1.00 45.81 310 SER A O 1
ATOM 2435 N N . ALA A 1 305 ? 39.215 21.556 41.982 1.00 45.15 311 ALA A N 1
ATOM 2436 C CA . ALA A 1 305 ? 40.153 20.457 41.832 1.00 43.36 311 ALA A CA 1
ATOM 2437 C C . ALA A 1 305 ? 39.516 19.528 40.801 1.00 43.67 311 ALA A C 1
ATOM 2438 O O . ALA A 1 305 ? 38.334 19.154 40.939 1.00 43.10 311 ALA A O 1
ATOM 2440 N N . ASN A 1 306 ? 40.281 19.195 39.766 1.00 41.38 312 ASN A N 1
ATOM 2441 C CA . ASN A 1 306 ? 39.799 18.400 38.644 1.00 41.29 312 ASN A CA 1
ATOM 2442 C C . ASN A 1 306 ? 40.828 17.343 38.257 1.00 39.43 312 ASN A C 1
ATOM 2443 O O . ASN A 1 306 ? 42.038 17.521 38.461 1.00 38.32 312 ASN A O 1
ATOM 2448 N N . TYR A 1 307 ? 40.340 16.266 37.644 1.00 38.66 313 TYR A N 1
ATOM 2449 C CA . TYR A 1 307 ? 41.227 15.174 37.220 1.00 37.71 313 TYR A CA 1
ATOM 2450 C C . TYR A 1 307 ? 40.942 14.848 35.784 1.00 37.38 313 TYR A C 1
ATOM 2451 O O . TYR A 1 307 ? 39.765 14.779 35.384 1.00 38.00 313 TYR A O 1
ATOM 2460 N N A GLN A 1 308 ? 41.984 14.571 35.017 0.50 36.14 314 GLN A N 1
ATOM 2461 N N B GLN A 1 308 ? 41.994 14.599 35.019 0.50 36.68 314 GLN A N 1
ATOM 2462 C CA A GLN A 1 308 ? 41.823 14.228 33.614 0.50 35.92 314 GLN A CA 1
ATOM 2463 C CA B GLN A 1 308 ? 41.861 14.207 33.627 0.50 36.89 314 GLN A CA 1
ATOM 2464 C C A GLN A 1 308 ? 42.601 12.947 33.339 0.50 35.24 314 GLN A C 1
ATOM 2465 C C B GLN A 1 308 ? 42.588 12.891 33.434 0.50 35.78 314 GLN A C 1
ATOM 2466 O O A GLN A 1 308 ? 43.783 12.909 33.603 0.50 33.95 314 GLN A O 1
ATOM 2467 O O B GLN A 1 308 ? 43.711 12.752 33.876 0.50 34.71 314 GLN A O 1
ATOM 2478 N N . LEU A 1 309 ? 41.943 11.914 32.793 1.00 34.91 315 LEU A N 1
ATOM 2479 C CA . LEU A 1 309 ? 42.586 10.621 32.540 1.00 34.89 315 LEU A CA 1
ATOM 2480 C C . LEU A 1 309 ? 42.175 10.116 31.161 1.00 35.02 315 LEU A C 1
ATOM 2481 O O . LEU A 1 309 ? 40.977 10.138 30.792 1.00 34.58 315 LEU A O 1
ATOM 2486 N N . SER A 1 310 ? 43.181 9.674 30.424 1.00 34.65 316 SER A N 1
ATOM 2487 C CA . SER A 1 310 ? 43.027 9.217 29.051 1.00 35.36 316 SER A CA 1
ATOM 2488 C C . SER A 1 310 ? 43.898 7.947 28.919 1.00 34.33 316 SER A C 1
ATOM 2489 O O . SER A 1 310 ? 44.563 7.541 29.875 1.00 32.13 316 SER A O 1
ATOM 2492 N N . ASN A 1 311 ? 43.876 7.323 27.749 1.00 34.51 317 ASN A N 1
ATOM 2493 C CA . ASN A 1 311 ? 44.662 6.121 27.511 1.00 34.52 317 ASN A CA 1
ATOM 2494 C C . ASN A 1 311 ? 46.179 6.311 27.635 1.00 35.27 317 ASN A C 1
ATOM 2495 O O . ASN A 1 311 ? 46.880 5.371 28.087 1.00 35.50 317 ASN A O 1
ATOM 2500 N N . THR A 1 312 ? 46.705 7.492 27.266 1.00 34.53 318 THR A N 1
ATOM 2501 C CA . THR A 1 312 ? 48.145 7.708 27.228 1.00 35.77 318 THR A CA 1
ATOM 2502 C C . THR A 1 312 ? 48.670 8.785 28.189 1.00 35.05 318 THR A C 1
ATOM 2503 O O . THR A 1 312 ? 49.875 9.036 28.231 1.00 34.95 318 THR A O 1
ATOM 2507 N N . PHE A 1 313 ? 47.790 9.389 28.981 1.00 34.07 319 PHE A N 1
ATOM 2508 C CA . PHE A 1 313 ? 48.261 10.379 29.977 1.00 33.17 319 PHE A CA 1
ATOM 2509 C C . PHE A 1 313 ? 47.194 10.618 31.007 1.00 32.05 319 PHE A C 1
ATOM 2510 O O . PHE A 1 313 ? 46.032 10.253 30.810 1.00 33.05 319 PHE A O 1
ATOM 2518 N N . GLY A 1 314 ? 47.570 11.238 32.105 1.00 31.79 320 GLY A N 1
ATOM 2519 C CA . GLY A 1 314 ? 46.603 11.759 33.054 1.00 32.86 320 GLY A CA 1
ATOM 2520 C C . GLY A 1 314 ? 47.221 12.777 33.995 1.00 32.17 320 GLY A C 1
ATOM 2521 O O . GLY A 1 314 ? 48.441 12.759 34.243 1.00 31.26 320 GLY A O 1
ATOM 2522 N N . TYR A 1 315 ? 46.374 13.643 34.553 1.00 33.88 321 TYR A N 1
ATOM 2523 C CA . TYR A 1 315 ? 46.848 14.620 35.562 1.00 34.41 321 TYR A CA 1
ATOM 2524 C C . TYR A 1 315 ? 45.743 15.141 36.466 1.00 35.51 321 TYR A C 1
ATOM 2525 O O . TYR A 1 315 ? 44.557 15.098 36.101 1.00 33.26 321 TYR A O 1
ATOM 2534 N N . THR A 1 316 ? 46.165 15.625 37.643 1.00 35.42 322 THR A N 1
ATOM 2535 C CA . THR A 1 316 ? 45.312 16.385 38.566 1.00 36.50 322 THR A CA 1
ATOM 2536 C C . THR A 1 316 ? 45.695 17.868 38.484 1.00 37.36 322 THR A C 1
ATOM 2537 O O . THR A 1 316 ? 46.908 18.194 38.338 1.00 35.77 322 THR A O 1
ATOM 2541 N N . LEU A 1 317 ? 44.677 18.750 38.536 1.00 37.97 323 LEU A N 1
ATOM 2542 C CA . LEU A 1 317 ? 44.836 20.193 38.661 1.00 40.00 323 LEU A CA 1
ATOM 2543 C C . LEU A 1 317 ? 43.995 20.768 39.788 1.00 41.57 323 LEU A C 1
ATOM 2544 O O . LEU A 1 317 ? 42.786 20.451 39.906 1.00 42.20 323 LEU A O 1
ATOM 2549 N N . VAL A 1 318 ? 44.594 21.646 40.583 1.00 40.35 324 VAL A N 1
ATOM 2550 C CA . VAL A 1 318 ? 43.892 22.319 41.661 1.00 42.44 324 VAL A CA 1
ATOM 2551 C C . VAL A 1 318 ? 44.300 23.775 41.653 1.00 41.82 324 VAL A C 1
ATOM 2552 O O . VAL A 1 318 ? 45.487 24.090 41.498 1.00 40.79 324 VAL A O 1
ATOM 2556 N N . GLY A 1 319 ? 43.346 24.664 41.872 1.00 42.78 325 GLY A N 1
ATOM 2557 C CA . GLY A 1 319 ? 43.691 26.076 42.042 1.00 44.65 325 GLY A CA 1
ATOM 2558 C C . GLY A 1 319 ? 42.596 27.007 41.600 1.00 45.94 325 GLY A C 1
ATOM 2559 O O . GLY A 1 319 ? 41.431 26.632 41.551 1.00 46.30 325 GLY A O 1
ATOM 2560 N N . GLY A 1 320 ? 42.973 28.234 41.298 1.00 47.58 326 GLY A N 1
ATOM 2561 C CA . GLY A 1 320 ? 42.012 29.263 40.912 1.00 49.46 326 GLY A CA 1
ATOM 2562 C C . GLY A 1 320 ? 42.639 30.593 41.268 1.00 51.87 326 GLY A C 1
ATOM 2563 O O . GLY A 1 320 ? 43.884 30.701 41.356 1.00 51.20 326 GLY A O 1
ATOM 2564 N N . ASN A 1 321 ? 41.788 31.600 41.481 1.00 53.49 327 ASN A N 1
ATOM 2565 C CA . ASN A 1 321 ? 42.232 32.911 41.918 1.00 56.29 327 ASN A CA 1
ATOM 2566 C C . ASN A 1 321 ? 42.888 32.808 43.302 1.00 57.14 327 ASN A C 1
ATOM 2567 O O . ASN A 1 321 ? 42.378 32.117 44.197 1.00 56.73 327 ASN A O 1
ATOM 2572 N N . ALA A 1 322 ? 43.987 33.541 43.479 1.00 58.04 328 ALA A N 1
ATOM 2573 C CA . ALA A 1 322 ? 44.805 33.421 44.670 1.00 59.00 328 ALA A CA 1
ATOM 2574 C C . ALA A 1 322 ? 45.478 34.769 45.000 1.00 61.95 328 ALA A C 1
ATOM 2575 O O . ALA A 1 322 ? 46.548 35.072 44.452 1.00 61.60 328 ALA A O 1
ATOM 2577 N N . PRO A 1 323 ? 44.884 35.565 45.909 1.00 65.48 329 PRO A N 1
ATOM 2578 C CA . PRO A 1 323 ? 45.489 36.865 46.221 1.00 68.27 329 PRO A CA 1
ATOM 2579 C C . PRO A 1 323 ? 46.897 36.754 46.805 1.00 68.22 329 PRO A C 1
ATOM 2580 O O . PRO A 1 323 ? 47.689 37.692 46.679 1.00 70.21 329 PRO A O 1
ATOM 2584 N N . HIS A 1 324 ? 47.172 35.637 47.474 1.00 67.73 330 HIS A N 1
ATOM 2585 C CA . HIS A 1 324 ? 48.496 35.346 48.008 1.00 68.87 330 HIS A CA 1
ATOM 2586 C C . HIS A 1 324 ? 48.916 33.962 47.515 1.00 64.29 330 HIS A C 1
ATOM 2587 O O . HIS A 1 324 ? 48.747 32.955 48.211 1.00 62.76 330 HIS A O 1
ATOM 2594 N N . PRO A 1 325 ? 49.441 33.903 46.284 1.00 62.55 331 PRO A N 1
ATOM 2595 C CA . PRO A 1 325 ? 49.650 32.608 45.645 1.00 59.65 331 PRO A CA 1
ATOM 2596 C C . PRO A 1 325 ? 50.692 31.753 46.349 1.00 60.08 331 PRO A C 1
ATOM 2597 O O . PRO A 1 325 ? 50.549 30.537 46.381 1.00 56.39 331 PRO A O 1
ATOM 2601 N N . ASP A 1 326 ? 51.723 32.395 46.897 1.00 64.37 332 ASP A N 1
ATOM 2602 C CA . ASP A 1 326 ? 52.772 31.692 47.645 1.00 67.23 332 ASP A CA 1
ATOM 2603 C C . ASP A 1 326 ? 52.200 31.012 48.881 1.00 65.37 332 ASP A C 1
ATOM 2604 O O . ASP A 1 326 ? 52.484 29.844 49.143 1.00 64.26 332 ASP A O 1
ATOM 2609 N N . VAL A 1 327 ? 51.379 31.757 49.618 1.00 66.53 333 VAL A N 1
ATOM 2610 C CA . VAL A 1 327 ? 50.777 31.270 50.849 1.00 66.93 333 VAL A CA 1
ATOM 2611 C C . VAL A 1 327 ? 49.872 30.078 50.537 1.00 61.43 333 VAL A C 1
ATOM 2612 O O . VAL A 1 327 ? 49.910 29.063 51.238 1.00 60.59 333 VAL A O 1
ATOM 2616 N N . LEU A 1 328 ? 49.063 30.213 49.486 1.00 58.24 334 LEU A N 1
ATOM 2617 C CA . LEU A 1 328 ? 48.120 29.158 49.078 1.00 54.37 334 LEU A CA 1
ATOM 2618 C C . LEU A 1 328 ? 48.870 27.921 48.674 1.00 52.48 334 LEU A C 1
ATOM 2619 O O . LEU A 1 328 ? 48.494 26.821 49.074 1.00 51.73 334 LEU A O 1
ATOM 2624 N N . ALA A 1 329 ? 49.923 28.083 47.879 1.00 53.13 335 ALA A N 1
ATOM 2625 C CA . ALA A 1 329 ? 50.752 26.942 47.500 1.00 53.17 335 ALA A CA 1
ATOM 2626 C C . ALA A 1 329 ? 51.331 26.240 48.717 1.00 55.13 335 ALA A C 1
ATOM 2627 O O . ALA A 1 329 ? 51.393 25.004 48.740 1.00 54.92 335 ALA A O 1
ATOM 2629 N N . GLU A 1 330 ? 51.777 27.000 49.715 1.00 58.75 336 GLU A N 1
ATOM 2630 C CA . GLU A 1 330 ? 52.329 26.386 50.927 1.00 62.22 336 GLU A CA 1
ATOM 2631 C C . GLU A 1 330 ? 51.266 25.604 51.691 1.00 59.52 336 GLU A C 1
ATOM 2632 O O . GLU A 1 330 ? 51.541 24.514 52.195 1.00 59.26 336 GLU A O 1
ATOM 2638 N N . ARG A 1 331 ? 50.057 26.172 51.788 1.00 58.50 337 ARG A N 1
ATOM 2639 C CA . ARG A 1 331 ? 48.971 25.545 52.551 1.00 58.43 337 ARG A CA 1
ATOM 2640 C C . ARG A 1 331 ? 48.542 24.231 51.911 1.00 54.33 337 ARG A C 1
ATOM 2641 O O . ARG A 1 331 ? 48.244 23.251 52.611 1.00 54.06 337 ARG A O 1
ATOM 2649 N N . ILE A 1 332 ? 48.491 24.223 50.577 1.00 50.71 338 ILE A N 1
ATOM 2650 C CA . ILE A 1 332 ? 48.187 23.003 49.834 1.00 49.01 338 ILE A CA 1
ATOM 2651 C C . ILE A 1 332 ? 49.236 21.913 50.089 1.00 49.09 338 ILE A C 1
ATOM 2652 O O . ILE A 1 332 ? 48.893 20.785 50.375 1.00 49.07 338 ILE A O 1
ATOM 2657 N N . GLN A 1 333 ? 50.512 22.259 49.981 1.00 51.05 339 GLN A N 1
ATOM 2658 C CA . GLN A 1 333 ? 51.575 21.302 50.241 1.00 52.85 339 GLN A CA 1
ATOM 2659 C C . GLN A 1 333 ? 51.586 20.806 51.697 1.00 54.57 339 GLN A C 1
ATOM 2660 O O . GLN A 1 333 ? 51.853 19.637 51.935 1.00 55.31 339 GLN A O 1
ATOM 2666 N N . SER A 1 334 ? 51.287 21.679 52.660 1.00 55.42 340 SER A N 1
ATOM 2667 C CA . SER A 1 334 ? 51.201 21.268 54.070 1.00 58.80 340 SER A CA 1
ATOM 2668 C C . SER A 1 334 ? 50.064 20.318 54.332 1.00 57.18 340 SER A C 1
ATOM 2669 O O . SER A 1 334 ? 50.246 19.306 55.000 1.00 58.02 340 SER A O 1
ATOM 2672 N N . HIS A 1 335 ? 48.875 20.697 53.840 1.00 55.20 341 HIS A N 1
ATOM 2673 C CA . HIS A 1 335 ? 47.690 19.857 53.888 1.00 54.57 341 HIS A CA 1
ATOM 2674 C C . HIS A 1 335 ? 48.031 18.457 53.379 1.00 53.40 341 HIS A C 1
ATOM 2675 O O . HIS A 1 335 ? 47.862 17.484 54.101 1.00 55.03 341 HIS A O 1
ATOM 2682 N N . LEU A 1 336 ? 48.575 18.365 52.159 1.00 50.74 342 LEU A N 1
ATOM 2683 C CA . LEU A 1 336 ? 48.924 17.071 51.574 1.00 50.95 342 LEU A CA 1
ATOM 2684 C C . LEU A 1 336 ? 50.005 16.341 52.358 1.00 52.43 342 LEU A C 1
ATOM 2685 O O . LEU A 1 336 ? 49.951 15.124 52.463 1.00 52.89 342 LEU A O 1
ATOM 2690 N N . ALA A 1 337 ? 50.965 17.073 52.920 1.00 54.39 343 ALA A N 1
ATOM 2691 C CA . ALA A 1 337 ? 52.035 16.445 53.717 1.00 57.81 343 ALA A CA 1
ATOM 2692 C C . ALA A 1 337 ? 51.465 15.781 54.968 1.00 60.40 343 ALA A C 1
ATOM 2693 O O . ALA A 1 337 ? 51.932 14.723 55.395 1.00 62.03 343 ALA A O 1
ATOM 2695 N N . ARG A 1 338 ? 50.446 16.398 55.558 1.00 61.76 344 ARG A N 1
ATOM 2696 C CA . ARG A 1 338 ? 49.794 15.812 56.739 1.00 65.56 344 ARG A CA 1
ATOM 2697 C C . ARG A 1 338 ? 48.974 14.575 56.382 1.00 63.39 344 ARG A C 1
ATOM 2698 O O . ARG A 1 338 ? 49.032 13.573 57.092 1.00 65.66 344 ARG A O 1
ATOM 2706 N N . VAL A 1 339 ? 48.221 14.636 55.285 1.00 59.19 345 VAL A N 1
ATOM 2707 C CA . VAL A 1 339 ? 47.441 13.487 54.863 1.00 58.63 345 VAL A CA 1
ATOM 2708 C C . VAL A 1 339 ? 48.380 12.343 54.450 1.00 57.82 345 VAL A C 1
ATOM 2709 O O . VAL A 1 339 ? 48.073 11.185 54.658 1.00 58.87 345 VAL A O 1
ATOM 2713 N N . ARG A 1 340 ? 49.511 12.696 53.837 1.00 56.61 346 ARG A N 1
ATOM 2714 C CA . ARG A 1 340 ? 50.528 11.743 53.421 1.00 58.16 346 ARG A CA 1
ATOM 2715 C C . ARG A 1 340 ? 51.128 11.010 54.623 1.00 61.92 346 ARG A C 1
ATOM 2716 O O . ARG A 1 340 ? 51.326 9.804 54.559 1.00 63.90 346 ARG A O 1
ATOM 2724 N N . GLU A 1 341 ? 51.401 11.747 55.701 1.00 64.23 347 GLU A N 1
ATOM 2725 C CA . GLU A 1 341 ? 51.902 11.200 56.964 1.00 69.06 347 GLU A CA 1
ATOM 2726 C C . GLU A 1 341 ? 50.820 10.408 57.713 1.00 70.53 347 GLU A C 1
ATOM 2727 O O . GLU A 1 341 ? 51.088 9.311 58.223 1.00 72.95 347 GLU A O 1
ATOM 2733 N N . ARG A 1 342 ? 49.612 10.976 57.795 1.00 84.04 348 ARG A N 1
ATOM 2734 C CA . ARG A 1 342 ? 48.586 10.527 58.761 1.00 84.80 348 ARG A CA 1
ATOM 2735 C C . ARG A 1 342 ? 47.511 9.624 58.149 1.00 81.68 348 ARG A C 1
ATOM 2736 O O . ARG A 1 342 ? 46.770 8.962 58.865 1.00 82.30 348 ARG A O 1
ATOM 2744 N N . GLY A 1 343 ? 47.411 9.619 56.829 1.00 77.45 349 GLY A N 1
ATOM 2745 C CA . GLY A 1 343 ? 46.349 8.894 56.149 1.00 75.28 349 GLY A CA 1
ATOM 2746 C C . GLY A 1 343 ? 45.120 9.764 55.919 1.00 73.44 349 GLY A C 1
ATOM 2747 O O . GLY A 1 343 ? 44.895 10.755 56.619 1.00 73.25 349 GLY A O 1
ATOM 2748 N N . ILE A 1 344 ? 44.332 9.391 54.918 1.00 70.63 350 ILE A N 1
ATOM 2749 C CA . ILE A 1 344 ? 43.065 10.072 54.641 1.00 69.59 350 ILE A CA 1
ATOM 2750 C C . ILE A 1 344 ? 42.107 9.933 55.819 1.00 71.02 350 ILE A C 1
ATOM 2751 O O . ILE A 1 344 ? 41.977 8.855 56.393 1.00 72.70 350 ILE A O 1
ATOM 2756 N N . ASP A 1 345 ? 41.443 11.026 56.184 1.00 71.22 351 ASP A N 1
ATOM 2757 C CA . ASP A 1 345 ? 40.455 10.982 57.258 1.00 73.07 351 ASP A CA 1
ATOM 2758 C C . ASP A 1 345 ? 39.204 10.253 56.766 1.00 71.83 351 ASP A C 1
ATOM 2759 O O . ASP A 1 345 ? 38.606 10.656 55.771 1.00 68.27 351 ASP A O 1
ATOM 2764 N N . GLU A 1 346 ? 38.802 9.201 57.481 1.00 73.66 352 GLU A N 1
ATOM 2765 C CA . GLU A 1 346 ? 37.716 8.335 57.042 1.00 73.50 352 GLU A CA 1
ATOM 2766 C C . GLU A 1 346 ? 36.378 9.054 56.961 1.00 73.32 352 GLU A C 1
ATOM 2767 O O . GLU A 1 346 ? 35.598 8.782 56.055 1.00 71.52 352 GLU A O 1
ATOM 2773 N N . GLU A 1 347 ? 36.098 9.947 57.908 1.00 74.64 353 GLU A N 1
ATOM 2774 C CA . GLU A 1 347 ? 34.807 10.630 57.920 1.00 75.01 353 GLU A CA 1
ATOM 2775 C C . GLU A 1 347 ? 34.650 11.573 56.725 1.00 71.37 353 GLU A C 1
ATOM 2776 O O . GLU A 1 347 ? 33.564 11.633 56.141 1.00 70.30 353 GLU A O 1
ATOM 2782 N N . ALA A 1 348 ? 35.732 12.270 56.351 1.00 69.16 354 ALA A N 1
ATOM 2783 C CA . ALA A 1 348 ? 35.707 13.175 55.212 1.00 66.50 354 ALA A CA 1
ATOM 2784 C C . ALA A 1 348 ? 35.527 12.364 53.934 1.00 64.29 354 ALA A C 1
ATOM 2785 O O . ALA A 1 348 ? 34.797 12.764 53.033 1.00 62.67 354 ALA A O 1
ATOM 2787 N N . PHE A 1 349 ? 36.209 11.230 53.867 1.00 63.51 355 PHE A N 1
ATOM 2788 C CA . PHE A 1 349 ? 36.055 10.287 52.775 1.00 62.39 355 PHE A CA 1
ATOM 2789 C C . PHE A 1 349 ? 34.608 9.759 52.596 1.00 62.10 355 PHE A C 1
ATOM 2790 O O . PHE A 1 349 ? 34.111 9.733 51.476 1.00 60.18 355 PHE A O 1
ATOM 2798 N N . GLU A 1 350 ? 33.940 9.335 53.658 1.00 64.67 356 GLU A N 1
ATOM 2799 C CA . GLU A 1 350 ? 32.550 8.873 53.519 1.00 65.95 356 GLU A CA 1
ATOM 2800 C C . GLU A 1 350 ? 31.597 10.025 53.105 1.00 65.27 356 GLU A C 1
ATOM 2801 O O . GLU A 1 350 ? 30.638 9.802 52.369 1.00 65.04 356 GLU A O 1
ATOM 2807 N N . ARG A 1 351 ? 31.840 11.242 53.579 1.00 65.08 357 ARG A N 1
ATOM 2808 C CA . ARG A 1 351 ? 30.993 12.363 53.163 1.00 65.07 357 ARG A CA 1
ATOM 2809 C C . ARG A 1 351 ? 31.189 12.622 51.678 1.00 60.77 357 ARG A C 1
ATOM 2810 O O . ARG A 1 351 ? 30.247 12.955 50.972 1.00 58.11 357 ARG A O 1
ATOM 2818 N N . ALA A 1 352 ? 32.416 12.440 51.204 1.00 59.96 358 ALA A N 1
ATOM 2819 C CA . ALA A 1 352 ? 32.737 12.693 49.831 1.00 57.23 358 ALA A CA 1
ATOM 2820 C C . ALA A 1 352 ? 32.100 11.641 48.918 1.00 56.95 358 ALA A C 1
ATOM 2821 O O . ALA A 1 352 ? 31.502 11.992 47.875 1.00 55.38 358 ALA A O 1
ATOM 2823 N N . ARG A 1 353 ? 32.285 10.371 49.262 1.00 57.14 359 ARG A N 1
ATOM 2824 C CA . ARG A 1 353 ? 31.645 9.281 48.528 1.00 58.26 359 ARG A CA 1
ATOM 2825 C C . ARG A 1 353 ? 30.118 9.526 48.415 1.00 59.10 359 ARG A C 1
ATOM 2826 O O . ARG A 1 353 ? 29.545 9.362 47.336 1.00 58.06 359 ARG A O 1
ATOM 2834 N N . LYS A 1 354 ? 29.485 9.937 49.502 1.00 60.45 360 LYS A N 1
ATOM 2835 C CA . LYS A 1 354 ? 28.032 10.199 49.487 1.00 61.94 360 LYS A CA 1
ATOM 2836 C C . LYS A 1 354 ? 27.639 11.429 48.640 1.00 60.47 360 LYS A C 1
ATOM 2837 O O . LYS A 1 354 ? 26.618 11.395 47.954 1.00 59.61 360 LYS A O 1
ATOM 2843 N N . LYS A 1 355 ? 28.444 12.500 48.676 1.00 59.20 361 LYS A N 1
ATOM 2844 C CA . LYS A 1 355 ? 28.224 13.647 47.779 1.00 57.98 361 LYS A CA 1
ATOM 2845 C C . LYS A 1 355 ? 28.337 13.223 46.328 1.00 55.44 361 LYS A C 1
ATOM 2846 O O . LYS A 1 355 ? 27.491 13.571 45.513 1.00 54.51 361 LYS A O 1
ATOM 2852 N N . ILE A 1 356 ? 29.390 12.491 45.988 1.00 53.79 362 ILE A N 1
ATOM 2853 C CA . ILE A 1 356 ? 29.634 12.128 44.595 1.00 51.77 362 ILE A CA 1
ATOM 2854 C C . ILE A 1 356 ? 28.616 11.061 44.092 1.00 52.64 362 ILE A C 1
ATOM 2855 O O . ILE A 1 356 ? 28.223 11.082 42.943 1.00 52.01 362 ILE A O 1
ATOM 2868 N N . GLY A 1 358 ? 25.492 10.975 45.057 1.00 57.05 364 GLY A N 1
ATOM 2869 C CA . GLY A 1 358 ? 24.334 11.837 44.804 1.00 58.60 364 GLY A CA 1
ATOM 2870 C C . GLY A 1 358 ? 24.469 12.630 43.508 1.00 56.88 364 GLY A C 1
ATOM 2871 O O . GLY A 1 358 ? 23.532 12.684 42.703 1.00 56.61 364 GLY A O 1
ATOM 2872 N N A ARG A 1 359 ? 25.641 13.226 43.309 0.50 55.58 365 ARG A N 1
ATOM 2873 N N B ARG A 1 359 ? 25.637 13.249 43.310 0.50 55.61 365 ARG A N 1
ATOM 2874 C CA A ARG A 1 359 ? 25.918 14.030 42.131 0.50 53.91 365 ARG A CA 1
ATOM 2875 C CA B ARG A 1 359 ? 25.908 14.025 42.100 0.50 53.97 365 ARG A CA 1
ATOM 2876 C C A ARG A 1 359 ? 25.756 13.180 40.860 0.50 52.08 365 ARG A C 1
ATOM 2877 C C B ARG A 1 359 ? 25.719 13.161 40.858 0.50 52.14 365 ARG A C 1
ATOM 2878 O O A ARG A 1 359 ? 25.136 13.615 39.886 0.50 51.43 365 ARG A O 1
ATOM 2879 O O B ARG A 1 359 ? 25.068 13.570 39.894 0.50 51.48 365 ARG A O 1
ATOM 2894 N N . VAL A 1 360 ? 26.292 11.967 40.884 1.00 51.53 366 VAL A N 1
ATOM 2895 C CA . VAL A 1 360 ? 26.157 11.021 39.770 1.00 50.36 366 VAL A CA 1
ATOM 2896 C C . VAL A 1 360 ? 24.702 10.574 39.564 1.00 51.34 366 VAL A C 1
ATOM 2897 O O . VAL A 1 360 ? 24.207 10.644 38.458 1.00 50.64 366 VAL A O 1
ATOM 2901 N N . LEU A 1 361 ? 24.024 10.133 40.616 1.00 53.03 367 LEU A N 1
ATOM 2902 C CA . LEU A 1 361 ? 22.592 9.796 40.525 1.00 54.86 367 LEU A CA 1
ATOM 2903 C C . LEU A 1 361 ? 21.755 10.945 39.886 1.00 54.91 367 LEU A C 1
ATOM 2904 O O . LEU A 1 361 ? 20.977 10.697 38.951 1.00 55.56 367 LEU A O 1
ATOM 2917 N N . SER A 1 363 ? 22.881 13.402 38.004 1.00 52.02 369 SER A N 1
ATOM 2918 C CA . SER A 1 363 ? 23.395 13.596 36.641 1.00 51.15 369 SER A CA 1
ATOM 2919 C C . SER A 1 363 ? 22.844 12.581 35.641 1.00 50.70 369 SER A C 1
ATOM 2920 O O . SER A 1 363 ? 22.747 12.893 34.474 1.00 50.42 369 SER A O 1
ATOM 2923 N N . LEU A 1 364 ? 22.494 11.378 36.098 1.00 51.78 370 LEU A N 1
ATOM 2924 C CA . LEU A 1 364 ? 21.870 10.362 35.257 1.00 51.82 370 LEU A CA 1
ATOM 2925 C C . LEU A 1 364 ? 20.433 10.732 34.858 1.00 52.70 370 LEU A C 1
ATOM 2926 O O . LEU A 1 364 ? 19.884 10.127 33.960 1.00 52.65 370 LEU A O 1
ATOM 2931 N N . ASP A 1 365 ? 19.835 11.720 35.521 1.00 53.50 371 ASP A N 1
ATOM 2932 C CA . ASP A 1 365 ? 18.610 12.371 35.021 1.00 54.26 371 ASP A CA 1
ATOM 2933 C C . ASP A 1 365 ? 18.771 13.149 33.704 1.00 53.10 371 ASP A C 1
ATOM 2934 O O . ASP A 1 365 ? 17.755 13.498 33.082 1.00 53.94 371 ASP A O 1
ATOM 2939 N N . GLN A 1 366 ? 20.007 13.498 33.319 1.00 51.15 372 GLN A N 1
ATOM 2940 C CA . GLN A 1 366 ? 20.227 14.466 32.227 1.00 50.18 372 GLN A CA 1
ATOM 2941 C C . GLN A 1 366 ? 20.600 13.763 30.932 1.00 48.58 372 GLN A C 1
ATOM 2942 O O . GLN A 1 366 ? 21.595 13.036 30.902 1.00 47.37 372 GLN A O 1
ATOM 2948 N N . ASN A 1 367 ? 19.855 14.006 29.849 1.00 49.37 373 ASN A N 1
ATOM 2949 C CA . ASN A 1 367 ? 20.194 13.401 28.545 1.00 49.94 373 ASN A CA 1
ATOM 2950 C C . ASN A 1 367 ? 21.652 13.680 28.190 1.00 47.76 373 ASN A C 1
ATOM 2951 O O . ASN A 1 367 ? 22.348 12.754 27.807 1.00 46.92 373 ASN A O 1
ATOM 2956 N N . ALA A 1 368 ? 22.084 14.936 28.306 1.00 47.48 374 ALA A N 1
ATOM 2957 C CA . ALA A 1 368 ? 23.452 15.308 27.899 1.00 46.65 374 ALA A CA 1
ATOM 2958 C C . ALA A 1 368 ? 24.506 14.523 28.680 1.00 45.49 374 ALA A C 1
ATOM 2959 O O . ALA A 1 368 ? 25.460 14.005 28.097 1.00 45.15 374 ALA A O 1
ATOM 2961 N N . PHE A 1 369 ? 24.378 14.448 29.995 1.00 45.46 375 PHE A N 1
ATOM 2962 C CA . PHE A 1 369 ? 25.323 13.637 30.787 1.00 44.68 375 PHE A CA 1
ATOM 2963 C C . PHE A 1 369 ? 25.330 12.142 30.378 1.00 44.14 375 PHE A C 1
ATOM 2964 O O . PHE A 1 369 ? 26.394 11.531 30.096 1.00 43.16 375 PHE A O 1
ATOM 2972 N N . LEU A 1 370 ? 24.155 11.526 30.322 1.00 44.87 376 LEU A N 1
ATOM 2973 C CA . LEU A 1 370 ? 24.066 10.129 29.927 1.00 45.14 376 LEU A CA 1
ATOM 2974 C C . LEU A 1 370 ? 24.810 9.864 28.619 1.00 44.37 376 LEU A C 1
ATOM 2975 O O . LEU A 1 370 ? 25.548 8.878 28.477 1.00 43.83 376 LEU A O 1
ATOM 2980 N N . VAL A 1 371 ? 24.610 10.749 27.657 1.00 45.13 377 VAL A N 1
ATOM 2981 C CA . VAL A 1 371 ? 25.146 10.540 26.316 1.00 44.80 377 VAL A CA 1
ATOM 2982 C C . VAL A 1 371 ? 26.657 10.765 26.306 1.00 43.84 377 VAL A C 1
ATOM 2983 O O . VAL A 1 371 ? 27.407 9.892 25.888 1.00 43.97 377 VAL A O 1
ATOM 2987 N N A ARG A 1 372 ? 27.080 11.943 26.777 0.50 43.54 378 ARG A N 1
ATOM 2988 N N B ARG A 1 372 ? 27.083 11.921 26.796 0.50 43.42 378 ARG A N 1
ATOM 2989 C CA A ARG A 1 372 ? 28.489 12.353 26.809 0.50 42.91 378 ARG A CA 1
ATOM 2990 C CA B ARG A 1 372 ? 28.475 12.312 26.739 0.50 42.74 378 ARG A CA 1
ATOM 2991 C C A ARG A 1 372 ? 29.344 11.308 27.514 0.50 41.68 378 ARG A C 1
ATOM 2992 C C B ARG A 1 372 ? 29.357 11.325 27.521 0.50 41.56 378 ARG A C 1
ATOM 2993 O O A ARG A 1 372 ? 30.398 10.905 27.027 0.50 40.59 378 ARG A O 1
ATOM 2994 O O B ARG A 1 372 ? 30.442 10.961 27.073 0.50 40.47 378 ARG A O 1
ATOM 3009 N N . ASN A 1 373 ? 28.880 10.868 28.673 1.00 42.13 379 ASN A N 1
ATOM 3010 C CA . ASN A 1 373 ? 29.620 9.856 29.437 1.00 41.76 379 ASN A CA 1
ATOM 3011 C C . ASN A 1 373 ? 29.633 8.451 28.851 1.00 41.44 379 ASN A C 1
ATOM 3012 O O . ASN A 1 373 ? 30.677 7.775 28.879 1.00 41.28 379 ASN A O 1
ATOM 3017 N N . TRP A 1 374 ? 28.533 8.027 28.251 1.00 41.43 380 TRP A N 1
ATOM 3018 C CA . TRP A 1 374 ? 28.508 6.726 27.564 1.00 41.54 380 TRP A CA 1
ATOM 3019 C C . TRP A 1 374 ? 29.560 6.750 26.462 1.00 40.69 380 TRP A C 1
ATOM 3020 O O . TRP A 1 374 ? 30.426 5.846 26.364 1.00 41.21 380 TRP A O 1
ATOM 3031 N N . VAL A 1 375 ? 29.536 7.838 25.690 1.00 40.24 381 VAL A N 1
ATOM 3032 C CA . VAL A 1 375 ? 30.499 8.033 24.599 1.00 39.04 381 VAL A CA 1
ATOM 3033 C C . VAL A 1 375 ? 31.942 7.998 25.082 1.00 38.66 381 VAL A C 1
ATOM 3034 O O . VAL A 1 375 ? 32.799 7.295 24.517 1.00 39.36 381 VAL A O 1
ATOM 3038 N N . THR A 1 376 ? 32.195 8.806 26.103 1.00 37.66 382 THR A N 1
ATOM 3039 C CA . THR A 1 376 ? 33.542 9.013 26.604 1.00 38.02 382 THR A CA 1
ATOM 3040 C C . THR A 1 376 ? 34.164 7.751 27.175 1.00 36.13 382 THR A C 1
ATOM 3041 O O . THR A 1 376 ? 35.289 7.413 26.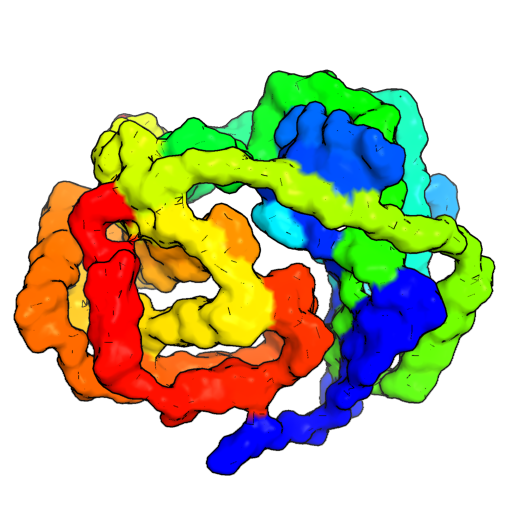826 1.00 36.06 382 THR A O 1
ATOM 3045 N N . TYR A 1 377 ? 33.461 7.060 28.055 1.00 35.63 383 TYR A N 1
ATOM 3046 C CA . TYR A 1 377 ? 33.989 5.819 28.621 1.00 37.71 383 TYR A CA 1
ATOM 3047 C C . TYR A 1 377 ? 34.107 4.700 27.583 1.00 38.13 383 TYR A C 1
ATOM 3048 O O . TYR A 1 377 ? 35.056 3.917 27.606 1.00 38.59 383 TYR A O 1
ATOM 3057 N N . PHE A 1 378 ? 33.131 4.603 26.680 1.00 38.39 384 PHE A N 1
ATOM 3058 C CA . PHE A 1 378 ? 33.234 3.621 25.583 1.00 37.75 384 PHE A CA 1
ATOM 3059 C C . PHE A 1 378 ? 34.498 3.813 24.750 1.00 37.14 384 PHE A C 1
ATOM 3060 O O . PHE A 1 378 ? 35.298 2.884 24.571 1.00 37.47 384 PHE A O 1
ATOM 3068 N N . LEU A 1 379 ? 34.734 5.028 24.288 1.00 36.46 385 LEU A N 1
ATOM 3069 C CA . LEU A 1 379 ? 35.856 5.302 23.418 1.00 35.57 385 LEU A CA 1
ATOM 3070 C C . LEU A 1 379 ? 37.236 5.131 24.125 1.00 35.56 385 LEU A C 1
ATOM 3071 O O . LEU A 1 379 ? 38.218 4.740 23.487 1.00 36.69 385 LEU A O 1
ATOM 3076 N N . ARG A 1 380 ? 37.256 5.349 25.437 1.00 35.01 386 ARG A N 1
ATOM 3077 C CA . ARG A 1 380 ? 38.445 5.138 26.258 1.00 35.37 386 ARG A CA 1
ATOM 3078 C C . ARG A 1 380 ? 38.654 3.679 26.692 1.00 36.50 386 ARG A C 1
ATOM 3079 O O . ARG A 1 380 ? 39.527 3.390 27.531 1.00 37.22 386 ARG A O 1
ATOM 3087 N N . GLY A 1 381 ? 37.813 2.766 26.167 1.00 37.46 387 GLY A N 1
ATOM 3088 C CA . GLY A 1 381 ? 38.091 1.348 26.201 1.00 38.47 387 GLY A CA 1
ATOM 3089 C C . GLY A 1 381 ? 37.066 0.492 26.909 1.00 40.23 387 GLY A C 1
ATOM 3090 O O . GLY A 1 381 ? 37.229 -0.725 26.909 1.00 42.24 387 GLY A O 1
ATOM 3091 N N . ALA A 1 382 ? 36.042 1.088 27.517 1.00 39.99 388 ALA A N 1
ATOM 3092 C CA . ALA A 1 382 ? 35.000 0.298 28.185 1.00 42.83 388 ALA A CA 1
ATOM 3093 C C . ALA A 1 382 ? 34.001 -0.133 27.119 1.00 43.75 388 ALA A C 1
ATOM 3094 O O . ALA A 1 382 ? 32.950 0.439 26.962 1.00 42.61 388 ALA A O 1
ATOM 3096 N N . GLU A 1 383 ? 34.411 -1.144 26.361 1.00 45.60 389 GLU A N 1
ATOM 3097 C CA . GLU A 1 383 ? 33.733 -1.595 25.144 1.00 47.15 389 GLU A CA 1
ATOM 3098 C C . GLU A 1 383 ? 32.314 -2.096 25.461 1.00 47.73 389 GLU A C 1
ATOM 3099 O O . GLU A 1 383 ? 31.432 -2.015 24.624 1.00 47.62 389 GLU A O 1
ATOM 3105 N N . ALA A 1 384 ? 32.087 -2.543 26.697 1.00 48.85 390 ALA A N 1
ATOM 3106 C CA . ALA A 1 384 ? 30.771 -2.943 27.176 1.00 50.61 390 ALA A CA 1
ATOM 3107 C C . ALA A 1 384 ? 30.271 -2.036 28.308 1.00 49.99 390 ALA A C 1
ATOM 3108 O O . ALA A 1 384 ? 29.663 -2.501 29.275 1.00 51.40 390 ALA A O 1
ATOM 3110 N N . PHE A 1 385 ? 30.517 -0.738 28.179 1.00 48.72 391 PHE A N 1
ATOM 3111 C CA . PHE A 1 385 ? 30.262 0.200 29.273 1.00 48.04 391 PHE A CA 1
ATOM 3112 C C . PHE A 1 385 ? 28.836 0.117 29.789 1.00 50.30 391 PHE A C 1
ATOM 3113 O O . PHE A 1 385 ? 27.909 -0.116 29.008 1.00 52.28 391 PHE A O 1
ATOM 3121 N N . ALA A 1 386 ? 28.663 0.300 31.101 1.00 49.69 392 ALA A N 1
ATOM 3122 C CA . ALA A 1 386 ? 27.347 0.439 31.698 1.00 50.97 392 ALA A CA 1
ATOM 3123 C C . ALA A 1 386 ? 27.511 1.413 32.867 1.00 50.06 392 ALA A C 1
ATOM 3124 O O . ALA A 1 386 ? 28.498 1.350 33.578 1.00 48.57 392 ALA A O 1
ATOM 3126 N N . PHE A 1 387 ? 26.558 2.308 33.053 1.00 49.74 393 PHE A N 1
ATOM 3127 C CA . PHE A 1 387 ? 26.593 3.210 34.215 1.00 50.20 393 PHE A CA 1
ATOM 3128 C C . PHE A 1 387 ? 26.601 2.470 35.568 1.00 53.00 393 PHE A C 1
ATOM 3129 O O . PHE A 1 387 ? 27.166 2.966 36.557 1.00 52.80 393 PHE A O 1
ATOM 3137 N N . ALA A 1 388 ? 26.009 1.278 35.611 1.00 55.30 394 ALA A N 1
ATOM 3138 C CA . ALA A 1 388 ? 26.078 0.447 36.801 1.00 58.22 394 ALA A CA 1
ATOM 3139 C C . ALA A 1 388 ? 27.516 0.201 37.192 1.00 58.12 394 ALA A C 1
ATOM 3140 O O . ALA A 1 388 ? 27.792 -0.074 38.364 1.00 60.00 394 ALA A O 1
ATOM 3142 N N . ASP A 1 389 ? 28.421 0.265 36.214 1.00 56.97 395 ASP A N 1
ATOM 3143 C CA . ASP A 1 389 ? 29.840 0.050 36.461 1.00 56.99 395 ASP A CA 1
ATOM 3144 C C . ASP A 1 389 ? 30.385 1.190 37.347 1.00 55.56 395 ASP A C 1
ATOM 3145 O O . ASP A 1 389 ? 31.212 0.943 38.233 1.00 56.50 395 ASP A O 1
ATOM 3150 N N . VAL A 1 390 ? 29.961 2.424 37.066 1.00 53.44 396 VAL A N 1
ATOM 3151 C CA . VAL A 1 390 ? 30.385 3.599 37.827 1.00 52.41 396 VAL A CA 1
ATOM 3152 C C . VAL A 1 390 ? 29.772 3.536 39.224 1.00 54.89 396 VAL A C 1
ATOM 3153 O O . VAL A 1 390 ? 30.475 3.589 40.228 1.00 55.91 396 VAL A O 1
ATOM 3157 N N . ILE A 1 391 ? 28.469 3.325 39.282 1.00 55.72 397 ILE A N 1
ATOM 3158 C CA . ILE A 1 391 ? 27.804 3.228 40.565 1.00 57.98 397 ILE A CA 1
ATOM 3159 C C . ILE A 1 391 ? 28.471 2.162 41.434 1.00 58.82 397 ILE A C 1
ATOM 3160 O O . ILE A 1 391 ? 28.732 2.407 42.613 1.00 58.69 397 ILE A O 1
ATOM 3165 N N . ALA A 1 392 ? 28.763 1.000 40.854 1.00 59.00 398 ALA A N 1
ATOM 3166 C CA . ALA A 1 392 ? 29.361 -0.080 41.625 1.00 61.02 398 ALA A CA 1
ATOM 3167 C C . ALA A 1 392 ? 30.744 0.288 42.197 1.00 60.29 398 ALA A C 1
ATOM 3168 O O . ALA A 1 392 ? 31.063 -0.112 43.315 1.00 62.01 398 ALA A O 1
ATOM 3170 N N . VAL A 1 393 ? 31.551 1.057 41.461 1.00 58.37 399 VAL A N 1
ATOM 3171 C CA . VAL A 1 393 ? 32.832 1.540 42.004 1.00 57.63 399 VAL A CA 1
ATOM 3172 C C . VAL A 1 393 ? 32.588 2.515 43.173 1.00 58.28 399 VAL A C 1
ATOM 3173 O O . VAL A 1 393 ? 33.284 2.465 44.173 1.00 58.83 399 VAL A O 1
ATOM 3177 N N . LEU A 1 394 ? 31.566 3.357 43.062 1.00 58.53 400 LEU A N 1
ATOM 3178 C CA . LEU A 1 394 ? 31.210 4.291 44.126 1.00 59.84 400 LEU A CA 1
ATOM 3179 C C . LEU A 1 394 ? 30.765 3.585 45.406 1.00 62.96 400 LEU A C 1
ATOM 3180 O O . LEU A 1 394 ? 31.028 4.096 46.486 1.00 64.27 400 LEU A O 1
ATOM 3185 N N . GLN A 1 395 ? 30.096 2.427 45.271 1.00 64.46 401 GLN A N 1
ATOM 3186 C CA . GLN A 1 395 ? 29.630 1.622 46.398 1.00 67.68 401 GLN A CA 1
ATOM 3187 C C . GLN A 1 395 ? 30.733 0.844 47.085 1.00 68.42 401 GLN A C 1
ATOM 3188 O O . GLN A 1 395 ? 30.712 0.683 48.301 1.00 69.77 401 GLN A O 1
ATOM 3194 N N . THR A 1 396 ? 31.679 0.342 46.295 1.00 66.95 402 THR A N 1
ATOM 3195 C CA . THR A 1 396 ? 32.657 -0.635 46.772 1.00 67.88 402 THR A CA 1
ATOM 3196 C C . THR A 1 396 ? 34.029 -0.018 47.078 1.00 66.76 402 THR A C 1
ATOM 3197 O O . THR A 1 396 ? 34.854 -0.615 47.769 1.00 67.90 402 THR A O 1
ATOM 3209 N N . THR A 1 398 ? 37.062 1.677 48.784 1.00 64.01 404 THR A N 1
ATOM 3210 C CA . THR A 1 398 ? 37.469 1.575 50.211 1.00 65.20 404 THR A CA 1
ATOM 3211 C C . THR A 1 398 ? 38.447 2.686 50.651 1.00 62.69 404 THR A C 1
ATOM 3212 O O . THR A 1 398 ? 39.109 3.293 49.826 1.00 57.89 404 THR A O 1
ATOM 3216 N N . LEU A 1 399 ? 38.559 2.915 51.964 1.00 64.32 405 LEU A N 1
ATOM 3217 C CA . LEU A 1 399 ? 39.558 3.851 52.511 1.00 62.90 405 LEU A CA 1
ATOM 3218 C C . LEU A 1 399 ? 40.991 3.405 52.175 1.00 60.30 405 LEU A C 1
ATOM 3219 O O . LEU A 1 399 ? 41.858 4.242 51.891 1.00 57.04 405 LEU A O 1
ATOM 3224 N N . GLU A 1 400 ? 41.259 2.095 52.215 1.00 61.40 406 GLU A N 1
ATOM 3225 C CA . GLU A 1 400 ? 42.598 1.584 51.822 1.00 60.17 406 GLU A CA 1
ATOM 3226 C C . GLU A 1 400 ? 42.921 1.962 50.385 1.00 56.21 406 GLU A C 1
ATOM 3227 O O . GLU A 1 400 ? 44.014 2.471 50.054 1.00 53.59 406 GLU A O 1
ATOM 3233 N N . ARG A 1 401 ? 41.962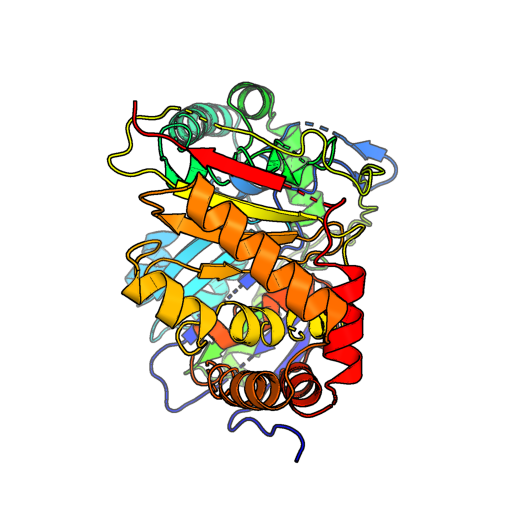 1.723 49.514 1.00 55.40 407 ARG A N 1
ATOM 3234 C CA . ARG A 1 401 ? 42.148 2.119 48.109 1.00 53.38 407 ARG A CA 1
ATOM 3235 C C . ARG A 1 401 ? 42.324 3.644 47.963 1.00 51.43 407 ARG A C 1
ATOM 3236 O O . ARG A 1 401 ? 43.177 4.099 47.201 1.00 48.77 407 ARG A O 1
ATOM 3244 N N . ALA A 1 402 ? 41.577 4.434 48.729 1.00 53.59 408 ALA A N 1
ATOM 3245 C CA . ALA A 1 402 ? 41.752 5.905 48.683 1.00 52.28 408 ALA A CA 1
ATOM 3246 C C . ALA A 1 402 ? 43.159 6.289 49.153 1.00 51.34 408 ALA A C 1
ATOM 3247 O O . ALA A 1 402 ? 43.796 7.161 48.542 1.00 48.62 408 ALA A O 1
ATOM 3249 N N . ASN A 1 403 ? 43.656 5.643 50.212 1.00 52.95 409 ASN A N 1
ATOM 3250 C CA . ASN A 1 403 ? 45.040 5.889 50.647 1.00 53.82 409 ASN A CA 1
ATOM 3251 C C . ASN A 1 403 ? 46.069 5.452 49.593 1.00 51.77 409 ASN A C 1
ATOM 3252 O O . ASN A 1 403 ? 47.003 6.204 49.321 1.00 50.70 409 ASN A O 1
ATOM 3257 N N . ALA A 1 404 ? 45.897 4.274 48.982 1.00 51.64 410 ALA A N 1
ATOM 3258 C CA . ALA A 1 404 ? 46.849 3.807 47.961 1.00 50.30 410 ALA A CA 1
ATOM 3259 C C . ALA A 1 404 ? 46.887 4.760 46.769 1.00 47.38 410 ALA A C 1
ATOM 3260 O O . ALA A 1 404 ? 47.955 5.068 46.230 1.00 47.27 410 ALA A O 1
ATOM 3262 N N . ARG A 1 405 ? 45.723 5.232 46.336 1.00 47.01 411 ARG A N 1
ATOM 3263 C CA . ARG A 1 405 ? 45.661 6.165 45.181 1.00 44.82 411 ARG A CA 1
ATOM 3264 C C . ARG A 1 405 ? 46.402 7.476 45.511 1.00 44.38 411 ARG A C 1
ATOM 3265 O O . ARG A 1 405 ? 47.179 7.974 44.697 1.00 44.03 411 ARG A O 1
ATOM 3273 N N . PHE A 1 406 ? 46.145 8.020 46.700 1.00 45.09 412 PHE A N 1
ATOM 3274 C CA . PHE A 1 406 ? 46.810 9.217 47.195 1.00 45.60 412 PHE A CA 1
ATOM 3275 C C . PHE A 1 406 ? 48.349 9.055 47.183 1.00 45.75 412 PHE A C 1
ATOM 3276 O O . PHE A 1 406 ? 49.083 9.897 46.653 1.00 43.56 412 PHE A O 1
ATOM 3284 N N . GLN A 1 407 ? 48.826 7.940 47.749 1.00 47.94 413 GLN A N 1
ATOM 3285 C CA . GLN A 1 407 ? 50.269 7.658 47.868 1.00 48.66 413 GLN A CA 1
ATOM 3286 C C . GLN A 1 407 ? 50.982 7.493 46.520 1.00 46.88 413 GLN A C 1
ATOM 3287 O O . GLN A 1 407 ? 52.134 7.918 46.358 1.00 46.70 413 GLN A O 1
ATOM 3293 N N . GLU A 1 408 ? 50.280 6.878 45.571 1.00 46.55 414 GLU A N 1
ATOM 3294 C CA . GLU A 1 408 ? 50.721 6.655 44.193 1.00 46.72 414 GLU A CA 1
ATOM 3295 C C . GLU A 1 408 ? 50.891 7.950 43.393 1.00 44.08 414 GLU A C 1
ATOM 3296 O O . GLU A 1 408 ? 51.765 8.078 42.529 1.00 44.20 414 GLU A O 1
ATOM 3302 N N . HIS A 1 409 ? 49.950 8.848 43.574 1.00 41.54 415 HIS A N 1
ATOM 3303 C CA . HIS A 1 409 ? 49.775 9.916 42.655 1.00 39.31 415 HIS A CA 1
ATOM 3304 C C . HIS A 1 409 ? 49.970 11.335 43.211 1.00 39.79 415 HIS A C 1
ATOM 3305 O O . HIS A 1 409 ? 50.518 12.178 42.517 1.00 39.20 415 HIS A O 1
ATOM 3312 N N . LEU A 1 410 ? 49.445 11.638 44.392 1.00 40.16 416 LEU A N 1
ATOM 3313 C CA . LEU A 1 410 ? 49.580 12.993 44.900 1.00 41.12 416 LEU A CA 1
ATOM 3314 C C . LEU A 1 410 ? 50.872 13.095 45.722 1.00 42.74 416 LEU A C 1
ATOM 3315 O O . LEU A 1 410 ? 50.825 13.096 46.957 1.00 44.77 416 LEU A O 1
ATOM 3320 N N . ARG A 1 411 ? 52.000 13.225 45.013 1.00 41.82 417 ARG A N 1
ATOM 3321 C CA . ARG A 1 411 ? 53.327 13.209 45.594 1.00 44.64 417 ARG A CA 1
ATOM 3322 C C . ARG A 1 411 ? 54.022 14.552 45.389 1.00 44.18 417 ARG A C 1
ATOM 3323 O O . ARG A 1 411 ? 53.441 15.465 44.834 1.00 41.94 417 ARG A O 1
ATOM 3331 N N . GLU A 1 412 ? 55.271 14.675 45.847 1.00 46.25 418 GLU A N 1
ATOM 3332 C CA . GLU A 1 412 ? 56.031 15.902 45.622 1.00 47.36 418 GLU A CA 1
ATOM 3333 C C . GLU A 1 412 ? 56.854 15.879 44.343 1.00 46.04 418 GLU A C 1
ATOM 3334 O O . GLU A 1 412 ? 57.019 16.900 43.679 1.00 47.03 418 GLU A O 1
ATOM 3340 N N . ASP A 1 413 ? 57.343 14.719 43.960 1.00 46.11 419 ASP A N 1
ATOM 3341 C CA . ASP A 1 413 ? 58.259 14.640 42.823 1.00 47.30 419 ASP A CA 1
ATOM 3342 C C . ASP A 1 413 ? 57.538 14.625 41.455 1.00 44.61 419 ASP A C 1
ATOM 3343 O O . ASP A 1 413 ? 58.194 14.795 40.423 1.00 45.73 419 ASP A O 1
ATOM 3348 N N . ASN A 1 414 ? 56.218 14.478 41.433 1.00 40.46 420 ASN A N 1
ATOM 3349 C CA . ASN A 1 414 ? 55.495 14.578 40.155 1.00 39.12 420 ASN A CA 1
ATOM 3350 C C . ASN A 1 414 ? 54.612 15.824 40.071 1.00 37.22 420 ASN A C 1
ATOM 3351 O O . ASN A 1 414 ? 53.641 15.870 39.285 1.00 35.52 420 ASN A O 1
ATOM 3364 N N . VAL A 1 416 ? 53.809 20.053 39.876 1.00 37.58 422 VAL A N 1
ATOM 3365 C CA . VAL A 1 416 ? 54.174 21.301 39.239 1.00 38.52 422 VAL A CA 1
ATOM 3366 C C . VAL A 1 416 ? 53.370 22.367 39.948 1.00 38.90 422 VAL A C 1
ATOM 3367 O O . VAL A 1 416 ? 52.147 22.198 40.197 1.00 39.32 422 VAL A O 1
ATOM 3371 N N . VAL A 1 417 ? 54.028 23.441 40.328 1.00 41.29 423 VAL A N 1
ATOM 3372 C CA . VAL A 1 417 ? 53.321 24.571 40.961 1.00 43.58 423 VAL A CA 1
ATOM 3373 C C . VAL A 1 417 ? 53.520 25.756 40.036 1.00 44.61 423 VAL A C 1
ATOM 3374 O O . VAL A 1 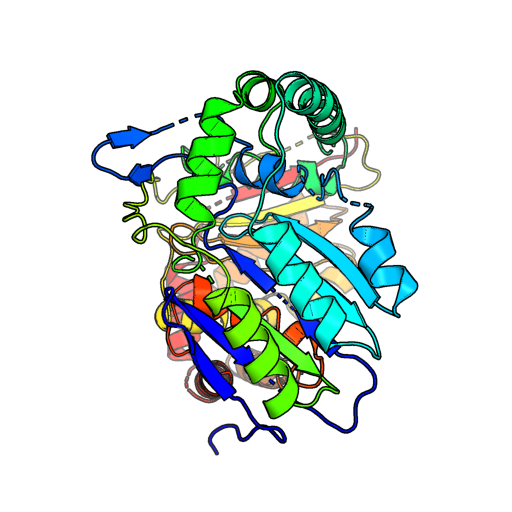417 ? 54.675 26.139 39.790 1.00 46.42 423 VAL A O 1
ATOM 3378 N N . SER A 1 418 ? 52.430 26.364 39.554 1.00 45.03 424 SER A N 1
ATOM 3379 C CA . SER A 1 418 ? 52.569 27.464 38.608 1.00 46.13 424 SER A CA 1
ATOM 3380 C C . SER A 1 418 ? 51.607 28.618 38.879 1.00 47.23 424 SER A C 1
ATOM 3381 O O . SER A 1 418 ? 50.468 28.392 39.299 1.00 48.15 424 SER A O 1
ATOM 3384 N N . ALA A 1 419 ? 52.057 29.844 38.610 1.00 47.26 425 ALA A N 1
ATOM 3385 C CA . ALA A 1 419 ? 51.306 31.042 38.948 1.00 48.63 425 ALA A CA 1
ATOM 3386 C C . ALA A 1 419 ? 51.320 32.033 37.779 1.00 49.19 425 ALA A C 1
ATOM 3387 O O . ALA A 1 419 ? 52.276 32.115 36.987 1.00 46.46 425 ALA A O 1
ATOM 3389 N N . VAL A 1 420 ? 50.238 32.790 37.685 1.00 50.87 426 VAL A N 1
ATOM 3390 C CA . VAL A 1 420 ? 50.155 33.920 36.766 1.00 52.81 426 VAL A CA 1
ATOM 3391 C C . VAL A 1 420 ? 49.960 35.099 37.664 1.00 55.70 426 VAL A C 1
ATOM 3392 O O . VAL A 1 420 ? 49.076 35.061 38.522 1.00 57.34 426 VAL A O 1
ATOM 3396 N N . LEU A 1 421 ? 50.787 36.125 37.481 1.00 57.08 427 LEU A N 1
ATOM 3397 C CA . LEU A 1 421 ? 50.884 37.240 38.404 1.00 60.33 427 LEU A CA 1
ATOM 3398 C C . LEU A 1 421 ? 50.472 38.527 37.681 1.00 63.79 427 LEU A C 1
ATOM 3399 O O . LEU A 1 421 ? 50.774 38.705 36.501 1.00 62.95 427 LEU A O 1
ATOM 3404 N N . PRO A 1 422 ? 49.786 39.438 38.377 1.00 68.47 428 PRO A N 1
ATOM 3405 C CA . PRO A 1 422 ? 49.354 40.634 37.645 1.00 72.51 428 PRO A CA 1
ATOM 3406 C C . PRO A 1 422 ? 50.533 41.421 37.063 1.00 74.29 428 PRO A C 1
ATOM 3407 O O . PRO A 1 422 ? 51.505 41.671 37.777 1.00 74.89 428 PRO A O 1
ATOM 3411 N N . SER A 1 423 ? 50.462 41.765 35.777 1.00 75.53 429 SER A N 1
ATOM 3412 C CA . SER A 1 423 ? 51.393 42.736 35.171 1.00 78.44 429 SER A CA 1
ATOM 3413 C C . SER A 1 423 ? 51.251 44.090 35.843 1.00 84.04 429 SER A C 1
ATOM 3414 O O . SER A 1 423 ? 50.134 44.499 36.183 1.00 87.31 429 SER A O 1
#

Organism: Alicyclobacillus acidocaldarius subsp. acidocaldarius (strain ATCC 27009 / DSM 446 / BCRC 14685 / JCM 5260 / KCTC 1825 / NBRC 15652 / NCIMB 11725 / NRRL B-14509 / 104-IA) (NCBI:txid521098)

B-factor: mean 57.43, std 15.83, range [30.39, 133.99]

Nearest PDB structures (foldseek):
  4xea-assembly1_A-2  TM=1.002E+00  e=1.668E-82  Alicyclobacillus acidocaldarius subsp. acidocaldarius DSM 446
  3ami-assembly1_B  TM=7.902E-01  e=5.340E-26  Sphingomonas sp. A1
  4nnz-assembly2_A  TM=8.177E-01  e=1.538E-24  Pseudomonas aeruginosa PAO1
  5euf-assembly1_B  TM=8.549E-01  e=1.940E-23  Helicobacter pylori
  3d3y-assembly1_A  TM=6.723E-01  e=3.046E-17  Enterococcus faecalis V583

CATH classification: 3.30.830.10 (+1 more: 3.30.830.10)